Protein AF-A0A8B6GP50-F1 (afdb_monomer_lite)

Structure (mmCIF, N/CA/C/O backbone):
data_AF-A0A8B6GP50-F1
#
_entry.id   AF-A0A8B6GP50-F1
#
loop_
_atom_site.group_PDB
_atom_site.id
_atom_site.type_symbol
_atom_site.label_atom_id
_atom_site.label_alt_id
_atom_site.label_comp_id
_atom_site.label_asym_id
_atom_site.label_entity_id
_atom_site.label_seq_id
_atom_site.pdbx_PDB_ins_code
_atom_site.Cartn_x
_atom_site.Cartn_y
_atom_site.Cartn_z
_atom_site.occupancy
_atom_site.B_iso_or_equiv
_atom_site.auth_seq_id
_atom_site.auth_comp_id
_atom_site.auth_asym_id
_atom_site.auth_atom_id
_atom_site.pdbx_PDB_model_num
ATOM 1 N N . MET A 1 1 ? 25.041 53.878 -41.950 1.00 43.28 1 MET A N 1
ATOM 2 C CA . MET A 1 1 ? 25.209 52.848 -40.901 1.00 43.28 1 MET A CA 1
ATOM 3 C C . MET A 1 1 ? 24.085 51.841 -41.060 1.00 43.28 1 MET A C 1
ATOM 5 O O . MET A 1 1 ? 22.934 52.255 -41.023 1.00 43.28 1 MET A O 1
ATOM 9 N N . ALA A 1 2 ? 24.390 50.569 -41.324 1.00 47.84 2 ALA A N 1
ATOM 10 C CA . ALA A 1 2 ? 23.362 49.534 -41.406 1.00 47.84 2 ALA A CA 1
ATOM 11 C C . ALA A 1 2 ? 22.826 49.254 -39.995 1.00 47.84 2 ALA A C 1
ATOM 13 O O . ALA A 1 2 ? 23.597 48.920 -39.096 1.00 47.84 2 ALA A O 1
ATOM 14 N N . VAL A 1 3 ? 21.523 49.440 -39.790 1.00 46.56 3 VAL A N 1
ATOM 15 C CA . VAL A 1 3 ? 20.863 49.100 -38.528 1.00 46.56 3 VAL A CA 1
ATOM 16 C C . VAL A 1 3 ? 20.777 47.575 -38.450 1.00 46.56 3 VAL A C 1
ATOM 18 O O . VAL A 1 3 ? 20.095 46.942 -39.251 1.00 46.56 3 VAL A O 1
ATOM 21 N N . LEU A 1 4 ? 21.512 46.976 -37.512 1.00 49.16 4 LEU A N 1
ATOM 22 C CA . LEU A 1 4 ? 21.431 45.548 -37.209 1.00 49.16 4 LEU A CA 1
ATOM 23 C C . LEU A 1 4 ? 20.133 45.275 -36.444 1.00 49.16 4 LEU A C 1
ATOM 25 O O . LEU A 1 4 ? 19.989 45.657 -35.283 1.00 49.16 4 LEU A O 1
ATOM 29 N N . HIS A 1 5 ? 19.190 44.602 -37.098 1.00 61.53 5 HIS A N 1
ATOM 30 C CA . HIS A 1 5 ? 17.998 44.079 -36.443 1.00 61.53 5 HIS A CA 1
ATOM 31 C C . HIS A 1 5 ? 18.292 42.691 -35.873 1.00 61.53 5 HIS A C 1
ATOM 33 O O . HIS A 1 5 ? 18.587 41.752 -36.610 1.00 61.53 5 HIS A O 1
ATOM 39 N N . PHE A 1 6 ? 18.199 42.561 -34.551 1.00 70.06 6 PHE A N 1
ATOM 40 C CA . PHE A 1 6 ? 18.290 41.276 -33.868 1.00 70.06 6 PHE A CA 1
ATOM 41 C C . PHE A 1 6 ? 16.890 40.701 -33.669 1.00 70.06 6 PHE A C 1
ATOM 43 O O . PHE A 1 6 ? 16.022 41.344 -33.079 1.00 70.06 6 PHE A O 1
ATOM 50 N N . PHE A 1 7 ? 16.685 39.470 -34.130 1.00 76.44 7 PHE A N 1
ATOM 51 C CA . PHE A 1 7 ? 15.461 38.712 -33.894 1.00 76.44 7 PHE A CA 1
ATOM 52 C C . PHE A 1 7 ? 15.703 37.689 -32.783 1.00 76.44 7 PHE A C 1
ATOM 54 O O . PHE A 1 7 ? 16.742 37.030 -32.745 1.00 76.44 7 PHE A O 1
ATOM 61 N N . LYS A 1 8 ? 14.738 37.550 -31.872 1.00 78.25 8 LYS A N 1
ATOM 62 C CA . LYS A 1 8 ? 14.767 36.562 -30.789 1.00 78.25 8 LYS A CA 1
ATOM 63 C C . LYS A 1 8 ? 13.630 35.566 -30.986 1.00 78.25 8 LYS A C 1
ATOM 65 O O . LYS A 1 8 ? 12.490 35.966 -31.204 1.00 78.25 8 LYS A O 1
ATOM 70 N N . PHE A 1 9 ? 13.932 34.278 -30.858 1.00 79.81 9 PHE A N 1
ATOM 71 C CA . PHE A 1 9 ? 12.914 33.232 -30.869 1.00 79.81 9 PHE A CA 1
ATOM 72 C C . PHE A 1 9 ? 12.054 33.297 -29.599 1.00 79.81 9 PHE A C 1
ATOM 74 O O . PHE A 1 9 ? 12.576 33.373 -28.485 1.00 79.81 9 PHE A O 1
ATOM 81 N N . LEU A 1 10 ? 10.732 33.268 -29.778 1.00 78.69 10 LEU A N 1
ATOM 82 C CA . LEU A 1 10 ? 9.744 33.232 -28.688 1.00 78.69 10 LEU A CA 1
ATOM 83 C C . LEU A 1 10 ? 9.355 31.801 -28.283 1.00 78.69 10 LEU A C 1
ATOM 85 O O . LEU A 1 10 ? 8.712 31.599 -27.258 1.00 78.69 10 LEU A O 1
ATOM 89 N N . VAL A 1 11 ? 9.757 30.816 -29.085 1.00 81.25 11 VAL A N 1
ATOM 90 C CA . VAL A 1 11 ? 9.536 29.380 -28.877 1.00 81.25 11 VAL A CA 1
ATOM 91 C C . VAL A 1 11 ? 10.860 28.639 -29.035 1.00 81.25 11 VAL A C 1
ATOM 93 O O . VAL A 1 11 ? 11.833 29.210 -29.524 1.00 81.25 11 VAL A O 1
ATOM 96 N N . LEU A 1 12 ? 10.906 27.373 -28.624 1.00 78.75 12 LEU A N 1
ATOM 97 C CA . LEU A 1 12 ? 12.093 26.532 -28.762 1.00 78.75 12 LEU A CA 1
ATOM 98 C C . LEU A 1 12 ? 12.420 26.325 -30.259 1.00 78.75 12 LEU A C 1
ATOM 100 O O . LEU A 1 12 ? 11.610 25.717 -30.960 1.00 78.75 12 LEU A O 1
ATOM 104 N N . PRO A 1 13 ? 13.553 26.839 -30.776 1.00 79.38 13 PRO A N 1
ATOM 105 C CA . PRO A 1 13 ? 13.877 26.737 -32.195 1.00 79.38 13 PRO A CA 1
ATOM 106 C C . PRO A 1 13 ? 14.481 25.371 -32.540 1.00 79.38 13 PRO A C 1
ATOM 108 O O . PRO A 1 13 ? 15.145 24.736 -31.716 1.00 79.38 13 PRO A O 1
ATOM 111 N N . PHE A 1 14 ? 14.313 24.946 -33.793 1.00 73.25 14 PHE A N 1
ATOM 112 C CA . PHE A 1 14 ? 15.037 23.795 -34.335 1.00 73.25 14 PHE A CA 1
ATOM 113 C C . PHE A 1 14 ? 16.549 24.076 -34.402 1.00 73.25 14 PHE A C 1
ATOM 115 O O . PHE A 1 14 ? 16.968 25.211 -34.623 1.00 73.25 14 PHE A O 1
ATOM 122 N N . GLY A 1 15 ? 17.370 23.038 -34.212 1.00 70.19 15 GLY A N 1
ATOM 123 C CA . GLY A 1 15 ? 18.838 23.132 -34.246 1.00 70.19 15 GLY A CA 1
ATOM 124 C C . GLY A 1 15 ? 19.508 23.426 -32.896 1.00 70.19 15 GLY A C 1
ATOM 125 O O . GLY A 1 15 ? 20.734 23.433 -32.815 1.00 70.19 15 GLY A O 1
ATOM 126 N N . LEU A 1 16 ? 18.737 23.620 -31.819 1.00 73.62 16 LEU A N 1
ATOM 127 C CA . LEU A 1 16 ? 19.283 23.757 -30.469 1.00 73.62 16 LEU A CA 1
ATOM 128 C C . LEU A 1 16 ? 19.609 22.377 -29.872 1.00 73.62 16 LEU A C 1
ATOM 130 O O . LEU A 1 16 ? 18.717 21.554 -29.675 1.00 73.62 16 LEU A O 1
ATOM 134 N N . SER A 1 17 ? 20.873 22.139 -29.512 1.00 65.06 17 SER A N 1
ATOM 135 C CA . SER A 1 17 ? 21.346 20.842 -28.987 1.00 65.06 17 SER A CA 1
ATOM 136 C C . SER A 1 17 ? 20.652 20.389 -27.694 1.00 65.06 17 SER A C 1
ATOM 138 O O . SER A 1 17 ? 20.600 19.197 -27.400 1.00 65.06 17 SER A O 1
ATOM 140 N N . THR A 1 18 ? 20.080 21.319 -26.926 1.00 73.62 18 THR A N 1
ATOM 141 C CA . THR A 1 18 ? 19.346 21.035 -25.684 1.00 73.62 18 THR A CA 1
ATOM 142 C C . THR A 1 18 ? 17.842 20.842 -25.881 1.00 73.62 18 THR A C 1
ATOM 144 O O . THR A 1 18 ? 17.155 20.509 -24.914 1.00 73.62 18 THR A O 1
ATOM 147 N N . ALA A 1 19 ? 17.310 21.008 -27.099 1.00 70.56 19 ALA A N 1
ATOM 148 C CA . ALA A 1 19 ? 15.870 20.973 -27.354 1.00 70.56 19 ALA A CA 1
ATOM 149 C C . ALA A 1 19 ? 15.218 19.654 -26.897 1.00 70.56 19 ALA A C 1
ATOM 151 O O . ALA A 1 19 ? 14.253 19.677 -26.135 1.00 70.56 19 ALA A O 1
ATOM 152 N N . CYS A 1 20 ? 15.814 18.512 -27.250 1.00 63.34 20 CYS A N 1
ATOM 153 C CA . CYS A 1 20 ? 15.348 17.175 -26.862 1.00 63.34 20 CYS A CA 1
ATOM 154 C C . CYS A 1 20 ? 15.325 16.958 -25.339 1.00 63.34 20 CYS A C 1
ATOM 156 O O . CYS A 1 20 ? 14.402 16.354 -24.785 1.00 63.34 20 CYS A O 1
ATOM 158 N N . PHE A 1 21 ? 16.342 17.471 -24.638 1.00 69.62 21 PHE A N 1
ATOM 159 C CA . PHE A 1 21 ? 16.422 17.395 -23.180 1.00 69.62 21 PHE A CA 1
ATOM 160 C C . PHE A 1 21 ? 15.328 18.242 -22.518 1.00 69.62 21 PHE A C 1
ATOM 162 O O . PHE A 1 21 ? 14.661 17.774 -21.592 1.00 69.62 21 PHE A O 1
ATOM 169 N N . ILE A 1 22 ? 15.122 19.469 -23.011 1.00 76.00 22 ILE A N 1
ATOM 170 C CA . ILE A 1 22 ? 14.076 20.378 -22.528 1.00 76.00 22 ILE A CA 1
ATOM 171 C C . ILE A 1 22 ? 12.695 19.756 -22.760 1.00 76.00 22 ILE A C 1
ATOM 173 O O . ILE A 1 22 ? 11.897 19.707 -21.825 1.00 76.00 22 ILE A O 1
ATOM 177 N N . PHE A 1 23 ? 12.441 19.199 -23.948 1.00 75.06 23 PHE A N 1
ATOM 178 C CA . PHE A 1 23 ? 11.181 18.525 -24.267 1.00 75.06 23 PHE A CA 1
ATOM 179 C C . PHE A 1 23 ? 10.906 17.358 -23.309 1.00 75.06 23 PHE A C 1
ATOM 181 O O . PHE A 1 23 ? 9.870 17.326 -22.647 1.00 75.06 23 PHE A O 1
ATOM 188 N N . THR A 1 24 ? 11.886 16.469 -23.120 1.00 68.56 24 THR A N 1
ATOM 189 C CA . THR A 1 24 ? 11.787 15.331 -22.186 1.00 68.56 24 THR A CA 1
ATOM 190 C C . THR A 1 24 ? 11.529 15.790 -20.744 1.00 68.56 24 THR A C 1
ATOM 192 O O . THR A 1 24 ? 10.779 15.158 -19.998 1.00 68.56 24 THR A O 1
ATOM 195 N N . LYS A 1 25 ? 12.141 16.900 -20.308 1.00 76.81 25 LYS A N 1
ATOM 196 C CA . LYS A 1 25 ? 11.914 17.470 -18.971 1.00 76.81 25 LYS A CA 1
ATOM 197 C C . LYS A 1 25 ? 10.499 18.022 -18.803 1.00 76.81 25 LYS A C 1
ATOM 199 O O . LYS A 1 25 ? 9.934 17.845 -17.726 1.00 76.81 25 LYS A O 1
ATOM 204 N N . LEU A 1 26 ? 9.943 18.651 -19.838 1.00 81.81 26 LEU A N 1
ATOM 205 C CA . LEU A 1 26 ? 8.589 19.208 -19.829 1.00 81.81 26 LEU A CA 1
ATOM 206 C C . LEU A 1 26 ? 7.503 18.126 -19.899 1.00 81.81 26 LEU A C 1
ATOM 208 O O . LEU A 1 26 ? 6.464 18.279 -19.264 1.00 81.81 26 LEU A O 1
ATOM 212 N N . THR A 1 27 ? 7.739 17.019 -20.609 1.00 76.81 27 THR A N 1
ATOM 213 C CA . THR A 1 27 ? 6.768 15.915 -20.720 1.00 76.81 27 THR A CA 1
ATOM 214 C C . THR A 1 27 ? 6.819 14.936 -19.544 1.00 76.81 27 THR A C 1
ATOM 216 O O . THR A 1 27 ? 5.817 14.291 -19.231 1.00 76.81 27 THR A O 1
ATOM 219 N N . ARG A 1 28 ? 7.941 14.856 -18.812 1.00 75.94 28 ARG A N 1
ATOM 220 C CA . ARG A 1 28 ? 8.122 13.949 -17.660 1.00 75.94 28 ARG A CA 1
ATOM 221 C C . ARG A 1 28 ? 7.021 14.037 -16.582 1.00 75.94 28 ARG A C 1
ATOM 223 O O . ARG A 1 28 ? 6.610 12.976 -16.110 1.00 75.94 28 ARG A O 1
ATOM 230 N N . PRO A 1 29 ? 6.524 15.218 -16.159 1.00 83.12 29 PRO A N 1
ATOM 231 C CA . PRO A 1 29 ? 5.419 15.305 -15.201 1.00 83.12 29 PRO A CA 1
ATOM 232 C C . PRO A 1 29 ? 4.121 14.670 -15.714 1.00 83.12 29 PRO A C 1
ATOM 234 O O . PRO A 1 29 ? 3.426 14.013 -14.941 1.00 83.12 29 PRO A O 1
ATOM 237 N N . LEU A 1 30 ? 3.825 14.813 -17.010 1.00 79.62 30 LEU A N 1
ATOM 238 C CA . LEU A 1 30 ? 2.640 14.225 -17.640 1.00 79.62 30 LEU A CA 1
ATOM 239 C C . LEU A 1 30 ? 2.757 12.706 -17.727 1.00 79.62 30 LEU A C 1
ATOM 241 O O . LEU A 1 30 ? 1.856 11.999 -17.288 1.00 79.62 30 LEU A O 1
ATOM 245 N N . VAL A 1 31 ? 3.915 12.202 -18.161 1.00 72.06 31 VAL A N 1
ATOM 246 C CA . VAL A 1 31 ? 4.203 10.760 -18.169 1.00 72.06 31 VAL A CA 1
ATOM 247 C C . VAL A 1 31 ? 4.090 10.171 -16.763 1.00 72.06 31 VAL A C 1
ATOM 249 O O . VAL A 1 31 ? 3.496 9.110 -16.581 1.00 72.06 31 VAL A O 1
ATOM 252 N N . LYS A 1 32 ? 4.604 10.872 -15.743 1.00 65.94 32 LYS A N 1
ATOM 253 C CA . LYS A 1 32 ? 4.484 10.445 -14.343 1.00 65.94 32 LYS A CA 1
ATOM 254 C C . LYS A 1 32 ? 3.022 10.375 -13.893 1.00 65.94 32 LYS A C 1
ATOM 256 O O . LYS A 1 32 ? 2.654 9.399 -13.246 1.00 65.94 32 LYS A O 1
ATOM 261 N N . LYS A 1 33 ? 2.203 11.374 -14.241 1.00 82.12 33 LYS A N 1
ATOM 262 C CA . LYS A 1 33 ? 0.761 11.387 -13.955 1.00 82.12 33 LYS A CA 1
ATOM 263 C C . LYS A 1 33 ? 0.067 10.187 -14.606 1.00 82.12 33 LYS A C 1
ATOM 265 O O . LYS A 1 33 ? -0.540 9.393 -13.896 1.00 82.12 33 LYS A O 1
ATOM 270 N N . TRP A 1 34 ? 0.213 10.008 -15.918 1.00 74.06 34 TRP A N 1
ATOM 271 C CA . TRP A 1 34 ? -0.459 8.929 -16.650 1.00 74.06 34 TRP A CA 1
ATOM 272 C C . TRP A 1 34 ? -0.084 7.544 -16.121 1.00 74.06 34 TRP A C 1
ATOM 274 O O . TRP A 1 34 ? -0.961 6.713 -15.907 1.00 74.06 34 TRP A O 1
ATOM 284 N N . ARG A 1 35 ? 1.199 7.323 -15.810 1.00 65.56 35 ARG A N 1
ATOM 285 C CA . ARG A 1 35 ? 1.664 6.061 -15.217 1.00 65.56 35 ARG A CA 1
ATOM 286 C C . ARG A 1 35 ? 1.149 5.846 -13.795 1.00 65.56 35 ARG A C 1
ATOM 288 O O . ARG A 1 35 ? 0.828 4.718 -13.443 1.00 65.56 35 ARG A O 1
ATOM 295 N N . SER A 1 36 ? 1.032 6.902 -12.984 1.00 55.66 36 SER A N 1
ATOM 296 C CA . SER A 1 36 ? 0.423 6.792 -11.646 1.00 55.66 36 SER A CA 1
ATOM 297 C C . SER A 1 36 ? -1.070 6.452 -11.687 1.00 55.66 36 SER A C 1
ATOM 299 O O . SER A 1 36 ? -1.598 5.916 -10.721 1.00 55.66 36 SER A O 1
ATOM 301 N N . GLU A 1 37 ? -1.726 6.721 -12.816 1.00 69.25 37 GLU A N 1
ATOM 302 C CA . GLU A 1 37 ? -3.118 6.360 -13.098 1.00 69.25 37 GLU A CA 1
ATOM 303 C C . GLU A 1 37 ? -3.233 4.987 -13.795 1.00 69.25 37 GLU A C 1
ATOM 305 O O . GLU A 1 37 ? -4.320 4.609 -14.216 1.00 69.25 37 GLU A O 1
ATOM 310 N N . GLY A 1 38 ? -2.125 4.244 -13.935 1.00 54.69 38 GLY A N 1
ATOM 311 C CA . GLY A 1 38 ? -2.098 2.893 -14.508 1.00 54.69 38 GLY A CA 1
ATOM 312 C C . GLY A 1 38 ? -2.045 2.818 -16.037 1.00 54.69 38 GLY A C 1
ATOM 313 O O . GLY A 1 38 ? -2.055 1.718 -16.577 1.00 54.69 38 GLY A O 1
ATOM 314 N N . LYS A 1 39 ? -1.951 3.950 -16.745 1.00 69.38 39 LYS A N 1
ATOM 315 C CA . LYS A 1 39 ? -1.971 3.988 -18.218 1.00 69.38 39 LYS A CA 1
ATOM 316 C C . LYS A 1 39 ? -0.629 3.584 -18.807 1.00 69.38 39 LYS A C 1
ATOM 318 O O . LYS A 1 39 ? 0.412 4.132 -18.415 1.00 69.38 39 LYS A O 1
ATOM 323 N N . GLN A 1 40 ? -0.641 2.710 -19.810 1.00 60.25 40 GLN A N 1
ATOM 324 C CA . GLN A 1 40 ? 0.589 2.286 -20.482 1.00 60.25 40 GLN A CA 1
ATOM 325 C C . GLN A 1 40 ? 0.974 3.290 -21.572 1.00 60.25 40 GLN A C 1
ATOM 327 O O . GLN A 1 40 ? 0.713 3.093 -22.756 1.00 60.25 40 GLN A O 1
ATOM 332 N N . VAL A 1 41 ? 1.595 4.396 -21.155 1.00 61.59 41 VAL A N 1
ATOM 333 C CA . VAL A 1 41 ? 2.074 5.449 -22.060 1.00 61.59 41 VAL A CA 1
ATOM 334 C C . VAL A 1 41 ? 3.596 5.555 -21.997 1.00 61.59 41 VAL A C 1
ATOM 336 O O . VAL A 1 41 ? 4.210 5.710 -20.930 1.00 61.59 41 VAL A O 1
ATOM 339 N N . ILE A 1 42 ? 4.210 5.499 -23.173 1.00 57.75 42 ILE A N 1
ATOM 340 C CA . ILE A 1 42 ? 5.630 5.721 -23.411 1.00 57.75 42 ILE A CA 1
ATOM 341 C C . ILE A 1 42 ? 5.759 6.989 -24.252 1.00 57.75 42 ILE A C 1
ATOM 343 O O . ILE A 1 42 ? 5.055 7.167 -25.237 1.00 57.75 42 ILE A O 1
ATOM 347 N N . MET A 1 43 ? 6.656 7.883 -23.852 1.00 61.12 43 MET A N 1
ATOM 348 C CA . MET A 1 43 ? 7.023 9.071 -24.623 1.00 61.12 43 MET A CA 1
ATOM 349 C C . MET A 1 43 ? 8.524 9.007 -24.869 1.00 61.12 43 MET A C 1
ATOM 351 O O . MET A 1 43 ? 9.289 8.814 -23.920 1.00 61.12 43 MET A O 1
ATOM 355 N N . TYR A 1 44 ? 8.938 9.168 -26.119 1.00 53.53 44 TYR A N 1
ATOM 356 C CA . TYR A 1 44 ? 10.333 9.184 -26.521 1.00 53.53 44 TYR A CA 1
ATOM 357 C C . TYR A 1 44 ? 10.588 10.351 -27.471 1.00 53.53 44 TYR A C 1
ATOM 359 O O . TYR A 1 44 ? 10.069 10.376 -28.584 1.00 53.53 44 TYR A O 1
ATOM 367 N N . LEU A 1 45 ? 11.418 11.303 -27.029 1.00 64.69 45 LEU A N 1
ATOM 368 C CA . LEU A 1 45 ? 11.633 12.568 -27.736 1.00 64.69 45 LEU A CA 1
ATOM 369 C C . LEU A 1 45 ? 10.282 13.191 -28.110 1.00 64.69 45 LEU A C 1
ATOM 371 O O . LEU A 1 45 ? 9.464 13.375 -27.214 1.00 64.69 45 LEU A O 1
ATOM 375 N N . ASP A 1 46 ? 10.058 13.474 -29.391 1.00 64.75 46 ASP A N 1
ATOM 376 C CA . ASP A 1 46 ? 8.867 14.151 -29.900 1.00 64.75 46 ASP A CA 1
ATOM 377 C C . ASP A 1 46 ? 7.669 13.201 -30.117 1.00 64.75 46 ASP A C 1
ATOM 379 O O . ASP A 1 46 ? 6.549 13.677 -30.314 1.00 64.75 46 ASP A O 1
ATOM 383 N N . ASP A 1 47 ? 7.874 11.878 -30.036 1.00 63.75 47 ASP A N 1
ATOM 384 C CA . ASP A 1 47 ? 6.856 10.857 -30.306 1.00 63.75 47 ASP A CA 1
ATOM 385 C C . ASP A 1 47 ? 6.367 10.151 -29.030 1.00 63.75 47 ASP A C 1
ATOM 387 O O . ASP A 1 47 ? 7.074 10.021 -28.028 1.00 63.75 47 ASP A O 1
ATOM 391 N N . GLY A 1 48 ? 5.133 9.645 -29.070 1.00 65.75 48 GLY A N 1
ATOM 392 C CA . GLY A 1 48 ? 4.507 8.925 -27.961 1.00 65.75 48 GLY A CA 1
ATOM 393 C C . GLY A 1 48 ? 3.692 7.725 -28.423 1.00 65.75 48 GLY A C 1
ATOM 394 O O . GLY A 1 48 ? 3.135 7.731 -29.518 1.00 65.75 48 GLY A O 1
ATOM 395 N N . LEU A 1 49 ? 3.619 6.706 -27.571 1.00 73.44 49 LEU A N 1
ATOM 396 C CA . LEU A 1 49 ? 2.871 5.473 -27.773 1.00 73.44 49 LEU A CA 1
ATOM 397 C C . LEU A 1 49 ? 2.044 5.150 -26.528 1.00 73.44 49 LEU A C 1
ATOM 399 O O . LEU A 1 49 ? 2.572 5.132 -25.417 1.00 73.44 49 LEU A O 1
ATOM 403 N N . GLY A 1 50 ? 0.760 4.865 -26.725 1.00 67.50 50 GLY A N 1
ATOM 404 C CA . GLY A 1 50 ? -0.128 4.300 -25.712 1.00 67.50 50 GLY A CA 1
ATOM 405 C C . GLY A 1 50 ? -0.560 2.893 -26.112 1.00 67.50 50 GLY A C 1
ATOM 406 O O . GLY A 1 50 ? -0.842 2.660 -27.287 1.00 67.50 50 GLY A O 1
ATOM 407 N N . ILE A 1 51 ? -0.611 1.965 -25.159 1.00 65.12 51 ILE A N 1
ATOM 408 C CA . ILE A 1 51 ? -1.098 0.596 -25.374 1.00 65.12 51 ILE A CA 1
ATOM 409 C C . ILE A 1 51 ? -2.163 0.296 -24.323 1.00 65.12 51 ILE A C 1
ATOM 411 O O . ILE A 1 51 ? -2.003 0.646 -23.164 1.00 65.12 51 ILE A O 1
ATOM 415 N N . GLU A 1 52 ? -3.255 -0.341 -24.727 1.00 70.81 52 GLU A N 1
ATOM 416 C CA . GLU A 1 52 ? -4.262 -0.878 -23.809 1.00 70.81 52 GLU A CA 1
ATOM 417 C C . GLU A 1 52 ? -4.791 -2.206 -24.364 1.00 70.81 52 GLU A C 1
ATOM 419 O O . GLU A 1 52 ? -4.623 -2.497 -25.552 1.00 70.81 52 GLU A O 1
ATOM 424 N N . GLN A 1 53 ? -5.401 -3.023 -23.501 1.00 59.81 53 GLN A N 1
ATOM 425 C CA . GLN A 1 53 ? -5.888 -4.363 -23.864 1.00 59.81 53 GLN A CA 1
ATOM 426 C C . GLN A 1 53 ? -7.106 -4.312 -24.798 1.00 59.81 53 GLN A C 1
ATOM 428 O O . GLN A 1 53 ? -7.209 -5.110 -25.734 1.00 59.81 53 GLN A O 1
ATOM 433 N N . ASP A 1 54 ? -7.983 -3.328 -24.587 1.00 69.81 54 ASP A N 1
ATOM 434 C CA . ASP A 1 54 ? -9.280 -3.232 -25.253 1.00 69.81 54 ASP A CA 1
ATOM 435 C C . ASP A 1 54 ? -9.342 -1.982 -26.129 1.00 69.81 54 ASP A C 1
ATOM 437 O O . ASP A 1 54 ? -8.841 -0.916 -25.764 1.00 69.81 54 ASP A O 1
ATOM 441 N N . GLN A 1 55 ? -10.021 -2.075 -27.275 1.00 73.06 55 GLN A N 1
ATOM 442 C CA . GLN A 1 55 ? -10.179 -0.940 -28.189 1.00 73.06 55 GLN A CA 1
ATOM 443 C C . GLN A 1 55 ? -10.877 0.253 -27.514 1.00 73.06 55 GLN A C 1
ATOM 445 O O . GLN A 1 55 ? -10.487 1.399 -27.728 1.00 73.06 55 GLN A O 1
ATOM 450 N N . GLU A 1 56 ? -11.890 -0.011 -26.689 1.00 78.31 56 GLU A N 1
ATOM 451 C CA . GLU A 1 56 ? -12.657 1.022 -25.987 1.00 78.31 56 GLU A CA 1
ATOM 452 C C . GLU A 1 56 ? -11.810 1.733 -24.921 1.00 78.31 56 GLU A C 1
ATOM 454 O O . GLU A 1 56 ? -11.737 2.962 -24.909 1.00 78.31 56 GLU A O 1
ATOM 459 N N . MET A 1 57 ? -11.065 0.974 -24.112 1.00 71.81 57 MET A N 1
ATOM 460 C CA . MET A 1 57 ? -10.131 1.528 -23.126 1.00 71.81 57 MET A CA 1
ATOM 461 C C . MET A 1 57 ? -8.993 2.307 -23.786 1.00 71.81 57 MET A C 1
ATOM 463 O O . MET A 1 57 ? -8.672 3.415 -23.356 1.00 71.81 57 MET A O 1
ATOM 467 N N . CYS A 1 58 ? -8.438 1.787 -24.883 1.00 76.94 58 CYS A N 1
ATOM 468 C CA . CYS A 1 58 ? -7.415 2.479 -25.663 1.00 76.94 58 CYS A CA 1
ATOM 469 C C . CYS A 1 58 ? -7.923 3.834 -26.170 1.00 76.94 58 CYS A C 1
ATOM 471 O O . CYS A 1 58 ? -7.196 4.826 -26.117 1.00 76.94 58 CYS A O 1
ATOM 473 N N . LYS A 1 59 ? -9.191 3.906 -26.595 1.00 83.25 59 LYS A N 1
ATOM 474 C CA . LYS A 1 59 ? -9.813 5.156 -27.036 1.00 83.25 59 LYS A CA 1
ATOM 475 C C . LYS A 1 59 ? -9.962 6.155 -25.890 1.00 83.25 59 LYS A C 1
ATOM 477 O O . LYS A 1 59 ? -9.544 7.301 -26.036 1.00 83.25 59 LYS A O 1
ATOM 482 N N . ILE A 1 60 ? -10.478 5.715 -24.742 1.00 83.62 60 ILE A N 1
ATOM 483 C CA . ILE A 1 60 ? -10.642 6.557 -23.546 1.00 83.62 60 ILE A CA 1
ATOM 484 C C . ILE A 1 60 ? -9.289 7.124 -23.092 1.00 83.62 60 ILE A C 1
ATOM 486 O O . ILE A 1 60 ? -9.152 8.327 -22.857 1.00 83.62 60 ILE A O 1
ATOM 490 N N . VAL A 1 61 ? -8.267 6.269 -23.003 1.00 79.06 61 VAL A N 1
ATOM 491 C CA . VAL A 1 61 ? -6.913 6.669 -22.599 1.00 79.06 61 VAL A CA 1
ATOM 492 C C . VAL A 1 61 ? -6.299 7.623 -23.624 1.00 79.06 61 VAL A C 1
ATOM 494 O O . VAL A 1 61 ? -5.749 8.655 -23.237 1.00 79.06 61 VAL A O 1
ATOM 497 N N . SER A 1 62 ? -6.440 7.330 -24.919 1.00 85.31 62 SER A N 1
ATOM 498 C CA . SER A 1 62 ? -5.968 8.177 -26.020 1.00 85.31 62 SER A CA 1
ATOM 499 C C . SER A 1 62 ? -6.575 9.585 -25.967 1.00 85.31 62 SER A C 1
ATOM 501 O O . SER A 1 62 ? -5.848 10.584 -26.001 1.00 85.31 62 SER A O 1
ATOM 503 N N . GLU A 1 63 ? -7.895 9.691 -25.784 1.00 88.62 63 GLU A N 1
ATOM 504 C CA . GLU A 1 63 ? -8.596 10.971 -25.639 1.00 88.62 63 GLU A CA 1
ATOM 505 C C . GLU A 1 63 ? -8.131 11.739 -24.397 1.00 88.62 63 GLU A C 1
ATOM 507 O O . GLU A 1 63 ? -7.894 12.949 -24.459 1.00 88.62 63 GLU A O 1
ATOM 512 N N . GLN A 1 64 ? -7.930 11.047 -23.275 1.00 89.19 64 GLN A N 1
ATOM 513 C CA . GLN A 1 64 ? -7.476 11.673 -22.039 1.00 89.19 64 GLN A CA 1
ATOM 514 C C . GLN A 1 64 ? -6.034 12.195 -22.135 1.00 89.19 64 GLN A C 1
ATOM 516 O O . GLN A 1 64 ? -5.760 13.310 -21.687 1.00 89.19 64 GLN A O 1
ATOM 521 N N . VAL A 1 65 ? -5.120 11.435 -22.746 1.00 86.69 65 VAL A N 1
ATOM 522 C CA . VAL A 1 65 ? -3.729 11.862 -22.992 1.00 86.69 65 VAL A CA 1
ATOM 523 C C . VAL A 1 65 ? -3.708 13.064 -23.934 1.00 86.69 65 VAL A C 1
ATOM 525 O O . VAL A 1 65 ? -3.035 14.058 -23.650 1.00 86.69 65 VAL A O 1
ATOM 528 N N . LYS A 1 66 ? -4.501 13.032 -25.012 1.00 89.88 66 LYS A N 1
ATOM 529 C CA . LYS A 1 66 ? -4.649 14.160 -25.940 1.00 89.88 66 LYS A CA 1
ATOM 530 C C . LYS A 1 66 ? -5.136 15.424 -25.227 1.00 89.88 66 LYS A C 1
ATOM 532 O O . LYS A 1 66 ? -4.569 16.499 -25.425 1.00 89.88 66 LYS A O 1
ATOM 537 N N . LEU A 1 67 ? -6.154 15.304 -24.373 1.00 91.19 67 LEU A N 1
ATOM 538 C CA . LEU A 1 67 ? -6.682 16.420 -23.582 1.00 91.19 67 LEU A CA 1
ATOM 539 C C . LEU A 1 67 ? -5.653 16.965 -22.588 1.00 91.19 67 LEU A C 1
ATOM 541 O O . LEU A 1 67 ? -5.522 18.181 -22.449 1.00 91.19 67 LEU A O 1
ATOM 545 N N . ASP A 1 68 ? -4.913 16.091 -21.909 1.00 91.75 68 ASP A N 1
ATOM 546 C CA . ASP A 1 68 ? -3.876 16.490 -20.957 1.00 91.75 68 ASP A CA 1
ATOM 547 C C . ASP A 1 68 ? -2.712 17.223 -21.641 1.00 91.75 68 ASP A C 1
ATOM 549 O O . ASP A 1 68 ? -2.217 18.218 -21.103 1.00 91.75 68 ASP A O 1
ATOM 553 N N . LEU A 1 69 ? -2.310 16.790 -22.842 1.00 88.31 69 LEU A N 1
ATOM 554 C CA . LEU A 1 69 ? -1.306 17.478 -23.661 1.00 88.31 69 LEU A CA 1
ATOM 555 C C . LEU A 1 69 ? -1.765 18.897 -24.022 1.00 88.31 69 LEU A C 1
ATOM 557 O O . LEU A 1 69 ? -1.035 19.857 -23.771 1.00 88.31 69 LEU A O 1
ATOM 561 N N . VAL A 1 70 ? -2.996 19.042 -24.522 1.00 91.44 70 VAL A N 1
ATOM 562 C CA . VAL A 1 70 ? -3.574 20.347 -24.888 1.00 91.44 70 VAL A CA 1
ATOM 563 C C . VAL A 1 70 ? -3.700 21.270 -23.674 1.00 91.44 70 VAL A C 1
ATOM 565 O O . VAL A 1 70 ? -3.29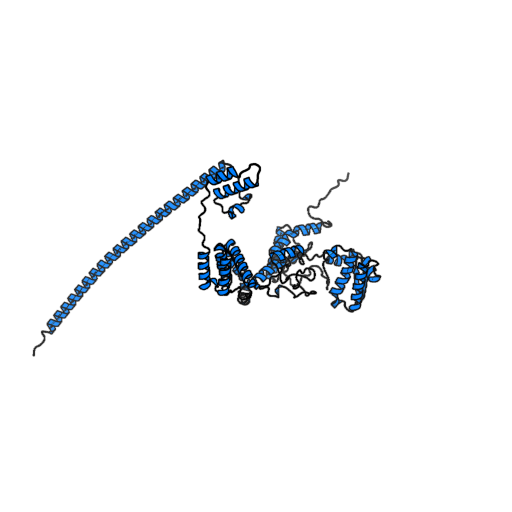5 22.430 -23.732 1.00 91.44 70 VAL A O 1
ATOM 568 N N . ARG A 1 71 ? -4.193 20.759 -22.539 1.00 91.06 71 ARG A N 1
ATOM 569 C CA . ARG A 1 71 ? -4.294 21.523 -21.279 1.00 91.06 71 ARG A CA 1
ATOM 570 C C . ARG A 1 71 ? -2.941 21.988 -20.749 1.00 91.06 71 ARG A C 1
ATOM 572 O O . ARG A 1 71 ? -2.880 22.990 -20.045 1.00 91.06 71 ARG A O 1
ATOM 579 N N . SER A 1 72 ? -1.876 21.273 -21.091 1.00 89.00 72 SER A N 1
ATOM 580 C CA . SER A 1 72 ? -0.507 21.602 -20.692 1.00 89.00 72 SER A CA 1
ATOM 581 C C . SER A 1 72 ? 0.196 22.546 -21.671 1.00 89.00 72 SER A C 1
ATOM 583 O O . SER A 1 72 ? 1.376 22.835 -21.494 1.00 89.00 72 SER A O 1
ATOM 585 N N . GLY A 1 73 ? -0.516 23.033 -22.693 1.00 87.06 73 GLY A N 1
ATOM 586 C CA . GLY A 1 73 ? 0.002 23.975 -23.683 1.00 87.06 73 GLY A CA 1
ATOM 587 C C . GLY A 1 73 ? 0.714 23.327 -24.874 1.00 87.06 73 GLY A C 1
ATOM 588 O O . GLY A 1 73 ? 1.274 24.050 -25.695 1.00 87.06 73 GLY A O 1
ATOM 589 N N . PHE A 1 74 ? 0.695 21.994 -25.001 1.00 87.62 74 PHE A N 1
ATOM 590 C CA . PHE A 1 74 ? 1.192 21.311 -26.198 1.00 87.62 74 PHE A CA 1
ATOM 591 C C . PHE A 1 74 ? 0.145 21.330 -27.312 1.00 87.62 74 PHE A C 1
ATOM 593 O O . PHE A 1 74 ? -1.058 21.270 -27.063 1.00 87.62 74 PHE A O 1
ATOM 600 N N . VAL A 1 75 ? 0.613 21.349 -28.560 1.00 87.31 75 VAL A N 1
ATOM 601 C CA . VAL A 1 75 ? -0.240 21.272 -29.751 1.00 87.31 75 VAL A CA 1
ATOM 602 C C . VAL A 1 75 ? 0.117 19.998 -30.515 1.00 87.31 75 VAL A C 1
ATOM 604 O O . VAL A 1 75 ? 1.098 19.995 -31.263 1.00 87.31 75 VAL A O 1
ATOM 607 N N . PRO A 1 76 ? -0.629 18.894 -30.328 1.00 83.81 76 PRO A N 1
ATOM 608 C CA . PRO A 1 76 ? -0.358 17.667 -31.059 1.00 83.81 76 PRO A CA 1
ATOM 609 C C . PRO A 1 76 ? -0.663 17.851 -32.546 1.00 83.81 76 PRO A C 1
ATOM 611 O O . PRO A 1 76 ? -1.745 18.313 -32.917 1.00 83.81 76 PRO A O 1
ATOM 614 N N . LYS A 1 77 ? 0.282 17.486 -33.415 1.00 81.75 77 LYS A N 1
ATOM 615 C CA . LYS A 1 77 ? 0.119 17.646 -34.861 1.00 81.75 77 LYS A CA 1
ATOM 616 C C . LYS A 1 77 ? -0.815 16.562 -35.404 1.00 81.75 77 LYS A C 1
ATOM 618 O O . LYS A 1 77 ? -0.381 15.441 -35.636 1.00 81.75 77 LYS A O 1
ATOM 623 N N . ALA A 1 78 ? -2.081 16.913 -35.639 1.00 79.06 78 ALA A N 1
ATOM 624 C CA . ALA A 1 78 ? -3.134 15.978 -36.054 1.00 79.06 78 ALA A CA 1
ATOM 625 C C . ALA A 1 78 ? -2.751 15.102 -37.262 1.00 79.06 78 ALA A C 1
ATOM 627 O O . ALA A 1 78 ? -3.041 13.916 -37.265 1.00 79.06 78 ALA A O 1
ATOM 628 N N . GLU A 1 79 ? -2.035 15.665 -38.238 1.00 76.75 79 GLU A N 1
ATOM 629 C CA . GLU A 1 79 ? -1.571 14.961 -39.445 1.00 76.75 79 GLU A CA 1
ATOM 630 C C . GLU A 1 79 ? -0.531 13.864 -39.171 1.00 76.75 79 GLU A C 1
ATOM 632 O O . GLU A 1 79 ? -0.347 12.973 -39.993 1.00 76.75 79 GLU A O 1
ATOM 637 N N . LYS A 1 80 ? 0.187 13.946 -38.044 1.00 75.31 80 LYS A N 1
ATOM 638 C CA . LYS A 1 80 ? 1.236 12.992 -37.653 1.00 75.31 80 LYS A CA 1
ATOM 639 C C . LYS A 1 80 ? 0.816 12.076 -36.505 1.00 75.31 80 LYS A C 1
ATOM 641 O O . LYS A 1 80 ? 1.534 11.136 -36.188 1.00 75.31 80 LYS A O 1
ATOM 646 N N . SER A 1 81 ? -0.307 12.364 -35.855 1.00 80.81 81 SER A N 1
ATOM 647 C CA . SER A 1 81 ? -0.752 11.646 -34.666 1.00 80.81 81 SER A CA 1
ATOM 648 C C . SER A 1 81 ? -1.916 10.717 -34.988 1.00 80.81 81 SER A C 1
ATOM 650 O O . SER A 1 81 ? -2.944 11.148 -35.505 1.00 80.81 81 SER A O 1
ATOM 652 N N . LEU A 1 82 ? -1.785 9.453 -34.596 1.00 81.25 82 LEU A N 1
ATOM 653 C CA . LEU A 1 82 ? -2.853 8.461 -34.667 1.00 81.25 82 LEU A CA 1
ATOM 654 C C . LEU A 1 82 ? -3.504 8.333 -33.287 1.00 81.25 82 LEU A C 1
ATOM 656 O O . LEU A 1 82 ? -2.944 7.717 -32.388 1.00 81.25 82 LEU A O 1
ATOM 660 N N . TRP A 1 83 ? -4.672 8.959 -33.119 1.00 84.50 83 TRP A N 1
ATOM 661 C CA . TRP A 1 83 ? -5.427 8.940 -31.856 1.00 84.50 83 TRP A CA 1
ATOM 662 C C . TRP A 1 83 ? -6.506 7.854 -31.812 1.00 84.50 83 TRP A C 1
ATOM 664 O O . TRP A 1 83 ? -6.966 7.496 -30.730 1.00 84.50 83 TRP A O 1
ATOM 674 N N . GLU A 1 84 ? -6.911 7.326 -32.966 1.00 82.81 84 GLU A N 1
ATOM 675 C CA . GLU A 1 84 ? -7.835 6.195 -33.018 1.00 82.81 84 GLU A CA 1
ATOM 676 C C . GLU A 1 84 ? -7.062 4.881 -32.795 1.00 82.81 84 GLU A C 1
ATOM 678 O O . GLU A 1 84 ? -6.038 4.653 -33.455 1.00 82.81 84 GLU A O 1
ATOM 683 N N . PRO A 1 85 ? -7.529 4.004 -31.887 1.00 84.56 85 PRO A N 1
ATOM 684 C CA . PRO A 1 85 ? -6.861 2.742 -31.589 1.00 84.56 85 PRO A CA 1
ATOM 685 C C . PRO A 1 85 ? -6.649 1.884 -32.835 1.00 84.56 85 PRO A C 1
ATOM 687 O O . PRO A 1 85 ? -7.564 1.680 -33.634 1.00 84.56 85 PRO A O 1
ATOM 690 N N . THR A 1 86 ? -5.448 1.331 -32.985 1.00 75.25 86 THR A N 1
ATOM 691 C CA . THR A 1 86 ? -5.073 0.519 -34.148 1.00 75.25 86 THR A CA 1
ATOM 692 C C . THR A 1 86 ? -4.332 -0.742 -33.705 1.00 75.25 86 THR A C 1
ATOM 694 O O . THR A 1 86 ? -3.480 -0.696 -32.827 1.00 75.25 86 THR A O 1
ATOM 697 N N . LYS A 1 87 ? -4.630 -1.884 -34.345 1.00 69.06 87 LYS A N 1
ATOM 698 C CA . LYS A 1 87 ? -4.041 -3.198 -34.006 1.00 69.06 87 LYS A CA 1
ATOM 699 C C . LYS A 1 87 ? -2.565 -3.348 -34.392 1.00 69.06 87 LYS A C 1
ATOM 701 O O . LYS A 1 87 ? -1.878 -4.216 -33.867 1.00 69.06 87 LYS A O 1
ATOM 706 N N . ARG A 1 88 ? -2.096 -2.567 -35.367 1.00 64.19 88 ARG A N 1
ATOM 707 C CA . ARG A 1 88 ? -0.713 -2.568 -35.855 1.00 64.19 88 ARG A CA 1
ATOM 708 C C . ARG A 1 88 ? -0.245 -1.139 -36.058 1.00 64.19 88 ARG A C 1
ATOM 710 O O . ARG A 1 88 ? -0.760 -0.444 -36.928 1.00 64.19 88 ARG A O 1
ATOM 717 N N . LEU A 1 89 ? 0.743 -0.739 -35.275 1.00 58.78 89 LEU A N 1
ATOM 718 C CA . LEU A 1 89 ? 1.360 0.573 -35.348 1.00 58.78 89 LEU A CA 1
ATOM 719 C C . LEU A 1 89 ? 2.866 0.378 -35.505 1.00 58.78 89 LEU A C 1
ATOM 721 O O . LEU A 1 89 ? 3.471 -0.391 -34.760 1.00 58.78 89 LEU A O 1
ATOM 725 N N . VAL A 1 90 ? 3.466 1.060 -36.475 1.00 57.06 90 VAL A N 1
ATOM 726 C CA . VAL A 1 90 ? 4.924 1.128 -36.596 1.00 57.06 90 VAL A CA 1
ATOM 727 C C . VAL A 1 90 ? 5.371 2.338 -35.785 1.00 57.06 90 VAL A C 1
ATOM 729 O O . VAL A 1 90 ? 5.179 3.474 -36.210 1.00 57.06 90 VAL A O 1
ATOM 732 N N . TRP A 1 91 ? 5.901 2.094 -34.588 1.00 48.81 91 TRP A N 1
ATOM 733 C CA . TRP A 1 91 ? 6.434 3.125 -33.701 1.00 48.81 91 TRP A CA 1
ATOM 734 C C . TRP A 1 91 ? 7.932 2.895 -33.541 1.00 48.81 91 TRP A C 1
ATOM 736 O O . TRP A 1 91 ? 8.328 1.928 -32.895 1.00 48.81 91 TRP A O 1
ATOM 746 N N . LEU A 1 92 ? 8.725 3.772 -34.173 1.00 49.56 92 LEU A N 1
ATOM 747 C CA . LEU A 1 92 ? 10.157 3.604 -34.450 1.00 49.56 92 LEU A CA 1
ATOM 748 C C . LEU A 1 92 ? 10.403 2.371 -35.349 1.00 49.56 92 LEU A C 1
ATOM 750 O O . LEU A 1 92 ? 9.989 1.259 -35.039 1.00 49.56 92 LEU A O 1
ATOM 754 N N . GLU A 1 93 ? 11.039 2.545 -36.509 1.00 39.00 93 GLU A N 1
ATOM 755 C CA . GLU A 1 93 ? 11.344 1.439 -37.433 1.00 39.00 93 GLU A CA 1
ATOM 756 C C . GLU A 1 93 ? 12.309 0.430 -36.778 1.00 39.00 93 GLU A C 1
ATOM 758 O O . GLU A 1 93 ? 13.530 0.549 -36.887 1.00 39.00 93 GLU A O 1
ATOM 763 N N . ALA A 1 94 ? 11.777 -0.560 -36.059 1.00 38.94 94 ALA A N 1
ATOM 764 C CA . ALA A 1 94 ? 12.581 -1.594 -35.426 1.00 38.94 94 ALA A CA 1
ATOM 765 C C . ALA A 1 94 ? 13.086 -2.589 -36.490 1.00 38.94 94 ALA A C 1
ATOM 767 O O . ALA A 1 94 ? 12.268 -3.220 -37.168 1.00 38.94 94 ALA A O 1
ATOM 768 N N . PRO A 1 95 ? 14.410 -2.771 -36.664 1.00 45.62 95 PRO A N 1
ATOM 769 C CA . PRO A 1 95 ? 14.928 -3.863 -37.480 1.00 45.62 95 PRO A CA 1
ATOM 770 C C . PRO A 1 95 ? 14.518 -5.222 -36.890 1.00 45.62 95 PRO A C 1
ATOM 772 O O . PRO A 1 95 ? 14.438 -5.392 -35.674 1.00 45.62 95 PRO A O 1
ATOM 775 N N . GLN A 1 96 ? 14.266 -6.207 -37.756 1.00 43.78 96 GLN A N 1
ATOM 776 C CA . GLN A 1 96 ? 13.991 -7.578 -37.326 1.00 43.78 96 GLN A CA 1
ATOM 777 C C . GLN A 1 96 ? 15.236 -8.152 -36.622 1.00 43.78 96 GLN A C 1
ATOM 779 O O . GLN A 1 96 ? 16.295 -8.259 -37.238 1.00 43.78 96 GLN A O 1
ATOM 784 N N . ASN A 1 97 ? 15.072 -8.546 -35.352 1.00 49.47 97 ASN A N 1
ATOM 785 C CA . ASN A 1 97 ? 16.073 -9.115 -34.430 1.00 49.47 97 ASN A CA 1
ATOM 786 C C . ASN A 1 97 ? 17.065 -8.095 -33.827 1.00 49.47 97 ASN A C 1
ATOM 788 O O . ASN A 1 97 ? 18.140 -7.847 -34.367 1.00 49.47 97 ASN A O 1
ATOM 792 N N . ILE A 1 98 ? 16.713 -7.545 -32.657 1.00 57.84 98 ILE A N 1
ATOM 793 C CA . ILE A 1 98 ? 17.546 -6.631 -31.857 1.00 57.84 98 ILE A CA 1
ATOM 794 C C . ILE A 1 98 ? 18.087 -7.372 -30.628 1.00 57.84 98 ILE A C 1
ATOM 796 O O . ILE A 1 98 ? 17.321 -8.002 -29.904 1.00 57.84 98 ILE A O 1
ATOM 800 N N . ALA A 1 99 ? 19.389 -7.245 -30.364 1.00 53.06 99 ALA A N 1
ATOM 801 C CA . ALA A 1 99 ? 20.017 -7.654 -29.109 1.00 53.06 99 ALA A CA 1
ATOM 802 C C . ALA A 1 99 ? 20.432 -6.405 -28.314 1.00 53.06 99 ALA A C 1
ATOM 804 O O . ALA A 1 99 ? 21.148 -5.549 -28.831 1.00 53.06 99 ALA A O 1
ATOM 805 N N . HIS A 1 100 ? 19.976 -6.301 -27.066 1.00 60.78 100 HIS A N 1
ATOM 806 C CA . HIS A 1 100 ? 20.245 -5.186 -26.156 1.00 60.78 100 HIS A CA 1
ATOM 807 C C . HIS A 1 100 ? 20.533 -5.725 -24.745 1.00 60.78 100 HIS A C 1
ATOM 809 O O . HIS A 1 100 ? 20.010 -6.774 -24.372 1.00 60.78 100 HIS A O 1
ATOM 815 N N . GLY A 1 101 ? 21.361 -5.024 -23.966 1.00 58.47 101 GLY A N 1
ATOM 816 C CA . GLY A 1 101 ? 21.671 -5.378 -22.581 1.00 58.47 101 GLY A CA 1
ATOM 817 C C . GLY A 1 101 ? 22.393 -4.253 -21.836 1.00 58.47 101 GLY A C 1
ATOM 818 O O . GLY A 1 101 ? 23.040 -3.404 -22.449 1.00 58.47 101 GLY A O 1
ATOM 819 N N . MET A 1 102 ? 22.285 -4.260 -20.506 1.00 65.50 102 MET A N 1
ATOM 820 C CA . MET A 1 102 ? 22.823 -3.225 -19.618 1.00 65.50 102 MET A CA 1
ATOM 821 C C . MET A 1 102 ? 24.145 -3.658 -18.965 1.00 65.50 102 MET A C 1
ATOM 823 O O . MET A 1 102 ? 24.321 -4.819 -18.602 1.00 65.50 102 MET A O 1
ATOM 827 N N . TRP A 1 103 ? 25.071 -2.711 -18.779 1.00 68.75 103 TRP A N 1
ATOM 828 C CA . TRP A 1 103 ? 26.312 -2.937 -18.023 1.00 68.75 103 TRP A CA 1
ATOM 829 C C . TRP A 1 103 ? 26.062 -2.841 -16.516 1.00 68.75 103 TRP A C 1
ATOM 831 O O . TRP A 1 103 ? 25.549 -1.811 -16.055 1.00 68.75 103 TRP A O 1
ATOM 841 N N . VAL A 1 104 ? 26.502 -3.844 -15.748 1.00 64.38 104 VAL A N 1
ATOM 842 C CA . VAL A 1 104 ? 26.516 -3.767 -14.273 1.00 64.38 104 VAL A CA 1
ATOM 843 C C . VAL A 1 104 ? 27.612 -2.816 -13.767 1.00 64.38 104 VAL A C 1
ATOM 845 O O . VAL A 1 104 ? 28.534 -2.462 -14.500 1.00 64.38 104 VAL A O 1
ATOM 848 N N . GLU A 1 105 ? 27.529 -2.369 -12.511 1.00 61.41 105 GLU A N 1
ATOM 849 C CA . GLU A 1 105 ? 28.393 -1.307 -11.955 1.00 61.41 105 GLU A CA 1
ATOM 850 C C . GLU A 1 105 ? 29.901 -1.625 -12.053 1.00 61.41 105 GLU A C 1
ATOM 852 O O . GLU A 1 105 ? 30.714 -0.766 -12.407 1.00 61.41 105 GLU A O 1
ATOM 857 N N . SER A 1 106 ? 30.275 -2.889 -11.828 1.00 68.44 106 SER A N 1
ATOM 858 C CA . SER A 1 106 ? 31.648 -3.379 -12.009 1.00 68.44 106 SER A CA 1
ATOM 859 C C . SER A 1 106 ? 32.099 -3.327 -13.474 1.00 68.44 106 SER A C 1
ATOM 861 O O . SER A 1 106 ? 33.250 -2.998 -13.758 1.00 68.44 106 SER A O 1
ATOM 863 N N . GLU A 1 107 ? 31.192 -3.586 -14.418 1.00 72.19 107 GLU A N 1
ATOM 864 C CA . GLU A 1 107 ? 31.455 -3.559 -15.859 1.00 72.19 107 GLU A CA 1
ATOM 865 C C . GLU A 1 107 ? 31.502 -2.133 -16.426 1.00 72.19 107 GLU A C 1
ATOM 867 O O . GLU A 1 107 ? 32.276 -1.853 -17.344 1.00 72.19 107 GLU A O 1
ATOM 872 N N . ARG A 1 108 ? 30.724 -1.198 -15.862 1.00 70.62 108 ARG A N 1
ATOM 873 C CA . ARG A 1 108 ? 30.700 0.216 -16.281 1.00 70.62 108 ARG A CA 1
ATOM 874 C C . ARG A 1 108 ? 32.055 0.894 -16.142 1.00 70.62 108 ARG A C 1
ATOM 876 O O . ARG A 1 108 ? 32.403 1.718 -16.996 1.00 70.62 108 ARG A O 1
ATOM 883 N N . SER A 1 109 ? 32.799 0.510 -15.108 1.00 75.19 109 SER A N 1
ATOM 884 C CA . SER A 1 109 ? 34.125 1.035 -14.770 1.00 75.19 109 SER A CA 1
ATOM 885 C C . SER A 1 109 ? 35.223 0.579 -15.740 1.00 75.19 109 SER A C 1
ATOM 887 O O . SER A 1 109 ? 36.314 1.146 -15.748 1.00 75.19 109 SER A O 1
ATOM 889 N N . ASN A 1 110 ? 34.947 -0.415 -16.594 1.00 80.56 110 ASN A N 1
ATOM 890 C CA . ASN A 1 110 ? 35.900 -0.875 -17.598 1.00 80.56 110 ASN A CA 1
ATOM 891 C C . ASN A 1 110 ? 36.058 0.116 -18.763 1.00 80.56 110 ASN A C 1
ATOM 893 O O . ASN A 1 110 ? 35.226 0.992 -19.017 1.00 80.56 110 ASN A O 1
ATOM 897 N N . SER A 1 111 ? 37.150 -0.055 -19.516 1.00 82.81 111 SER A N 1
ATOM 898 C CA . SER A 1 111 ? 37.450 0.769 -20.695 1.00 82.81 111 SER A CA 1
ATOM 899 C C . SER A 1 111 ? 36.363 0.676 -21.777 1.00 82.81 111 SER A C 1
ATOM 901 O O . SER A 1 111 ? 35.660 -0.329 -21.886 1.00 82.81 111 SER A O 1
ATOM 903 N N . SER A 1 112 ? 36.247 1.707 -22.620 1.00 79.19 112 SER A N 1
ATOM 904 C CA . SER A 1 112 ? 35.335 1.699 -23.775 1.00 79.19 112 SER A CA 1
ATOM 905 C C . SER A 1 112 ? 35.600 0.511 -24.703 1.00 79.19 112 SER A C 1
ATOM 907 O O . SER A 1 112 ? 34.668 -0.193 -25.066 1.00 79.19 112 SER A O 1
ATOM 909 N N . THR A 1 113 ? 36.867 0.214 -25.003 1.00 81.38 113 THR A N 1
ATOM 910 C CA . THR A 1 113 ? 37.258 -0.950 -25.815 1.00 81.38 113 THR A CA 1
ATOM 911 C C . THR A 1 113 ? 36.820 -2.274 -25.191 1.00 81.38 113 THR A C 1
ATOM 913 O O . THR A 1 113 ? 36.382 -3.161 -25.912 1.00 81.38 113 THR A O 1
ATOM 916 N N . TRP A 1 114 ? 36.898 -2.408 -23.863 1.00 87.56 114 TRP A N 1
ATOM 917 C CA . TRP A 1 114 ? 36.400 -3.599 -23.166 1.00 87.56 114 TRP A CA 1
ATOM 918 C C . TRP A 1 114 ? 34.887 -3.742 -23.326 1.00 87.56 114 TRP A C 1
ATOM 920 O O . TRP A 1 114 ? 34.415 -4.819 -23.666 1.00 87.56 114 TRP A O 1
ATOM 930 N N . LYS A 1 115 ? 34.135 -2.650 -23.132 1.00 80.56 115 LYS A N 1
ATOM 931 C CA . LYS A 1 115 ? 32.670 -2.644 -23.267 1.00 80.56 115 LYS A CA 1
ATOM 932 C C . LYS A 1 115 ? 32.238 -3.022 -24.681 1.00 80.56 115 LYS A C 1
ATOM 934 O O . LYS A 1 115 ? 31.406 -3.904 -24.847 1.00 80.56 115 LYS A O 1
ATOM 939 N N . GLU A 1 116 ? 32.859 -2.430 -25.695 1.00 82.00 116 GLU A N 1
ATOM 940 C CA . GLU A 1 116 ? 32.557 -2.756 -27.091 1.00 82.00 116 GLU A CA 1
ATOM 941 C C . GLU A 1 116 ? 32.888 -4.222 -27.427 1.00 82.00 116 GLU A C 1
ATOM 943 O O . GLU A 1 116 ? 32.080 -4.913 -28.039 1.00 82.00 116 GLU A O 1
ATOM 948 N N . LEU A 1 117 ? 34.027 -4.749 -26.963 1.00 79.44 117 LEU A N 1
ATOM 949 C CA . LEU A 1 117 ? 34.412 -6.149 -27.188 1.00 79.44 117 LEU A CA 1
ATOM 950 C C . LEU A 1 117 ? 33.474 -7.131 -26.455 1.00 79.44 117 LEU A C 1
ATOM 952 O O . LEU A 1 117 ? 33.043 -8.134 -27.021 1.00 79.44 117 LEU A O 1
ATOM 956 N N . SER A 1 118 ? 33.091 -6.820 -25.214 1.00 82.44 118 SER A N 1
ATOM 957 C CA . SER A 1 118 ? 32.099 -7.584 -24.450 1.00 82.44 118 SER A CA 1
ATOM 958 C C . SER A 1 118 ? 30.712 -7.555 -25.102 1.00 82.44 118 SER A C 1
ATOM 960 O O . SER A 1 118 ? 29.989 -8.550 -25.034 1.00 82.44 118 SER A O 1
ATOM 962 N N . ALA A 1 119 ? 30.340 -6.453 -25.763 1.00 78.75 119 ALA A N 1
ATOM 963 C CA . ALA A 1 119 ? 29.085 -6.355 -26.505 1.00 78.75 119 ALA A CA 1
ATOM 964 C C . ALA A 1 119 ? 29.071 -7.323 -27.697 1.00 78.75 119 ALA A C 1
ATOM 966 O O . ALA A 1 119 ? 28.084 -8.034 -27.875 1.00 78.75 119 ALA A O 1
ATOM 967 N N . VAL A 1 120 ? 30.186 -7.441 -28.436 1.00 79.62 120 VAL A N 1
ATOM 968 C CA . VAL A 1 120 ? 30.338 -8.451 -29.503 1.00 79.62 120 VAL A CA 1
ATOM 969 C C . VAL A 1 120 ? 30.062 -9.855 -28.963 1.00 79.62 120 VAL A C 1
ATOM 971 O O . VAL A 1 120 ? 29.236 -10.578 -29.517 1.00 79.62 120 VAL A O 1
ATOM 974 N N . LYS A 1 121 ? 30.696 -10.225 -27.841 1.00 81.88 121 LYS A N 1
ATOM 975 C CA . LYS A 1 121 ? 30.501 -11.535 -27.199 1.00 81.88 121 LYS A CA 1
ATOM 976 C C . LYS A 1 121 ? 29.034 -11.778 -26.825 1.00 81.88 121 LYS A C 1
ATOM 978 O O . LYS A 1 121 ? 28.482 -12.821 -27.167 1.00 81.88 121 LYS A O 1
ATOM 983 N N . LYS A 1 122 ? 28.402 -10.832 -26.123 1.00 75.50 122 LYS A N 1
ATOM 984 C CA . LYS A 1 122 ? 27.022 -10.982 -25.628 1.00 75.50 122 LYS A CA 1
ATOM 985 C C . LYS A 1 122 ? 26.007 -11.093 -26.771 1.00 75.50 122 LYS A C 1
ATOM 987 O O . LYS A 1 122 ? 25.149 -11.967 -26.724 1.00 75.50 122 LYS A O 1
ATOM 992 N N . VAL A 1 123 ? 26.131 -10.266 -27.811 1.00 74.69 123 VAL A N 1
ATOM 993 C CA . VAL A 1 123 ? 25.238 -10.305 -28.985 1.00 74.69 123 VAL A CA 1
ATOM 994 C C . VAL A 1 123 ? 25.423 -11.588 -29.794 1.00 74.69 123 VAL A C 1
ATOM 996 O O . VAL A 1 123 ? 24.451 -12.162 -30.280 1.00 74.69 123 VAL A O 1
ATOM 999 N N . LEU A 1 124 ? 26.661 -12.066 -29.933 1.00 73.00 124 LEU A N 1
ATOM 1000 C CA . LEU A 1 124 ? 26.922 -13.323 -30.625 1.00 73.00 124 LEU A CA 1
ATOM 1001 C C . LEU A 1 124 ? 26.238 -14.501 -29.927 1.00 73.00 124 LEU A C 1
ATOM 1003 O O . LEU A 1 124 ? 25.602 -15.323 -30.582 1.00 73.00 124 LEU A O 1
ATOM 1007 N N . LEU A 1 125 ? 26.344 -14.565 -28.599 1.00 76.31 125 LEU A N 1
ATOM 1008 C CA . LEU A 1 125 ? 25.716 -15.621 -27.809 1.00 76.31 125 LEU A CA 1
ATOM 1009 C C . LEU A 1 125 ? 24.186 -15.507 -27.801 1.00 76.31 125 LEU A C 1
ATOM 1011 O O . LEU A 1 125 ? 23.510 -16.529 -27.883 1.00 76.31 125 LEU A O 1
ATOM 1015 N N . SER A 1 126 ? 23.629 -14.293 -27.760 1.00 69.81 126 SER A N 1
ATOM 1016 C CA . SER A 1 126 ? 22.173 -14.102 -27.737 1.00 69.81 126 SER A CA 1
ATOM 1017 C C . SER A 1 126 ? 21.497 -14.432 -29.070 1.00 69.81 126 SER A C 1
ATOM 1019 O O . SER A 1 126 ? 20.355 -14.886 -29.086 1.00 69.81 126 SER A O 1
ATOM 1021 N N . LEU A 1 127 ? 22.198 -14.255 -30.192 1.00 70.12 127 LEU A N 1
ATOM 1022 C CA . LEU A 1 127 ? 21.670 -14.529 -31.532 1.00 70.12 127 LEU A CA 1
ATOM 1023 C C . LEU A 1 127 ? 22.109 -15.887 -32.090 1.00 70.12 127 LEU A C 1
ATOM 1025 O O . LEU A 1 127 ? 21.915 -16.146 -33.280 1.00 70.12 127 LEU A O 1
ATOM 1029 N N . ILE A 1 128 ? 22.668 -16.771 -31.258 1.00 74.31 128 ILE A N 1
ATOM 1030 C CA . ILE A 1 128 ? 23.325 -17.996 -31.725 1.00 74.31 128 ILE A CA 1
ATOM 1031 C C . ILE A 1 128 ? 22.405 -18.910 -32.538 1.00 74.31 128 ILE A C 1
ATOM 1033 O O . ILE A 1 128 ? 22.807 -19.428 -33.577 1.00 74.31 128 ILE A O 1
ATOM 1037 N N . ASN A 1 129 ? 21.133 -19.004 -32.142 1.00 70.88 129 ASN A N 1
ATOM 1038 C CA . ASN A 1 129 ? 20.111 -19.789 -32.839 1.00 70.88 129 ASN A CA 1
ATOM 1039 C C . ASN A 1 129 ? 19.827 -19.275 -34.263 1.00 70.88 129 ASN A C 1
ATOM 1041 O O . ASN A 1 129 ? 19.318 -20.014 -35.100 1.00 70.88 129 ASN A O 1
ATOM 1045 N N . ILE A 1 130 ? 20.156 -18.012 -34.546 1.00 70.44 130 ILE A N 1
ATOM 1046 C CA . ILE A 1 130 ? 19.938 -17.364 -35.843 1.00 70.44 130 ILE A CA 1
ATOM 1047 C C . ILE A 1 130 ? 21.205 -17.413 -36.700 1.00 70.44 130 ILE A C 1
ATOM 1049 O O . ILE A 1 130 ? 21.102 -17.556 -37.922 1.00 70.44 130 ILE A O 1
ATOM 1053 N N . ILE A 1 131 ? 22.383 -17.258 -36.089 1.00 71.25 131 ILE A N 1
ATOM 1054 C CA . ILE A 1 131 ? 23.657 -17.066 -36.801 1.00 71.25 131 ILE A CA 1
ATOM 1055 C C . ILE A 1 131 ? 24.542 -18.316 -36.874 1.00 71.25 131 ILE A C 1
ATOM 1057 O O . ILE A 1 131 ? 25.522 -18.296 -37.615 1.00 71.25 131 ILE A O 1
ATOM 1061 N N . SER A 1 132 ? 24.209 -19.388 -36.149 1.00 77.75 132 SER A N 1
ATOM 1062 C CA . SER A 1 132 ? 24.936 -20.664 -36.205 1.00 77.75 132 SER A CA 1
ATOM 1063 C C . SER A 1 132 ? 25.074 -21.165 -37.648 1.00 77.75 132 SER A C 1
ATOM 1065 O O . SER A 1 132 ? 24.109 -21.153 -38.418 1.00 77.75 132 SER A O 1
ATOM 1067 N N . GLY A 1 133 ? 26.291 -21.555 -38.038 1.00 78.00 133 GLY A N 1
ATOM 1068 C CA . GLY A 1 133 ? 26.612 -21.990 -39.403 1.00 78.00 133 GLY A CA 1
ATOM 1069 C C . GLY A 1 133 ? 26.660 -20.878 -40.461 1.00 78.00 133 GLY A C 1
ATOM 1070 O O . GLY A 1 133 ? 26.795 -21.184 -41.646 1.00 78.00 133 GLY A O 1
ATOM 1071 N N . LYS A 1 134 ? 26.524 -19.596 -40.085 1.00 76.81 134 LYS A N 1
ATOM 1072 C CA . LYS A 1 134 ? 26.490 -18.465 -41.030 1.00 76.81 134 LYS A CA 1
ATOM 1073 C C . LYS A 1 134 ? 27.766 -17.628 -40.995 1.00 76.81 134 LYS A C 1
ATOM 1075 O O . LYS A 1 134 ? 28.485 -17.555 -39.997 1.00 76.81 134 LYS A O 1
ATOM 1080 N N . LYS A 1 135 ? 28.002 -16.919 -42.102 1.00 76.44 135 LYS A N 1
ATOM 1081 C CA . LYS A 1 135 ? 28.970 -15.822 -42.171 1.00 76.44 135 LYS A CA 1
ATOM 1082 C C . LYS A 1 135 ? 28.275 -14.515 -41.791 1.00 76.44 135 LYS A C 1
ATOM 1084 O O . LYS A 1 135 ? 27.310 -14.118 -42.441 1.00 76.44 135 LYS A O 1
ATOM 1089 N N . VAL A 1 136 ? 28.752 -13.862 -40.740 1.00 75.50 136 VAL A N 1
ATOM 1090 C CA . VAL A 1 136 ? 28.156 -12.659 -40.153 1.00 75.50 136 VAL A CA 1
ATOM 1091 C C . VAL A 1 136 ? 29.081 -11.481 -40.396 1.00 75.50 136 VAL A C 1
ATOM 1093 O O . VAL A 1 136 ? 30.235 -11.508 -39.985 1.00 75.50 136 VAL A O 1
ATOM 1096 N N . LYS A 1 137 ? 28.572 -10.427 -41.033 1.00 77.94 137 LYS A N 1
ATOM 1097 C CA . LYS A 1 137 ? 29.307 -9.168 -41.163 1.00 77.94 137 LYS A CA 1
ATOM 1098 C C . LYS A 1 137 ? 28.975 -8.263 -39.981 1.00 77.94 137 LYS A C 1
ATOM 1100 O O . LYS A 1 137 ? 27.808 -7.945 -39.766 1.00 77.94 137 LYS A O 1
ATOM 1105 N N . TRP A 1 138 ? 29.986 -7.880 -39.212 1.00 75.25 138 TRP A N 1
ATOM 1106 C CA . TRP A 1 138 ? 29.845 -7.087 -37.998 1.00 75.25 138 TRP A CA 1
ATOM 1107 C C . TRP A 1 138 ? 30.349 -5.667 -38.231 1.00 75.25 138 TRP A C 1
ATOM 1109 O O . TRP A 1 138 ? 31.504 -5.479 -38.596 1.00 75.25 138 TRP A O 1
ATOM 1119 N N . PHE A 1 139 ? 29.519 -4.660 -37.973 1.00 76.81 139 PHE A N 1
ATOM 1120 C CA . PHE A 1 139 ? 29.904 -3.255 -38.112 1.00 76.81 139 PHE A CA 1
ATOM 1121 C C . PHE A 1 139 ? 30.116 -2.606 -36.738 1.00 76.81 139 PHE A C 1
ATOM 1123 O O . PHE A 1 139 ? 29.313 -2.800 -35.830 1.00 76.81 139 PHE A O 1
ATOM 1130 N N . THR A 1 140 ? 31.203 -1.848 -36.567 1.00 77.25 140 THR A N 1
ATOM 1131 C CA . THR A 1 140 ? 31.515 -1.120 -35.320 1.00 77.25 140 THR A CA 1
ATOM 1132 C C . THR A 1 140 ? 32.184 0.223 -35.614 1.00 77.25 140 THR A C 1
ATOM 1134 O O . THR A 1 140 ? 32.938 0.339 -36.578 1.00 77.25 140 THR A O 1
ATOM 1137 N N . ASP A 1 141 ? 31.954 1.237 -34.776 1.00 79.62 141 ASP A N 1
ATOM 1138 C CA . ASP A 1 141 ? 32.671 2.518 -34.832 1.00 79.62 141 ASP A CA 1
ATOM 1139 C C . ASP A 1 141 ? 33.996 2.503 -34.044 1.00 79.62 141 ASP A C 1
ATOM 1141 O O . ASP A 1 141 ? 34.744 3.484 -34.074 1.00 79.62 141 ASP A O 1
ATOM 1145 N N . ASN A 1 142 ? 34.354 1.382 -33.402 1.00 80.44 142 ASN A N 1
ATOM 1146 C CA . ASN A 1 142 ? 35.586 1.242 -32.627 1.00 80.44 142 ASN A CA 1
ATOM 1147 C C . ASN A 1 142 ? 36.680 0.465 -33.386 1.00 80.44 142 ASN A C 1
ATOM 1149 O O . ASN A 1 142 ? 36.666 -0.765 -33.466 1.00 80.44 142 ASN A O 1
ATOM 1153 N N . GLN A 1 143 ? 37.698 1.181 -33.877 1.00 81.12 143 GLN A N 1
ATOM 1154 C CA . GLN A 1 143 ? 38.836 0.588 -34.599 1.00 81.12 143 GLN A CA 1
ATOM 1155 C C . GLN A 1 143 ? 39.640 -0.418 -33.758 1.00 81.12 143 GLN A C 1
ATOM 1157 O O . GLN A 1 143 ? 40.187 -1.379 -34.303 1.00 81.12 143 GLN A O 1
ATOM 1162 N N . ASN A 1 144 ? 39.688 -0.245 -32.431 1.00 79.69 144 ASN A N 1
ATOM 1163 C CA . ASN A 1 144 ? 40.402 -1.177 -31.561 1.00 79.69 144 ASN A CA 1
ATOM 1164 C C . ASN A 1 144 ? 39.732 -2.550 -31.549 1.00 79.69 144 ASN A C 1
ATOM 1166 O O . ASN A 1 144 ? 40.428 -3.556 -31.531 1.00 79.69 144 ASN A O 1
ATOM 1170 N N . VAL A 1 145 ? 38.400 -2.609 -31.594 1.00 81.25 145 VAL A N 1
ATOM 1171 C CA . VAL A 1 145 ? 37.656 -3.878 -31.605 1.00 81.25 145 VAL A CA 1
ATOM 1172 C C . VAL A 1 145 ? 37.946 -4.657 -32.882 1.00 81.25 145 VAL A C 1
ATOM 1174 O O . VAL A 1 145 ? 38.240 -5.846 -32.810 1.00 81.25 145 VAL A O 1
ATOM 1177 N N . VAL A 1 146 ? 37.959 -3.977 -34.033 1.00 76.69 146 VAL A N 1
ATOM 1178 C CA . VAL A 1 146 ? 38.331 -4.576 -35.326 1.00 76.69 146 VAL A CA 1
ATOM 1179 C C . VAL A 1 146 ? 39.728 -5.188 -35.261 1.00 76.69 146 VAL A C 1
ATOM 1181 O O . VAL A 1 146 ? 39.922 -6.344 -35.639 1.00 76.69 146 VAL A O 1
ATOM 1184 N N . SER A 1 147 ? 40.696 -4.432 -34.736 1.00 76.25 147 SER A N 1
ATOM 1185 C CA . SER A 1 147 ? 42.072 -4.906 -34.569 1.00 76.25 147 SER A CA 1
ATOM 1186 C C . SER A 1 147 ? 42.158 -6.106 -33.618 1.00 76.25 147 SER A C 1
ATOM 1188 O O . SER A 1 147 ? 42.779 -7.107 -33.959 1.00 76.25 147 SER A O 1
ATOM 1190 N N . ILE A 1 148 ? 41.493 -6.045 -32.459 1.00 77.75 148 ILE A N 1
ATOM 1191 C CA . ILE A 1 148 ? 41.582 -7.070 -31.410 1.00 77.75 148 ILE A CA 1
ATOM 1192 C C . ILE A 1 148 ? 40.906 -8.377 -31.827 1.00 77.75 148 ILE A C 1
ATOM 1194 O O . ILE A 1 148 ? 41.477 -9.440 -31.614 1.00 77.75 148 ILE A O 1
ATOM 1198 N N . VAL A 1 149 ? 39.725 -8.322 -32.446 1.00 74.88 149 VAL A N 1
ATOM 1199 C CA . VAL A 1 149 ? 39.033 -9.530 -32.930 1.00 74.88 149 VAL A CA 1
ATOM 1200 C C . VAL A 1 149 ? 39.823 -10.197 -34.062 1.00 74.88 149 VAL A C 1
ATOM 1202 O O . VAL A 1 149 ? 39.827 -11.419 -34.162 1.00 74.88 149 VAL A O 1
ATOM 1205 N N . SER A 1 150 ? 40.533 -9.411 -34.879 1.00 73.62 150 SER A N 1
ATOM 1206 C CA . SER A 1 150 ? 41.292 -9.932 -36.024 1.00 73.62 150 SER A CA 1
ATOM 1207 C C . SER A 1 150 ? 42.703 -10.416 -35.667 1.00 73.62 150 SER A C 1
ATOM 1209 O O . SER A 1 150 ? 43.197 -11.363 -36.270 1.00 73.62 150 SER A O 1
ATOM 1211 N N . LYS A 1 151 ? 43.393 -9.731 -34.744 1.00 76.44 151 LYS A N 1
ATOM 1212 C CA . LYS A 1 151 ? 44.836 -9.907 -34.476 1.00 76.44 151 LYS A CA 1
ATOM 1213 C C . LYS A 1 151 ? 45.170 -10.200 -33.010 1.00 76.44 151 LYS A C 1
ATOM 1215 O O . LYS A 1 151 ? 46.314 -10.530 -32.713 1.00 76.44 151 LYS A O 1
ATOM 1220 N N . GLY A 1 152 ? 44.209 -10.072 -32.099 1.00 72.81 152 GLY A N 1
ATOM 1221 C CA . GLY A 1 152 ? 44.430 -10.161 -30.656 1.00 72.81 152 GLY A CA 1
ATOM 1222 C C . GLY A 1 152 ? 44.888 -8.847 -30.009 1.00 72.81 152 GLY A C 1
ATOM 1223 O O . GLY A 1 152 ? 45.024 -7.803 -30.648 1.00 72.81 152 GLY A O 1
ATOM 1224 N N . SER A 1 153 ? 45.096 -8.895 -28.696 1.00 83.00 153 SER A N 1
ATOM 1225 C CA . SER A 1 153 ? 45.463 -7.779 -27.825 1.00 83.00 153 SER A CA 1
ATOM 1226 C C . SER A 1 153 ? 46.663 -8.143 -26.952 1.00 83.00 153 SER A C 1
ATOM 1228 O O . SER A 1 153 ? 46.754 -9.247 -26.426 1.00 83.00 153 SER A O 1
ATOM 1230 N N . THR A 1 154 ? 47.543 -7.176 -26.690 1.00 80.00 154 THR A N 1
ATOM 1231 C CA . THR A 1 154 ? 48.638 -7.321 -25.713 1.00 80.00 154 THR A CA 1
ATOM 1232 C C . THR A 1 154 ? 48.170 -7.199 -24.259 1.00 80.00 154 THR A C 1
ATOM 1234 O O . THR A 1 154 ? 48.884 -7.584 -23.338 1.00 80.00 154 THR A O 1
ATOM 1237 N N . LYS A 1 155 ? 46.959 -6.675 -24.023 1.00 81.56 155 LYS A N 1
ATOM 1238 C CA . LYS A 1 155 ? 46.336 -6.614 -22.692 1.00 81.56 155 LYS A CA 1
ATOM 1239 C C . LYS A 1 155 ? 45.592 -7.911 -22.394 1.00 81.56 155 LYS A C 1
ATOM 1241 O O . LYS A 1 155 ? 44.612 -8.201 -23.080 1.00 81.56 155 LYS A O 1
ATOM 1246 N N . THR A 1 156 ? 45.974 -8.604 -21.320 1.00 88.19 156 THR A N 1
ATOM 1247 C CA . THR A 1 156 ? 45.437 -9.918 -20.917 1.00 88.19 156 THR A CA 1
ATOM 1248 C C . THR A 1 156 ? 43.910 -9.951 -20.826 1.00 88.19 156 THR A C 1
ATOM 1250 O O . THR A 1 156 ? 43.284 -10.856 -21.360 1.00 88.19 156 THR A O 1
ATOM 1253 N N . ILE A 1 157 ? 43.283 -8.929 -20.229 1.00 86.44 157 ILE A N 1
ATOM 1254 C CA . ILE A 1 157 ? 41.816 -8.873 -20.071 1.00 86.44 157 ILE A CA 1
ATOM 1255 C C . ILE A 1 157 ? 41.101 -8.819 -21.433 1.00 86.44 157 ILE A C 1
ATOM 1257 O O . ILE A 1 157 ? 40.101 -9.501 -21.639 1.00 86.44 157 ILE A O 1
ATOM 1261 N N . LEU A 1 158 ? 41.613 -8.021 -22.376 1.00 84.44 158 LEU A N 1
ATOM 1262 C CA . LEU A 1 158 ? 41.037 -7.912 -23.722 1.00 84.44 158 LEU A CA 1
ATOM 1263 C C . LEU A 1 158 ? 41.372 -9.140 -24.578 1.00 84.44 158 LEU A C 1
ATOM 1265 O O . LEU A 1 158 ? 40.562 -9.541 -25.405 1.00 84.44 158 LEU A O 1
ATOM 1269 N N . GLN A 1 159 ? 42.541 -9.747 -24.356 1.00 84.75 159 GLN A N 1
ATOM 1270 C CA . GLN A 1 159 ? 42.942 -10.979 -25.028 1.00 84.75 159 GLN A CA 1
ATOM 1271 C C . GLN A 1 159 ? 42.043 -12.150 -24.627 1.00 84.75 159 GLN A C 1
ATOM 1273 O O . GLN A 1 159 ? 41.593 -12.887 -25.497 1.00 84.75 159 GLN A O 1
ATOM 1278 N N . ASN A 1 160 ? 41.713 -12.282 -23.340 1.00 87.44 160 ASN A N 1
ATOM 1279 C CA . ASN A 1 160 ? 40.788 -13.310 -22.863 1.00 87.44 160 ASN A CA 1
ATOM 1280 C C . ASN A 1 160 ? 39.398 -13.152 -23.498 1.00 87.44 160 ASN A C 1
ATOM 1282 O O . ASN A 1 160 ? 38.826 -14.127 -23.970 1.00 87.44 160 ASN A O 1
ATOM 1286 N N . LEU A 1 161 ? 38.886 -11.921 -23.604 1.00 83.56 161 LEU A N 1
ATOM 1287 C CA . LEU A 1 161 ? 37.622 -11.658 -24.302 1.00 83.56 161 LEU A CA 1
ATOM 1288 C C . LEU A 1 161 ? 37.683 -11.994 -25.799 1.00 83.56 161 LEU A C 1
ATOM 1290 O O . LEU A 1 161 ? 36.725 -12.541 -26.339 1.00 83.56 161 LEU A O 1
ATOM 1294 N N . ALA A 1 162 ? 38.794 -11.685 -26.471 1.00 77.00 162 ALA A N 1
ATOM 1295 C CA . ALA A 1 162 ? 38.985 -12.052 -27.872 1.00 77.00 162 ALA A CA 1
ATOM 1296 C C . ALA A 1 162 ? 38.996 -13.580 -28.057 1.00 77.00 162 ALA A C 1
ATOM 1298 O O . ALA A 1 162 ? 38.353 -14.092 -28.973 1.00 77.00 162 ALA A O 1
ATOM 1299 N N . LEU A 1 163 ? 39.659 -14.310 -27.152 1.00 82.25 163 LEU A N 1
ATOM 1300 C CA . LEU A 1 163 ? 39.674 -15.775 -27.133 1.00 82.25 163 LEU A CA 1
ATOM 1301 C C . LEU A 1 163 ? 38.289 -16.367 -26.861 1.00 82.25 163 LEU A C 1
ATOM 1303 O O . LEU A 1 163 ? 37.924 -17.352 -27.499 1.00 82.25 163 LEU A O 1
ATOM 1307 N N . ASP A 1 164 ? 37.498 -15.763 -25.974 1.00 85.69 164 ASP A N 1
ATOM 1308 C CA . ASP A 1 164 ? 36.120 -16.186 -25.717 1.00 85.69 164 ASP A CA 1
ATOM 1309 C C . ASP A 1 164 ? 35.239 -16.034 -26.962 1.00 85.69 164 ASP A C 1
ATOM 1311 O O . ASP A 1 164 ? 34.481 -16.943 -27.301 1.00 85.69 164 ASP A O 1
ATOM 1315 N N . ILE A 1 165 ? 35.346 -14.896 -27.661 1.00 79.44 165 ILE A N 1
ATOM 1316 C CA . ILE A 1 165 ? 34.622 -14.651 -28.918 1.00 79.44 165 ILE A CA 1
ATOM 1317 C C . ILE A 1 165 ? 35.045 -15.682 -29.964 1.00 79.44 165 ILE A C 1
ATOM 1319 O O . ILE A 1 165 ? 34.192 -16.322 -30.573 1.00 79.44 165 ILE A O 1
ATOM 1323 N N . PHE A 1 166 ? 36.351 -15.888 -30.135 1.00 80.75 166 PHE A N 1
ATOM 1324 C CA . PHE A 1 166 ? 36.889 -16.862 -31.081 1.00 80.75 166 PHE A CA 1
ATOM 1325 C C . PHE A 1 166 ? 36.424 -18.292 -30.768 1.00 80.75 166 PHE A C 1
ATOM 1327 O O . PHE A 1 166 ? 35.973 -19.012 -31.657 1.00 80.75 166 PHE A O 1
ATOM 1334 N N . SER A 1 167 ? 36.451 -18.684 -29.493 1.00 81.25 167 SER A N 1
ATOM 1335 C CA . SER A 1 167 ? 35.988 -19.997 -29.035 1.00 81.25 167 SER A CA 1
ATOM 1336 C C . SER A 1 167 ? 34.490 -20.184 -29.278 1.00 81.25 167 SER A C 1
ATOM 1338 O O . SER A 1 167 ? 34.067 -21.259 -29.701 1.00 81.25 167 SER A O 1
ATOM 1340 N N . ALA A 1 168 ? 33.681 -19.140 -29.069 1.00 74.06 168 ALA A N 1
ATOM 1341 C CA . ALA A 1 168 ? 32.256 -19.170 -29.383 1.00 74.06 168 ALA A CA 1
ATOM 1342 C C . ALA A 1 168 ? 32.011 -19.313 -30.897 1.00 74.06 168 ALA A C 1
ATOM 1344 O O . ALA A 1 168 ? 31.207 -20.150 -31.305 1.00 74.06 168 ALA A O 1
ATOM 1345 N N . CYS A 1 169 ? 32.744 -18.571 -31.733 1.00 77.12 169 CYS A N 1
ATOM 1346 C CA . CYS A 1 169 ? 32.682 -18.701 -33.191 1.00 77.12 169 CYS A CA 1
ATOM 1347 C C . CYS A 1 169 ? 32.993 -20.125 -33.659 1.00 77.12 169 CYS A C 1
ATOM 1349 O O . CYS A 1 169 ? 32.243 -20.681 -34.459 1.00 77.12 169 CYS A O 1
ATOM 1351 N N . LEU A 1 170 ? 34.056 -20.735 -33.125 1.00 79.38 170 LEU A N 1
ATOM 1352 C CA . LEU A 1 170 ? 34.425 -22.116 -33.439 1.00 79.38 170 LEU A CA 1
ATOM 1353 C C . LEU A 1 170 ? 33.352 -23.111 -32.993 1.00 79.38 170 LEU A C 1
ATOM 1355 O O . LEU A 1 170 ? 32.929 -23.953 -33.782 1.00 79.38 170 LEU A O 1
ATOM 1359 N N . LYS A 1 171 ? 32.883 -22.995 -31.745 1.00 84.44 171 LYS A N 1
ATOM 1360 C CA . LYS A 1 171 ? 31.897 -23.914 -31.161 1.00 84.44 171 LYS A CA 1
ATOM 1361 C C . LYS A 1 171 ? 30.590 -23.951 -31.954 1.00 84.44 171 LYS A C 1
ATOM 1363 O O . LYS A 1 171 ? 29.991 -25.013 -32.089 1.00 84.44 171 LYS A O 1
ATOM 1368 N N . TYR A 1 172 ? 30.146 -22.803 -32.458 1.00 79.50 172 TYR A N 1
ATOM 1369 C CA . TYR A 1 172 ? 28.860 -22.661 -33.144 1.00 79.50 172 TYR A CA 1
ATOM 1370 C C . TYR A 1 172 ? 28.994 -22.472 -34.664 1.00 79.50 172 TYR A C 1
ATOM 1372 O O . TYR A 1 172 ? 28.030 -22.100 -35.331 1.00 79.50 172 TYR A O 1
ATOM 1380 N N . ASN A 1 173 ? 30.184 -22.726 -35.218 1.00 83.31 173 ASN A N 1
ATOM 1381 C CA . ASN A 1 173 ? 30.485 -22.605 -36.645 1.00 83.31 173 ASN A CA 1
ATOM 1382 C C . ASN A 1 173 ? 30.052 -21.251 -37.255 1.00 83.31 173 ASN A C 1
ATOM 1384 O O . ASN A 1 173 ? 29.423 -21.194 -38.311 1.00 83.31 173 ASN A O 1
ATOM 1388 N N . VAL A 1 174 ? 30.347 -20.149 -36.561 1.00 81.31 174 VAL A N 1
ATOM 1389 C CA . VAL A 1 174 ? 30.045 -18.779 -37.004 1.00 81.31 174 VAL A CA 1
ATOM 1390 C C . VAL A 1 174 ? 31.320 -18.138 -37.534 1.00 81.31 174 VAL A C 1
ATOM 1392 O O . VAL A 1 174 ? 32.340 -18.122 -36.850 1.00 81.31 174 VAL A O 1
ATOM 1395 N N . ASN A 1 175 ? 31.264 -17.555 -38.730 1.00 77.31 175 ASN A N 1
ATOM 1396 C CA . ASN A 1 175 ? 32.389 -16.807 -39.291 1.00 77.31 175 ASN A CA 1
ATOM 1397 C C . ASN A 1 175 ? 32.097 -15.302 -39.245 1.00 77.31 175 ASN A C 1
ATOM 1399 O O . ASN A 1 175 ? 31.260 -14.824 -40.011 1.00 77.31 175 ASN A O 1
ATOM 1403 N N . ILE A 1 176 ? 32.758 -14.563 -38.351 1.00 77.44 176 ILE A N 1
ATOM 1404 C CA . ILE A 1 176 ? 32.582 -13.109 -38.233 1.00 77.44 176 ILE A CA 1
ATOM 1405 C C . ILE A 1 176 ? 33.572 -12.373 -39.139 1.00 77.44 176 ILE A C 1
ATOM 1407 O O . ILE A 1 176 ? 34.781 -12.527 -39.001 1.00 77.44 176 ILE A O 1
ATOM 1411 N N . ASP A 1 177 ? 33.050 -11.498 -39.994 1.00 77.75 177 ASP A N 1
ATOM 1412 C CA . ASP A 1 177 ? 33.804 -10.489 -40.739 1.00 77.75 177 ASP A CA 1
ATOM 1413 C C . ASP A 1 177 ? 33.555 -9.109 -40.115 1.00 77.75 177 ASP A C 1
ATOM 1415 O O . ASP A 1 177 ? 32.478 -8.533 -40.286 1.00 77.75 177 ASP A O 1
ATOM 1419 N N . ILE A 1 178 ? 34.513 -8.602 -39.336 1.00 78.50 178 ILE A N 1
ATOM 1420 C CA . ILE A 1 178 ? 34.356 -7.356 -38.579 1.00 78.50 178 ILE A CA 1
ATOM 1421 C C . ILE A 1 178 ? 34.915 -6.149 -39.343 1.00 78.50 178 ILE A C 1
ATOM 1423 O O . ILE A 1 178 ? 36.073 -6.124 -39.750 1.00 78.50 178 ILE A O 1
ATOM 1427 N N . VAL A 1 179 ? 34.090 -5.117 -39.519 1.00 77.06 179 VAL A N 1
ATOM 1428 C CA . VAL A 1 179 ? 34.374 -3.944 -40.351 1.00 77.06 179 VAL A CA 1
ATOM 1429 C C . VAL A 1 179 ? 34.147 -2.659 -39.565 1.00 77.06 179 VAL A C 1
ATOM 1431 O O . VAL A 1 179 ? 33.112 -2.471 -38.921 1.00 77.06 179 VAL A O 1
ATOM 1434 N N . TRP A 1 180 ? 35.116 -1.745 -39.648 1.00 86.38 180 TRP A N 1
ATOM 1435 C CA . TRP A 1 180 ? 34.970 -0.409 -39.081 1.00 86.38 180 TRP A CA 1
ATOM 1436 C C . TRP A 1 180 ? 34.073 0.467 -39.962 1.00 86.38 180 TRP A C 1
ATOM 1438 O O . TRP A 1 180 ? 34.267 0.519 -41.178 1.00 86.38 180 TRP A O 1
ATOM 1448 N N . ILE A 1 181 ? 33.141 1.194 -39.346 1.00 73.00 181 ILE A N 1
ATOM 1449 C CA . ILE A 1 181 ? 32.325 2.216 -40.008 1.00 73.00 181 ILE A CA 1
ATOM 1450 C C . ILE A 1 181 ? 32.405 3.557 -39.260 1.00 73.00 181 ILE A C 1
ATOM 1452 O O . ILE A 1 181 ? 32.530 3.571 -38.035 1.00 73.00 181 ILE A O 1
ATOM 1456 N N . PRO A 1 182 ? 32.309 4.702 -39.962 1.00 72.19 182 PRO A N 1
ATOM 1457 C CA . PRO A 1 182 ? 32.160 6.008 -39.329 1.00 72.19 182 PRO A CA 1
ATOM 1458 C C . PRO A 1 182 ? 30.987 6.034 -38.346 1.00 72.19 182 PRO A C 1
ATOM 1460 O O . PRO A 1 182 ? 29.931 5.460 -38.613 1.00 72.19 182 PRO A O 1
ATOM 1463 N N . ARG A 1 183 ? 31.137 6.768 -37.238 1.00 72.38 183 ARG A N 1
ATOM 1464 C CA . ARG A 1 183 ? 30.112 6.862 -36.185 1.00 72.38 183 ARG A CA 1
ATOM 1465 C C . ARG A 1 183 ? 28.749 7.349 -36.695 1.00 72.38 183 ARG A C 1
ATOM 1467 O O . ARG A 1 183 ? 27.727 6.881 -36.210 1.00 72.38 183 ARG A O 1
ATOM 1474 N N . THR A 1 184 ? 28.738 8.214 -37.710 1.00 69.25 184 THR A N 1
ATOM 1475 C CA . THR A 1 184 ? 27.524 8.694 -38.399 1.00 69.25 184 THR A CA 1
ATOM 1476 C C . THR A 1 184 ? 26.740 7.580 -39.096 1.00 69.25 184 THR A C 1
ATOM 1478 O O . THR A 1 184 ? 25.541 7.698 -39.301 1.00 69.25 184 THR A O 1
ATOM 1481 N N . LEU A 1 185 ? 27.392 6.470 -39.449 1.00 67.81 185 LEU A N 1
ATOM 1482 C CA . LEU A 1 185 ? 26.741 5.291 -40.023 1.00 67.81 185 LEU A CA 1
ATOM 1483 C C . LEU A 1 185 ? 26.370 4.248 -38.955 1.00 67.81 185 LEU A C 1
ATOM 1485 O O . LEU A 1 185 ? 25.641 3.306 -39.258 1.00 67.81 185 LEU A O 1
ATOM 1489 N N . ASN A 1 186 ? 26.832 4.423 -37.709 1.00 71.19 186 ASN A N 1
ATOM 1490 C CA . ASN A 1 186 ? 26.537 3.544 -36.571 1.00 71.19 186 ASN A CA 1
ATOM 1491 C C . ASN A 1 186 ? 25.430 4.097 -35.647 1.00 71.19 186 ASN A C 1
ATOM 1493 O O . ASN A 1 186 ? 25.235 3.611 -34.532 1.00 71.19 186 ASN A O 1
ATOM 1497 N N . GLU A 1 187 ? 24.684 5.111 -36.101 1.00 60.34 187 GLU A N 1
ATOM 1498 C CA . GLU A 1 187 ? 23.673 5.816 -35.299 1.00 60.34 187 GLU A CA 1
ATOM 1499 C C . GLU A 1 187 ? 22.577 4.889 -34.762 1.00 60.34 187 GLU A C 1
ATOM 1501 O O . GLU A 1 187 ? 22.115 5.080 -33.642 1.00 60.34 187 GLU A O 1
ATOM 1506 N N . LYS A 1 188 ? 22.200 3.840 -35.506 1.00 59.50 188 LYS A N 1
ATOM 1507 C CA . LYS A 1 188 ? 21.195 2.860 -35.061 1.00 59.50 188 LYS A CA 1
ATOM 1508 C C . LYS A 1 188 ? 21.670 2.028 -33.864 1.00 59.50 188 LYS A C 1
ATOM 1510 O O . LYS A 1 188 ? 20.893 1.796 -32.943 1.00 59.50 188 LYS A O 1
ATOM 1515 N N . ALA A 1 189 ? 22.931 1.595 -33.847 1.00 58.50 189 ALA A N 1
ATOM 1516 C CA . ALA A 1 189 ? 23.484 0.841 -32.721 1.00 58.50 189 ALA A CA 1
ATOM 1517 C C . ALA A 1 189 ? 23.765 1.752 -31.516 1.00 58.50 189 ALA A C 1
ATOM 1519 O O . ALA A 1 189 ? 23.501 1.356 -30.384 1.00 58.50 189 ALA A O 1
ATOM 1520 N N . ASP A 1 190 ? 24.229 2.988 -31.751 1.00 62.03 190 ASP A N 1
ATOM 1521 C CA . ASP A 1 190 ? 24.415 3.999 -30.696 1.00 62.03 190 ASP A CA 1
ATOM 1522 C C . ASP A 1 190 ? 23.063 4.439 -30.096 1.00 62.03 190 ASP A C 1
ATOM 1524 O O . ASP A 1 190 ? 22.955 4.683 -28.900 1.00 62.03 190 ASP A O 1
ATOM 1528 N N . PHE A 1 191 ? 21.997 4.481 -30.901 1.00 57.69 191 PHE A N 1
ATOM 1529 C CA . PHE A 1 191 ? 20.626 4.668 -30.426 1.00 57.69 191 PHE A CA 1
ATOM 1530 C C . PHE A 1 191 ? 20.196 3.518 -29.507 1.00 57.69 191 PHE A C 1
ATOM 1532 O O . PHE A 1 191 ? 19.811 3.767 -28.366 1.00 57.69 191 PHE A O 1
ATOM 1539 N N . LEU A 1 192 ? 20.318 2.267 -29.967 1.00 55.47 192 LEU A N 1
ATOM 1540 C CA . LEU A 1 192 ? 19.906 1.079 -29.210 1.00 55.47 192 LEU A CA 1
ATOM 1541 C C . LEU A 1 192 ? 20.736 0.852 -27.935 1.00 55.47 192 LEU A C 1
ATOM 1543 O O . LEU A 1 192 ? 20.198 0.350 -26.953 1.00 55.47 192 LEU A O 1
ATOM 1547 N N . SER A 1 193 ? 22.018 1.226 -27.906 1.00 58.59 193 SER A N 1
ATOM 1548 C CA . SER A 1 193 ? 22.874 1.100 -26.713 1.00 58.59 193 SER A CA 1
ATOM 1549 C C . SER A 1 193 ? 22.570 2.146 -25.634 1.00 58.59 193 SER A C 1
ATOM 1551 O O . SER A 1 193 ? 22.898 1.947 -24.464 1.00 58.59 193 SER A O 1
ATOM 1553 N N . ARG A 1 194 ? 21.928 3.258 -26.015 1.00 53.28 194 ARG A N 1
ATOM 1554 C CA . ARG A 1 194 ? 21.513 4.347 -25.116 1.00 53.28 194 ARG A CA 1
ATOM 1555 C C . ARG A 1 194 ? 20.089 4.198 -24.593 1.00 53.28 194 ARG A C 1
ATOM 1557 O O . ARG A 1 194 ? 19.690 4.985 -23.732 1.00 53.28 194 ARG A O 1
ATOM 1564 N N . ILE A 1 195 ? 19.325 3.229 -25.098 1.00 46.81 195 ILE A N 1
ATOM 1565 C CA . ILE A 1 195 ? 18.034 2.864 -24.515 1.00 46.81 195 ILE A CA 1
ATOM 1566 C C . ILE A 1 195 ? 18.328 2.264 -23.144 1.00 46.81 195 ILE A C 1
ATOM 1568 O O . ILE A 1 195 ? 18.839 1.162 -23.035 1.00 46.81 195 ILE A O 1
ATOM 1572 N N . VAL A 1 196 ? 18.058 3.023 -22.089 1.00 46.12 196 VAL A N 1
ATOM 1573 C CA . VAL A 1 196 ? 18.113 2.509 -20.724 1.00 46.12 196 VAL A CA 1
ATOM 1574 C C . VAL A 1 196 ? 16.747 1.916 -20.427 1.00 46.12 196 VAL A C 1
ATOM 1576 O O . VAL A 1 196 ? 15.762 2.658 -20.381 1.00 46.12 196 VAL A O 1
ATOM 1579 N N . ASP A 1 197 ? 16.686 0.601 -20.219 1.00 48.47 197 ASP A N 1
ATOM 1580 C CA . ASP A 1 197 ? 15.504 -0.009 -19.621 1.00 48.47 197 ASP A CA 1
ATOM 1581 C C . ASP A 1 197 ? 15.422 0.447 -18.157 1.00 48.47 197 ASP A C 1
ATOM 1583 O O . ASP A 1 197 ? 16.087 -0.072 -17.262 1.00 48.47 197 ASP A O 1
ATOM 1587 N N . HIS A 1 198 ? 14.669 1.521 -17.927 1.00 45.28 198 HIS A N 1
ATOM 1588 C CA . HIS A 1 198 ? 14.419 2.053 -16.590 1.00 45.28 198 HIS A CA 1
ATOM 1589 C C . HIS A 1 198 ? 13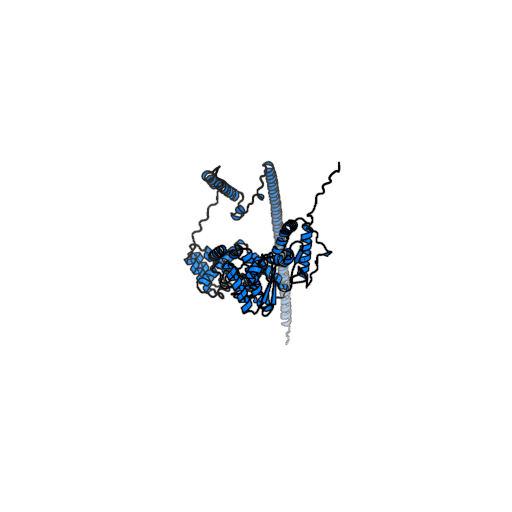.487 1.157 -15.766 1.00 45.28 198 HIS A C 1
ATOM 1591 O O . HIS A 1 198 ? 13.328 1.405 -14.569 1.00 45.28 198 HIS A O 1
ATOM 1597 N N . ASP A 1 199 ? 12.864 0.166 -16.402 1.00 51.53 199 ASP A N 1
ATOM 1598 C CA . ASP A 1 199 ? 11.903 -0.735 -15.793 1.00 51.53 199 ASP A CA 1
ATOM 1599 C C . ASP A 1 199 ? 12.566 -2.047 -15.303 1.00 51.53 199 ASP A C 1
ATOM 1601 O O . ASP A 1 199 ? 11.996 -2.682 -14.416 1.00 51.53 199 ASP A O 1
ATOM 1605 N N . ASP A 1 200 ? 13.786 -2.392 -15.753 1.00 59.47 200 ASP A N 1
ATOM 1606 C CA . ASP A 1 200 ? 14.633 -3.492 -15.226 1.00 59.47 200 ASP A CA 1
ATOM 1607 C C . ASP A 1 200 ? 15.543 -3.012 -14.074 1.00 59.47 200 ASP A C 1
ATOM 1609 O O . ASP A 1 200 ? 16.777 -3.013 -14.128 1.00 59.47 200 ASP A O 1
ATOM 1613 N N . TRP A 1 201 ? 14.907 -2.485 -13.026 1.00 70.50 201 TRP A N 1
ATOM 1614 C CA . TRP A 1 201 ? 15.582 -1.965 -11.839 1.00 70.50 201 TRP A CA 1
ATOM 1615 C C . TRP A 1 201 ? 15.666 -3.033 -10.742 1.00 70.50 201 TRP A C 1
ATOM 1617 O O . TRP A 1 201 ? 14.766 -3.845 -10.569 1.00 70.50 201 TRP A O 1
ATOM 1627 N N . GLY A 1 202 ? 16.744 -3.004 -9.957 1.00 76.06 202 GLY A N 1
ATOM 1628 C CA . GLY A 1 202 ? 16.944 -3.897 -8.816 1.00 76.06 202 GLY A CA 1
ATOM 1629 C C . GLY A 1 202 ? 17.350 -3.126 -7.564 1.00 76.06 202 GLY A C 1
ATOM 1630 O O . GLY A 1 202 ? 17.911 -2.029 -7.641 1.00 76.06 202 GLY A O 1
ATOM 1631 N N . ILE A 1 203 ? 17.098 -3.699 -6.389 1.00 79.44 203 ILE A N 1
ATOM 1632 C CA . ILE A 1 203 ? 17.600 -3.145 -5.124 1.00 79.44 203 ILE A CA 1
ATOM 1633 C C . ILE A 1 203 ? 19.079 -3.500 -4.921 1.00 79.44 203 ILE A C 1
ATOM 1635 O O . ILE A 1 203 ? 19.546 -4.564 -5.331 1.00 79.44 203 ILE A O 1
ATOM 1639 N N . SER A 1 204 ? 19.840 -2.618 -4.269 1.00 80.06 204 SER A N 1
ATOM 1640 C CA . SER A 1 204 ? 21.236 -2.915 -3.930 1.00 80.06 204 SER A CA 1
ATO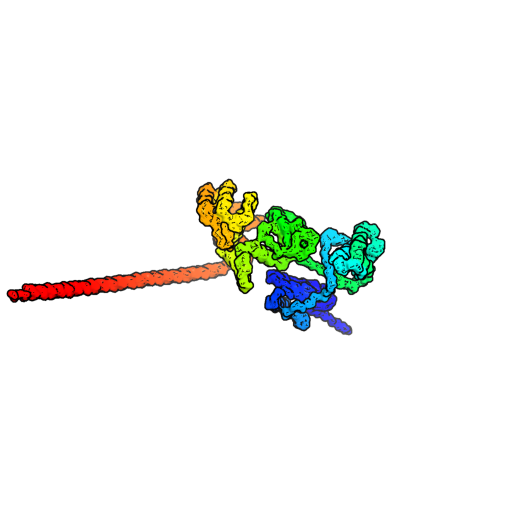M 1641 C C . SER A 1 204 ? 21.319 -3.998 -2.852 1.00 80.06 204 SER A C 1
ATOM 1643 O O . SER A 1 204 ? 20.410 -4.142 -2.034 1.00 80.06 204 SER A O 1
ATOM 1645 N N . TYR A 1 205 ? 22.431 -4.737 -2.808 1.00 82.44 205 TYR A N 1
ATOM 1646 C CA . TYR A 1 205 ? 22.614 -5.804 -1.819 1.00 82.44 205 TYR A CA 1
ATOM 1647 C C . TYR A 1 205 ? 22.552 -5.287 -0.371 1.00 82.44 205 TYR A C 1
ATOM 1649 O O . TYR A 1 205 ? 21.987 -5.940 0.496 1.00 82.44 205 TYR A O 1
ATOM 1657 N N . TYR A 1 206 ? 23.046 -4.072 -0.118 1.00 79.94 206 TYR A N 1
ATOM 1658 C CA . TYR A 1 206 ? 22.927 -3.418 1.188 1.00 79.94 206 TYR A CA 1
ATOM 1659 C C . TYR A 1 206 ? 21.462 -3.185 1.598 1.00 79.94 206 TYR A C 1
ATOM 1661 O O . TYR A 1 206 ? 21.066 -3.498 2.718 1.00 79.94 206 TYR A O 1
ATOM 1669 N N . ILE A 1 207 ? 20.637 -2.668 0.679 1.00 75.56 207 ILE A N 1
ATOM 1670 C CA . ILE A 1 207 ? 19.204 -2.460 0.931 1.00 75.56 207 ILE A CA 1
ATOM 1671 C C . ILE A 1 207 ? 18.484 -3.801 1.080 1.00 75.56 207 ILE A C 1
ATOM 1673 O O . ILE A 1 207 ? 17.624 -3.931 1.947 1.00 75.56 207 ILE A O 1
ATOM 1677 N N . PHE A 1 208 ? 18.868 -4.807 0.295 1.00 88.62 208 PHE A N 1
ATOM 1678 C CA . PHE A 1 208 ? 18.365 -6.168 0.447 1.00 88.62 208 PHE A CA 1
ATOM 1679 C C . PHE A 1 208 ? 18.673 -6.738 1.838 1.00 88.62 208 PHE A C 1
ATOM 1681 O O . PHE A 1 208 ? 17.759 -7.224 2.487 1.00 88.62 208 PHE A O 1
ATOM 1688 N N . GLN A 1 209 ? 19.896 -6.593 2.358 1.00 86.44 209 GLN A N 1
ATOM 1689 C CA . GLN A 1 209 ? 20.232 -7.033 3.720 1.00 86.44 209 GLN A CA 1
ATOM 1690 C C . GLN A 1 209 ? 19.405 -6.319 4.797 1.00 86.44 209 GLN A C 1
ATOM 1692 O O . GLN A 1 209 ? 18.982 -6.940 5.774 1.00 86.44 209 GLN A O 1
ATOM 1697 N N . LEU A 1 210 ? 19.135 -5.022 4.617 1.00 77.50 210 LEU A N 1
ATOM 1698 C CA . LEU A 1 210 ? 18.248 -4.282 5.511 1.00 77.50 210 LEU A CA 1
ATOM 1699 C C . LEU A 1 210 ? 16.816 -4.839 5.457 1.00 77.50 210 LEU A C 1
ATOM 1701 O O . LEU A 1 210 ? 16.214 -5.081 6.501 1.00 77.50 210 LEU A O 1
ATOM 1705 N N . ILE A 1 211 ? 16.291 -5.082 4.256 1.00 79.50 211 ILE A N 1
ATOM 1706 C CA . ILE A 1 211 ? 14.966 -5.679 4.032 1.00 79.50 211 ILE A CA 1
ATOM 1707 C C . ILE A 1 211 ? 14.885 -7.089 4.631 1.00 79.50 211 ILE A C 1
ATOM 1709 O O . ILE A 1 211 ? 13.920 -7.390 5.330 1.00 79.50 211 ILE A O 1
ATOM 1713 N N . GLU A 1 212 ? 15.908 -7.920 4.441 1.00 86.44 212 GLU A N 1
ATOM 1714 C CA . GLU A 1 212 ? 16.029 -9.247 5.051 1.00 86.44 212 GLU A CA 1
ATOM 1715 C C . GLU A 1 212 ? 15.975 -9.172 6.579 1.00 86.44 212 GLU A C 1
ATOM 1717 O O . GLU A 1 212 ? 15.219 -9.908 7.207 1.00 86.44 212 GLU A O 1
ATOM 1722 N N . SER A 1 213 ? 16.691 -8.227 7.196 1.00 80.12 213 SER A N 1
ATOM 1723 C CA . SER A 1 213 ? 16.666 -8.066 8.657 1.00 80.12 213 SER A CA 1
ATOM 1724 C C . SER A 1 213 ? 15.299 -7.642 9.215 1.00 80.12 213 SER A C 1
ATOM 1726 O O . SER A 1 213 ? 14.985 -7.933 10.369 1.00 80.12 213 SER A O 1
ATOM 1728 N N . LEU A 1 214 ? 14.484 -6.948 8.413 1.00 74.75 214 LEU A N 1
ATOM 1729 C CA . LEU A 1 214 ? 13.187 -6.410 8.834 1.00 74.75 214 LEU A CA 1
ATOM 1730 C C . LEU A 1 214 ? 12.025 -7.363 8.530 1.00 74.75 214 LEU A C 1
ATOM 1732 O O . LEU A 1 214 ? 11.106 -7.506 9.345 1.00 74.75 214 LEU A O 1
ATOM 1736 N N . TRP A 1 215 ? 12.042 -7.977 7.347 1.00 75.25 215 TRP A N 1
ATOM 1737 C CA . TRP A 1 215 ? 10.912 -8.702 6.760 1.00 75.25 215 TRP A CA 1
ATOM 1738 C C . TRP A 1 215 ? 11.275 -10.090 6.219 1.00 75.25 215 TRP A C 1
ATOM 1740 O O . TRP A 1 215 ? 10.379 -10.814 5.788 1.00 75.25 215 TRP A O 1
ATOM 1750 N N . GLY A 1 216 ? 12.549 -10.479 6.277 1.00 83.00 216 GLY A N 1
ATOM 1751 C CA . GLY A 1 216 ? 13.006 -11.800 5.869 1.00 83.00 216 GLY A CA 1
ATOM 1752 C C . GLY A 1 216 ? 12.701 -12.922 6.882 1.00 83.00 216 GLY A C 1
ATOM 1753 O O . GLY A 1 216 ? 12.098 -12.682 7.938 1.00 83.00 216 GLY A O 1
ATOM 1754 N N . PRO A 1 217 ? 13.122 -14.163 6.570 1.00 86.50 217 PRO A N 1
ATOM 1755 C CA . PRO A 1 217 ? 13.802 -14.535 5.328 1.00 86.50 217 PRO A CA 1
ATOM 1756 C C . PRO A 1 217 ? 12.828 -14.535 4.145 1.00 86.50 217 PRO A C 1
ATOM 1758 O O . PRO A 1 217 ? 11.723 -15.075 4.261 1.00 86.50 217 PRO A O 1
ATOM 1761 N N . HIS A 1 218 ? 13.203 -13.908 3.030 1.00 90.44 218 HIS A N 1
ATOM 1762 C CA . HIS A 1 218 ? 12.436 -14.040 1.791 1.00 90.44 218 HIS A CA 1
ATOM 1763 C C . HIS A 1 218 ? 12.828 -15.344 1.079 1.00 90.44 218 HIS A C 1
ATOM 1765 O O . HIS A 1 218 ? 13.994 -15.733 1.046 1.00 90.44 218 HIS A O 1
ATOM 1771 N N . GLU A 1 219 ? 11.833 -16.044 0.541 1.00 86.69 219 GLU A N 1
ATOM 1772 C CA . GLU A 1 219 ? 11.972 -17.380 -0.052 1.00 86.69 219 GLU A CA 1
ATOM 1773 C C . GLU A 1 219 ? 12.170 -17.315 -1.575 1.00 86.69 219 GLU A C 1
ATOM 1775 O O . GLU A 1 219 ? 12.877 -18.146 -2.139 1.00 86.69 219 GLU A O 1
ATOM 1780 N N . VAL A 1 220 ? 11.550 -16.329 -2.238 1.00 88.69 220 VAL A N 1
ATOM 1781 C CA . VAL A 1 220 ? 11.516 -16.207 -3.705 1.00 88.69 220 VAL A CA 1
ATOM 1782 C C . VAL A 1 220 ? 11.675 -14.752 -4.136 1.00 88.69 220 VAL A C 1
ATOM 1784 O O . VAL A 1 220 ? 11.085 -13.867 -3.520 1.00 88.69 220 VAL A O 1
ATOM 1787 N N . ASP A 1 221 ? 12.436 -14.505 -5.201 1.00 91.44 221 ASP A N 1
ATOM 1788 C CA . ASP A 1 221 ? 12.564 -13.196 -5.853 1.00 91.44 221 ASP A CA 1
ATOM 1789 C C . ASP A 1 221 ? 11.695 -13.148 -7.120 1.00 91.44 221 ASP A C 1
ATOM 1791 O O . ASP A 1 221 ? 12.024 -13.739 -8.150 1.00 91.44 221 ASP A O 1
ATOM 1795 N N . TRP A 1 222 ? 10.519 -12.524 -7.027 1.00 87.81 222 TRP A N 1
ATOM 1796 C CA . TRP A 1 222 ? 9.452 -12.713 -8.018 1.00 87.81 222 TRP A CA 1
ATOM 1797 C C . TRP A 1 222 ? 9.635 -11.926 -9.314 1.00 87.81 222 TRP A C 1
ATOM 1799 O O . TRP A 1 222 ? 9.045 -12.286 -10.323 1.00 87.81 222 TRP A O 1
ATOM 1809 N N . PHE A 1 223 ? 10.411 -10.845 -9.304 1.00 86.62 223 PHE A N 1
ATOM 1810 C CA . PHE A 1 223 ? 10.540 -9.940 -10.452 1.00 86.62 223 PHE A CA 1
ATOM 1811 C C . PHE A 1 223 ? 12.006 -9.653 -10.762 1.00 86.62 223 PHE A C 1
ATOM 1813 O O . PHE A 1 223 ? 12.404 -8.504 -10.937 1.00 86.62 223 PHE A O 1
ATOM 1820 N N . ALA A 1 224 ? 12.806 -10.713 -10.804 1.00 83.44 224 ALA A N 1
ATOM 1821 C CA . ALA A 1 224 ? 14.240 -10.620 -11.002 1.00 83.44 224 ALA A CA 1
ATOM 1822 C C . ALA A 1 224 ? 14.678 -11.089 -12.392 1.00 83.44 224 ALA A C 1
ATOM 1824 O O . ALA A 1 224 ? 13.937 -11.690 -13.165 1.00 83.44 224 ALA A O 1
ATOM 1825 N N . SER A 1 225 ? 15.927 -10.803 -12.710 1.00 75.88 225 SER A N 1
ATOM 1826 C CA . SER A 1 225 ? 16.653 -11.244 -13.889 1.00 75.88 225 SER A CA 1
ATOM 1827 C C . SER A 1 225 ? 17.934 -11.962 -13.460 1.00 75.88 225 SER A C 1
ATOM 1829 O O . SER A 1 225 ? 18.323 -11.948 -12.289 1.00 75.88 225 SER A O 1
ATOM 1831 N N . ASP A 1 226 ? 18.622 -12.571 -14.423 1.00 72.19 226 ASP A N 1
ATOM 1832 C CA . ASP A 1 226 ? 19.893 -13.283 -14.229 1.00 72.19 226 ASP A CA 1
ATOM 1833 C C . ASP A 1 226 ? 21.024 -12.429 -13.637 1.00 72.19 226 ASP A C 1
ATOM 1835 O O . ASP A 1 226 ? 22.016 -12.964 -13.149 1.00 72.19 226 ASP A O 1
ATOM 1839 N N . HIS A 1 227 ? 20.886 -11.105 -13.658 1.00 73.94 227 HIS A N 1
ATOM 1840 C CA . HIS A 1 227 ? 21.895 -10.175 -13.167 1.00 73.94 227 HIS A CA 1
ATOM 1841 C C . HIS A 1 227 ? 21.440 -9.354 -11.953 1.00 73.94 227 HIS A C 1
ATOM 1843 O O . HIS A 1 227 ? 22.282 -8.731 -11.300 1.00 73.94 227 HIS A O 1
ATOM 1849 N N . ASN A 1 228 ? 20.140 -9.333 -11.627 1.00 83.06 228 ASN A N 1
ATOM 1850 C CA . ASN A 1 228 ? 19.609 -8.539 -10.516 1.00 83.06 228 ASN A CA 1
ATOM 1851 C C . ASN A 1 228 ? 18.980 -9.369 -9.379 1.00 83.06 228 ASN A C 1
ATOM 1853 O O . ASN A 1 228 ? 18.619 -8.772 -8.360 1.00 83.06 228 ASN A O 1
ATOM 1857 N N . PHE A 1 229 ? 18.930 -10.701 -9.493 1.00 85.75 229 PHE A N 1
ATOM 1858 C CA . PHE A 1 229 ? 18.388 -11.576 -8.452 1.00 85.75 229 PHE A CA 1
ATOM 1859 C C . PHE A 1 229 ? 19.094 -11.399 -7.097 1.00 85.75 229 PHE A C 1
ATOM 1861 O O . PHE A 1 229 ? 20.266 -11.005 -7.001 1.00 85.75 229 PHE A O 1
ATOM 1868 N N . LYS A 1 230 ? 18.350 -11.648 -6.018 1.00 88.56 230 LYS A N 1
ATOM 1869 C CA . LYS A 1 230 ? 18.859 -11.642 -4.635 1.00 88.56 230 LYS A CA 1
ATOM 1870 C C . LYS A 1 230 ? 18.719 -12.989 -3.936 1.00 88.56 230 LYS A C 1
ATOM 1872 O O . LYS A 1 230 ? 19.364 -13.206 -2.912 1.00 88.56 230 LYS A O 1
ATOM 1877 N N . LEU A 1 231 ? 17.919 -13.889 -4.502 1.00 86.19 231 LEU A N 1
ATOM 1878 C CA . LEU A 1 231 ? 17.616 -15.209 -3.956 1.00 86.19 231 LEU A CA 1
ATOM 1879 C C . LEU A 1 231 ? 17.876 -16.293 -5.003 1.00 86.19 231 LEU A C 1
ATOM 1881 O O . LEU A 1 231 ? 17.761 -16.048 -6.200 1.00 86.19 231 LEU A O 1
ATOM 1885 N N . LEU A 1 232 ? 18.213 -17.499 -4.536 1.00 84.75 232 LEU A N 1
ATOM 1886 C CA . LEU A 1 232 ? 18.462 -18.659 -5.403 1.00 84.75 232 LEU A CA 1
ATOM 1887 C C . LEU A 1 232 ? 17.225 -19.045 -6.225 1.00 84.75 232 LEU A C 1
ATOM 1889 O O . LEU A 1 232 ? 17.362 -19.473 -7.366 1.00 84.75 232 LEU A O 1
ATOM 1893 N N . VAL A 1 233 ? 16.032 -18.890 -5.644 1.00 82.12 233 VAL A N 1
ATOM 1894 C CA . VAL A 1 233 ? 14.758 -19.112 -6.331 1.00 82.12 233 VAL A CA 1
ATOM 1895 C C . VAL A 1 233 ? 14.249 -17.765 -6.828 1.00 82.12 233 VAL A C 1
ATOM 1897 O O . VAL A 1 233 ? 13.884 -16.907 -6.023 1.00 82.12 233 VAL A O 1
ATOM 1900 N N . PHE A 1 234 ? 14.226 -17.572 -8.146 1.00 88.00 234 PHE A N 1
ATOM 1901 C CA . PHE A 1 234 ? 13.751 -16.329 -8.751 1.00 88.00 234 PHE A CA 1
ATOM 1902 C C . PHE A 1 234 ? 12.962 -16.552 -10.042 1.00 88.00 234 PHE A C 1
ATOM 1904 O O . PHE A 1 234 ? 13.185 -17.531 -10.759 1.00 88.00 234 PHE A O 1
ATOM 1911 N N . TYR A 1 235 ? 12.044 -15.629 -10.326 1.00 77.06 235 TYR A N 1
ATOM 1912 C CA . TYR A 1 235 ? 11.203 -15.625 -11.521 1.00 77.06 235 TYR A CA 1
ATOM 1913 C C . TYR A 1 235 ? 11.536 -14.425 -12.396 1.00 77.06 235 TYR A C 1
ATOM 1915 O O . TYR A 1 235 ? 11.606 -13.293 -11.917 1.00 77.06 235 TYR A O 1
ATOM 1923 N N . SER A 1 236 ? 11.719 -14.691 -13.688 1.00 70.31 236 SER A N 1
ATOM 1924 C CA . SER A 1 236 ? 12.070 -13.687 -14.688 1.00 70.31 236 SER A CA 1
ATOM 1925 C C . SER A 1 236 ? 11.008 -13.559 -15.772 1.00 70.31 236 SER A C 1
ATOM 1927 O O . SER A 1 236 ? 10.166 -14.431 -15.978 1.00 70.31 236 SER A O 1
ATOM 1929 N N . ARG A 1 237 ? 11.020 -12.434 -16.493 1.00 56.38 237 ARG A N 1
ATOM 1930 C CA . ARG A 1 237 ? 10.085 -12.201 -17.608 1.00 56.38 237 ARG A CA 1
ATOM 1931 C C . ARG A 1 237 ? 10.251 -13.227 -18.737 1.00 56.38 237 ARG A C 1
ATOM 1933 O O . ARG A 1 237 ? 9.273 -13.591 -19.381 1.00 56.38 237 ARG A O 1
ATOM 1940 N N . PHE A 1 238 ? 11.483 -13.666 -18.975 1.00 52.44 238 PHE A N 1
ATOM 1941 C CA . PHE A 1 238 ? 11.858 -14.678 -19.962 1.00 52.44 238 PHE A CA 1
ATOM 1942 C C . PHE A 1 238 ? 12.721 -15.747 -19.294 1.00 52.44 238 PHE A C 1
ATOM 1944 O O . PHE A 1 238 ? 13.271 -15.495 -18.224 1.00 52.44 238 PHE A O 1
ATOM 1951 N N . TRP A 1 239 ? 12.843 -16.923 -19.908 1.00 47.56 239 TRP A N 1
ATOM 1952 C CA . TRP A 1 239 ? 13.737 -17.971 -19.413 1.00 47.56 239 TRP A CA 1
ATOM 1953 C C . TRP A 1 239 ? 15.182 -17.483 -19.459 1.00 47.56 239 TRP A C 1
ATOM 1955 O O . TRP A 1 239 ? 15.687 -17.171 -20.537 1.00 47.56 239 TRP A O 1
ATOM 1965 N N . ASN A 1 240 ? 15.835 -17.458 -18.299 1.00 56.97 240 ASN A N 1
ATOM 1966 C CA . ASN A 1 240 ? 17.223 -17.043 -18.153 1.00 56.97 240 ASN A CA 1
ATOM 1967 C C . ASN A 1 240 ? 18.039 -18.143 -17.458 1.00 56.97 240 ASN A C 1
ATOM 1969 O O . ASN A 1 240 ? 17.487 -19.067 -16.857 1.00 56.97 240 ASN A O 1
ATOM 1973 N N . GLU A 1 241 ? 19.367 -18.044 -17.514 1.00 48.44 241 GLU A N 1
ATOM 1974 C CA . GLU A 1 241 ? 20.245 -18.975 -16.804 1.00 48.44 241 GLU A CA 1
ATOM 1975 C C . GLU A 1 241 ? 19.966 -18.885 -15.290 1.00 48.44 241 GLU A C 1
ATOM 1977 O O . GLU A 1 241 ? 20.070 -17.815 -14.692 1.00 48.44 241 GLU A O 1
ATOM 1982 N N . ASN A 1 242 ? 19.572 -20.010 -14.683 1.00 57.12 242 ASN A N 1
ATOM 1983 C CA . ASN A 1 242 ? 19.186 -20.164 -13.270 1.00 57.12 242 ASN A CA 1
ATOM 1984 C C . ASN A 1 242 ? 17.789 -19.655 -12.849 1.00 57.12 242 ASN A C 1
ATOM 1986 O O . ASN A 1 242 ? 17.462 -19.759 -11.667 1.00 57.12 242 ASN A O 1
ATOM 1990 N N . SER A 1 243 ? 16.932 -19.170 -13.758 1.00 64.44 243 SER A N 1
ATOM 1991 C CA . SER A 1 243 ? 15.553 -18.796 -13.388 1.00 64.44 243 SER A CA 1
ATOM 1992 C C . SER A 1 243 ? 14.729 -20.029 -13.000 1.00 64.44 243 SER A C 1
ATOM 1994 O O . SER A 1 243 ? 14.695 -21.008 -13.747 1.00 64.44 243 SER A O 1
ATOM 1996 N N . SER A 1 244 ? 14.018 -19.973 -11.873 1.00 71.81 244 SER A N 1
ATOM 1997 C CA . SER A 1 244 ? 13.145 -21.058 -11.388 1.00 71.81 244 SER A CA 1
ATOM 1998 C C . SER A 1 244 ? 11.796 -21.123 -12.110 1.00 71.81 244 SER A C 1
ATOM 2000 O O . SER A 1 244 ? 11.094 -22.127 -12.016 1.00 71.81 244 SER A O 1
ATOM 2002 N N . GLY A 1 245 ? 11.444 -20.074 -12.852 1.00 61.84 245 GLY A N 1
ATOM 2003 C CA . GLY A 1 245 ? 10.282 -20.040 -13.726 1.00 61.84 245 GLY A CA 1
ATOM 2004 C C . GLY A 1 245 ? 10.161 -18.713 -14.468 1.00 61.84 245 GLY A C 1
ATOM 2005 O O . GLY A 1 245 ? 10.940 -17.781 -14.244 1.00 61.84 245 GLY A O 1
ATOM 2006 N N . ILE A 1 246 ? 9.173 -18.644 -15.360 1.00 50.22 246 ILE A N 1
ATOM 2007 C CA . ILE A 1 246 ? 8.852 -17.447 -16.142 1.00 50.22 246 ILE A CA 1
ATOM 2008 C C . ILE A 1 246 ? 7.518 -16.856 -15.721 1.00 50.22 246 ILE A C 1
ATOM 2010 O O . ILE A 1 246 ? 6.620 -17.596 -15.344 1.00 50.22 246 ILE A O 1
ATOM 2014 N N . ASP A 1 247 ? 7.406 -15.534 -15.834 1.00 60.59 247 ASP A N 1
ATOM 2015 C CA . ASP A 1 247 ? 6.211 -14.749 -15.507 1.00 60.59 247 ASP A CA 1
ATOM 2016 C C . ASP A 1 247 ? 5.660 -15.035 -14.101 1.00 60.59 247 ASP A C 1
ATOM 2018 O O . ASP A 1 247 ? 4.890 -15.967 -13.869 1.00 60.59 247 ASP A O 1
ATOM 2022 N N . ALA A 1 248 ? 6.007 -14.160 -13.159 1.00 70.56 248 ALA A N 1
ATOM 2023 C CA . ALA A 1 248 ? 5.575 -14.249 -11.772 1.00 70.56 248 ALA A CA 1
ATOM 2024 C C . ALA A 1 248 ? 4.055 -14.419 -11.610 1.00 70.56 248 ALA A C 1
ATOM 2026 O O . ALA A 1 248 ? 3.620 -15.084 -10.678 1.00 70.56 248 ALA A O 1
ATOM 2027 N N . PHE A 1 249 ? 3.242 -13.853 -12.510 1.00 61.66 249 PHE A N 1
ATOM 2028 C CA . PHE A 1 249 ? 1.778 -13.907 -12.432 1.00 61.66 249 PHE A CA 1
ATOM 2029 C C . PHE A 1 249 ? 1.181 -15.254 -12.858 1.00 61.66 249 PHE A C 1
ATOM 2031 O O . PHE A 1 249 ? -0.037 -15.398 -12.873 1.00 61.66 249 PHE A O 1
ATOM 2038 N N . THR A 1 250 ? 2.010 -16.222 -13.247 1.00 53.81 250 THR A N 1
ATOM 2039 C CA . THR A 1 250 ? 1.568 -17.585 -13.584 1.00 53.81 250 THR A CA 1
ATOM 2040 C C . THR A 1 250 ? 1.624 -18.536 -12.392 1.00 53.81 250 THR A C 1
ATOM 2042 O O . THR A 1 250 ? 1.222 -19.693 -12.506 1.00 53.81 250 THR A O 1
ATOM 2045 N N . VAL A 1 251 ? 2.116 -18.059 -11.245 1.00 54.78 251 VAL A N 1
ATOM 2046 C CA . VAL A 1 251 ? 2.342 -18.861 -10.042 1.00 54.78 251 VAL A CA 1
ATOM 2047 C C . VAL A 1 251 ? 1.530 -18.297 -8.887 1.00 54.78 251 VAL A C 1
ATOM 2049 O O . VAL A 1 251 ? 1.402 -17.082 -8.742 1.00 54.78 251 VAL A O 1
ATOM 2052 N N . ASP A 1 252 ? 0.979 -19.182 -8.060 1.00 63.97 252 ASP A N 1
ATOM 2053 C CA . ASP A 1 252 ? 0.306 -18.793 -6.825 1.00 63.97 252 ASP A CA 1
ATOM 2054 C C . ASP A 1 252 ? 1.336 -18.312 -5.789 1.00 63.97 252 ASP A C 1
ATOM 2056 O O . ASP A 1 252 ? 2.287 -19.018 -5.443 1.00 63.97 252 ASP A O 1
ATOM 2060 N N . TRP A 1 253 ? 1.156 -17.084 -5.300 1.00 68.62 253 TRP A N 1
ATOM 2061 C CA . TRP A 1 253 ? 2.029 -16.475 -4.292 1.00 68.62 253 TRP A CA 1
ATOM 2062 C C . TRP A 1 253 ? 1.554 -16.746 -2.860 1.00 68.62 253 TRP A C 1
ATOM 2064 O O . TRP A 1 253 ? 2.197 -16.301 -1.901 1.00 68.62 253 TRP A O 1
ATOM 2074 N N . TYR A 1 254 ? 0.427 -17.443 -2.681 1.00 69.06 254 TYR A N 1
ATOM 2075 C CA . TYR A 1 254 ? -0.176 -17.652 -1.376 1.00 69.06 254 TYR A CA 1
ATOM 2076 C C . TYR A 1 254 ? 0.791 -18.319 -0.392 1.00 69.06 254 TYR A C 1
ATOM 2078 O O . TYR A 1 254 ? 1.350 -19.395 -0.596 1.00 69.06 254 TYR A O 1
ATOM 2086 N N . GLY A 1 255 ? 0.981 -17.652 0.746 1.00 61.75 255 GLY A N 1
ATOM 2087 C CA . GLY A 1 255 ? 1.788 -18.171 1.845 1.00 61.75 255 GLY A CA 1
ATOM 2088 C C . GLY A 1 255 ? 3.305 -18.080 1.655 1.00 61.75 255 GLY A C 1
ATOM 2089 O O . GLY A 1 255 ? 3.999 -18.334 2.636 1.00 61.75 255 GLY A O 1
ATOM 2090 N N . VAL A 1 256 ? 3.818 -17.679 0.488 1.00 73.69 256 VAL A N 1
ATOM 2091 C CA . VAL A 1 256 ? 5.260 -17.517 0.229 1.00 73.69 256 VAL A CA 1
ATOM 2092 C C . VAL A 1 256 ? 5.721 -16.118 0.641 1.00 73.69 256 VAL A C 1
ATOM 2094 O O . VAL A 1 256 ? 5.114 -15.118 0.252 1.00 73.69 256 VAL A O 1
ATOM 2097 N N . ASN A 1 257 ? 6.802 -16.018 1.423 1.00 80.94 257 ASN A N 1
ATOM 2098 C CA . ASN A 1 257 ? 7.404 -14.717 1.723 1.00 80.94 257 ASN A CA 1
ATOM 2099 C C . ASN A 1 257 ? 8.281 -14.252 0.550 1.00 80.94 257 ASN A C 1
ATOM 2101 O O . ASN A 1 257 ? 9.472 -14.543 0.499 1.00 80.94 257 ASN A O 1
ATOM 2105 N N . GLY A 1 258 ? 7.674 -13.585 -0.427 1.00 88.06 258 GLY A N 1
ATOM 2106 C CA . GLY A 1 258 ? 8.351 -13.132 -1.641 1.00 88.06 258 GLY A CA 1
ATOM 2107 C C . GLY A 1 258 ? 9.036 -11.774 -1.516 1.00 88.06 258 GLY A C 1
ATOM 2108 O O . GLY A 1 258 ? 8.462 -10.844 -0.951 1.00 88.06 258 GLY A O 1
ATOM 2109 N N . LEU A 1 259 ? 10.221 -11.631 -2.109 1.00 90.44 259 LEU A N 1
ATOM 2110 C CA . LEU A 1 259 ? 10.786 -10.335 -2.461 1.00 90.44 259 LEU A CA 1
ATOM 2111 C C . LEU A 1 259 ? 10.129 -9.855 -3.764 1.00 90.44 259 LEU A C 1
ATOM 2113 O O . LEU A 1 259 ? 10.122 -10.560 -4.773 1.00 90.44 259 LEU A O 1
ATOM 2117 N N . PHE A 1 260 ? 9.565 -8.647 -3.736 1.00 89.62 260 PHE A N 1
ATOM 2118 C CA . PHE A 1 260 ? 8.868 -8.050 -4.875 1.00 89.62 260 PHE A CA 1
ATOM 2119 C C . PHE A 1 260 ? 9.586 -6.782 -5.326 1.00 89.62 260 PHE A C 1
ATOM 2121 O O . PHE A 1 260 ? 9.490 -5.739 -4.676 1.00 89.62 260 PHE A O 1
ATOM 2128 N N . VAL A 1 261 ? 10.266 -6.865 -6.470 1.00 88.62 261 VAL A N 1
ATOM 2129 C CA . VAL A 1 261 ? 10.906 -5.719 -7.137 1.00 88.62 261 VAL A CA 1
ATOM 2130 C C . VAL A 1 261 ? 10.359 -5.570 -8.566 1.00 88.62 261 VAL A C 1
ATOM 2132 O O . VAL A 1 261 ? 11.109 -5.646 -9.531 1.00 88.62 261 VAL A O 1
ATOM 2135 N N . PRO A 1 262 ? 9.029 -5.430 -8.752 1.00 82.12 262 PRO A N 1
ATOM 2136 C CA . PRO A 1 262 ? 8.463 -5.344 -10.088 1.00 82.12 262 PRO A CA 1
ATOM 2137 C C . PRO A 1 262 ? 8.853 -4.033 -10.779 1.00 82.12 262 PRO A C 1
ATOM 2139 O O . PRO A 1 262 ? 9.014 -3.000 -10.116 1.00 82.12 262 PRO A O 1
ATOM 2142 N N . PRO A 1 263 ? 8.880 -4.016 -12.122 1.00 73.94 263 PRO A N 1
ATOM 2143 C CA . PRO A 1 263 ? 8.776 -2.784 -12.887 1.00 73.94 263 PRO A CA 1
ATOM 2144 C C . PRO A 1 263 ? 7.703 -1.856 -12.310 1.00 73.94 263 PRO A C 1
ATOM 2146 O O . PRO A 1 263 ? 6.616 -2.308 -11.942 1.00 73.94 263 PRO A O 1
ATOM 2149 N N . VAL A 1 264 ? 7.980 -0.552 -12.228 1.00 67.75 264 VAL A N 1
ATOM 2150 C CA . VAL A 1 264 ? 7.118 0.396 -11.490 1.00 67.75 264 VAL A CA 1
ATOM 2151 C C . VAL A 1 264 ? 5.671 0.378 -11.998 1.00 67.75 264 VAL A C 1
ATOM 2153 O O . VAL A 1 264 ? 4.733 0.484 -11.209 1.00 67.75 264 VAL A O 1
ATOM 2156 N N . PHE A 1 265 ? 5.474 0.184 -13.304 1.00 59.75 265 PHE A N 1
ATOM 2157 C CA . PHE A 1 265 ? 4.148 0.093 -13.921 1.00 59.75 265 PHE A CA 1
ATOM 2158 C C . PHE A 1 265 ? 3.375 -1.188 -13.556 1.00 59.75 265 PHE A C 1
ATOM 2160 O O . PHE A 1 265 ? 2.153 -1.209 -13.666 1.00 59.75 265 PHE A O 1
ATOM 2167 N N . LEU A 1 266 ? 4.058 -2.247 -13.111 1.00 63.00 266 LEU A N 1
ATOM 2168 C CA . LEU A 1 266 ? 3.436 -3.494 -12.663 1.00 63.00 266 LEU A CA 1
ATOM 2169 C C . LEU A 1 266 ? 3.053 -3.468 -11.186 1.00 63.00 266 LEU A C 1
ATOM 2171 O O . LEU A 1 266 ? 2.299 -4.341 -10.773 1.00 63.00 266 LEU A O 1
ATOM 2175 N N . ILE A 1 267 ? 3.488 -2.478 -10.397 1.00 72.81 267 ILE A N 1
ATOM 2176 C CA . ILE A 1 267 ? 3.150 -2.385 -8.966 1.00 72.81 267 ILE A CA 1
ATOM 2177 C C . ILE A 1 267 ? 1.632 -2.497 -8.716 1.00 72.81 267 ILE A C 1
ATOM 2179 O O . ILE A 1 267 ? 1.252 -3.299 -7.864 1.00 72.81 267 ILE A O 1
ATOM 2183 N N . PRO A 1 268 ? 0.739 -1.796 -9.451 1.00 63.25 268 PRO A N 1
ATOM 2184 C CA . PRO A 1 268 ? -0.703 -1.957 -9.258 1.00 63.25 268 PRO A CA 1
ATOM 2185 C C . PRO A 1 268 ? -1.186 -3.386 -9.537 1.00 63.25 268 PRO A C 1
ATOM 2187 O O . PRO A 1 268 ? -1.972 -3.929 -8.763 1.00 63.25 268 PRO A O 1
ATOM 2190 N N . ARG A 1 269 ? -0.674 -4.029 -10.597 1.00 61.44 269 ARG A N 1
ATOM 2191 C CA . ARG A 1 269 ? -1.013 -5.416 -10.947 1.00 61.44 269 ARG A CA 1
ATOM 2192 C C . ARG A 1 269 ? -0.477 -6.407 -9.917 1.00 61.44 269 ARG A C 1
ATOM 2194 O O . ARG A 1 269 ? -1.185 -7.341 -9.580 1.00 61.44 269 ARG A O 1
ATOM 2201 N N . VAL A 1 270 ? 0.728 -6.190 -9.388 1.00 69.00 270 VAL A N 1
ATOM 2202 C CA . VAL A 1 270 ? 1.303 -6.986 -8.293 1.00 69.00 270 VAL A CA 1
ATOM 2203 C C . VAL A 1 270 ? 0.444 -6.870 -7.048 1.00 69.00 270 VAL A C 1
ATOM 2205 O O . VAL A 1 270 ? 0.088 -7.888 -6.477 1.00 69.00 270 VAL A O 1
ATOM 2208 N N . ILE A 1 271 ? 0.037 -5.660 -6.659 1.00 74.81 271 ILE A N 1
ATOM 2209 C CA . ILE A 1 271 ? -0.856 -5.470 -5.510 1.00 74.81 271 ILE A CA 1
ATOM 2210 C C . ILE A 1 271 ? -2.206 -6.155 -5.757 1.00 74.81 271 ILE A C 1
ATOM 2212 O O . ILE A 1 271 ? -2.720 -6.801 -4.847 1.00 74.81 271 ILE A O 1
ATOM 2216 N N . ASN A 1 272 ? -2.770 -6.053 -6.965 1.00 59.72 272 ASN A N 1
ATOM 2217 C CA . ASN A 1 272 ? -4.043 -6.697 -7.283 1.00 59.72 272 ASN A CA 1
ATOM 2218 C C . ASN A 1 272 ? -3.929 -8.227 -7.286 1.00 59.72 272 ASN A C 1
ATOM 2220 O O . ASN A 1 272 ? -4.727 -8.905 -6.656 1.00 59.72 272 ASN A O 1
ATOM 2224 N N . TYR A 1 273 ? -2.888 -8.779 -7.903 1.00 54.72 273 TYR A N 1
ATOM 2225 C CA . TYR A 1 273 ? -2.648 -10.218 -7.911 1.00 54.72 273 TYR A CA 1
ATOM 2226 C C . TYR A 1 273 ? -2.329 -10.742 -6.504 1.00 54.72 273 TYR A C 1
ATOM 2228 O O . TYR A 1 273 ? -2.878 -11.751 -6.088 1.00 54.72 273 TYR A O 1
ATOM 2236 N N . MET A 1 274 ? -1.570 -9.996 -5.690 1.00 67.25 274 MET A N 1
ATOM 2237 C CA . MET A 1 274 ? -1.411 -10.296 -4.262 1.00 67.25 274 MET A CA 1
ATOM 2238 C C . MET A 1 274 ? -2.748 -10.278 -3.521 1.00 67.25 274 MET A C 1
ATOM 2240 O O . MET A 1 274 ? -2.936 -11.079 -2.617 1.00 67.25 274 MET A O 1
ATOM 2244 N N . ARG A 1 275 ? -3.677 -9.375 -3.862 1.00 63.69 275 ARG A N 1
ATOM 2245 C CA . ARG A 1 275 ? -5.032 -9.368 -3.287 1.00 63.69 275 ARG A CA 1
ATOM 2246 C C . ARG A 1 275 ? -5.848 -10.571 -3.760 1.00 63.69 275 ARG A C 1
ATOM 2248 O O . ARG A 1 275 ? -6.559 -11.126 -2.935 1.00 63.69 275 ARG A O 1
ATOM 2255 N N . GLN A 1 276 ? -5.709 -10.982 -5.021 1.00 52.88 276 GLN A N 1
ATOM 2256 C CA . GLN A 1 276 ? -6.391 -12.133 -5.627 1.00 52.88 276 GLN A CA 1
ATOM 2257 C C . GLN A 1 276 ? -5.894 -13.466 -5.057 1.00 52.88 276 GLN A C 1
ATOM 2259 O O . GLN A 1 276 ? -6.705 -14.215 -4.529 1.00 52.88 276 GLN A O 1
ATOM 2264 N N . CYS A 1 277 ? -4.579 -13.709 -5.019 1.00 46.06 277 CYS A N 1
ATOM 2265 C CA . CYS A 1 277 ? -3.992 -14.883 -4.355 1.00 46.06 277 CYS A CA 1
ATOM 2266 C C . CYS A 1 277 ? -4.274 -14.906 -2.845 1.00 46.06 277 CYS A C 1
ATOM 2268 O O . CYS A 1 277 ? -4.156 -15.932 -2.187 1.00 46.06 277 CYS A O 1
ATOM 2270 N N . ASN A 1 278 ? -4.612 -13.756 -2.257 1.00 52.09 278 ASN A N 1
ATOM 2271 C CA . ASN A 1 278 ? -4.979 -13.631 -0.850 1.00 52.09 278 ASN A CA 1
ATOM 2272 C C . ASN A 1 278 ? -6.509 -13.559 -0.652 1.00 52.09 278 ASN A C 1
ATOM 2274 O O . ASN A 1 278 ? -6.967 -13.374 0.480 1.00 52.09 278 ASN A O 1
ATOM 2278 N N . ALA A 1 279 ? -7.303 -13.692 -1.723 1.00 50.62 279 ALA A N 1
ATOM 2279 C CA . ALA A 1 279 ? -8.755 -13.655 -1.677 1.00 50.62 279 ALA A CA 1
ATOM 2280 C C . ALA A 1 279 ? -9.294 -15.063 -1.431 1.00 50.62 279 ALA A C 1
ATOM 2282 O O . ALA A 1 279 ? -9.294 -15.929 -2.297 1.00 50.62 279 ALA A O 1
ATOM 2283 N N . ALA A 1 280 ? -9.872 -15.262 -0.253 1.00 49.41 280 ALA A N 1
ATOM 2284 C CA . ALA A 1 280 ? -10.586 -16.483 0.110 1.00 49.41 280 ALA A CA 1
ATOM 2285 C C . ALA A 1 280 ? -11.819 -16.811 -0.764 1.00 49.41 280 ALA A C 1
ATOM 2287 O O . ALA A 1 280 ? -12.461 -17.831 -0.535 1.00 49.41 280 ALA A O 1
ATOM 2288 N N . TYR A 1 281 ? -12.145 -15.958 -1.741 1.00 51.75 281 TYR A N 1
ATOM 2289 C CA . TYR A 1 281 ? -13.248 -16.117 -2.689 1.00 51.75 281 TYR A CA 1
ATOM 2290 C C . TYR A 1 281 ? -12.761 -16.415 -4.112 1.00 51.75 281 TYR A C 1
ATOM 2292 O O . TYR A 1 281 ? -13.544 -16.301 -5.044 1.00 51.75 281 TYR A O 1
ATOM 2300 N N . GLU A 1 282 ? -11.484 -16.755 -4.316 1.00 52.47 282 GLU A N 1
ATOM 2301 C CA . GLU A 1 282 ? -10.903 -16.998 -5.646 1.00 52.47 282 GLU A CA 1
ATOM 2302 C C . GLU A 1 282 ? -11.724 -17.996 -6.478 1.00 52.47 282 GLU A C 1
ATOM 2304 O O . GLU A 1 282 ? -11.997 -17.753 -7.652 1.00 52.47 282 GLU A O 1
ATOM 2309 N N . SER A 1 283 ? -12.223 -19.066 -5.852 1.00 53.88 283 SER A N 1
ATOM 2310 C CA . SER A 1 283 ? -13.127 -20.013 -6.506 1.00 53.88 283 SER A CA 1
ATOM 2311 C C . SER A 1 283 ? -14.421 -19.345 -6.976 1.00 53.88 283 SER A C 1
ATOM 2313 O O . SER A 1 283 ? -14.804 -19.532 -8.120 1.00 53.88 283 SER A O 1
ATOM 2315 N N . GLU A 1 284 ? -15.074 -18.536 -6.143 1.00 54.75 284 GLU A N 1
ATOM 2316 C CA . GLU A 1 284 ? -16.329 -17.849 -6.476 1.00 54.75 284 GLU A CA 1
ATOM 2317 C C . GLU A 1 284 ? -16.128 -16.722 -7.499 1.00 54.75 284 GLU A C 1
ATOM 2319 O O . GLU A 1 284 ? -16.950 -16.558 -8.400 1.00 54.75 284 GLU A O 1
ATOM 2324 N N . ILE A 1 285 ? -15.015 -15.989 -7.403 1.00 59.50 285 ILE A N 1
ATOM 2325 C CA . ILE A 1 285 ? -14.647 -14.903 -8.319 1.00 59.50 285 ILE A CA 1
ATOM 2326 C C . ILE A 1 285 ? -14.378 -15.456 -9.720 1.00 59.50 285 ILE A C 1
ATOM 2328 O O . ILE A 1 285 ? -14.860 -14.885 -10.696 1.00 59.50 285 ILE A O 1
ATOM 2332 N N . ASN A 1 286 ? -13.704 -16.604 -9.826 1.00 56.38 286 ASN A N 1
ATOM 2333 C CA . ASN A 1 286 ? -13.422 -17.254 -11.107 1.00 56.38 286 ASN A CA 1
ATOM 2334 C C . ASN A 1 286 ? -14.690 -17.725 -11.849 1.00 56.38 286 ASN A C 1
ATOM 2336 O O . ASN A 1 286 ? -14.646 -17.922 -13.063 1.00 56.38 286 ASN A O 1
ATOM 2340 N N . PHE A 1 287 ? -15.826 -17.872 -11.155 1.00 63.31 287 PHE A N 1
ATOM 2341 C CA . PHE A 1 287 ? -17.129 -18.179 -11.763 1.00 63.31 287 PHE A CA 1
ATOM 2342 C C . PHE A 1 287 ? -18.017 -16.941 -11.981 1.00 63.31 287 PHE A C 1
ATOM 2344 O O . PHE A 1 287 ? -19.148 -17.079 -12.457 1.00 63.31 287 PHE A O 1
ATOM 2351 N N . LEU A 1 288 ? -17.543 -15.729 -11.665 1.00 62.06 288 LEU A N 1
ATOM 2352 C CA . LEU A 1 288 ? -18.309 -14.510 -11.916 1.00 62.06 288 LEU A CA 1
ATOM 2353 C C . LEU A 1 288 ? -18.314 -14.147 -13.411 1.00 62.06 288 LEU A C 1
ATOM 2355 O O . LEU A 1 288 ? -17.322 -14.315 -14.118 1.00 62.06 288 LEU A O 1
ATOM 2359 N N . PRO A 1 289 ? -19.405 -13.553 -13.916 1.00 72.81 289 PRO A N 1
ATOM 2360 C CA . PRO A 1 289 ? -19.392 -12.871 -15.203 1.00 72.81 289 PRO A CA 1
ATOM 2361 C C . PRO A 1 289 ? -18.307 -11.770 -15.254 1.00 72.81 289 PRO A C 1
ATOM 2363 O O . PRO A 1 289 ? -18.168 -11.013 -14.284 1.00 72.81 289 PRO A O 1
ATOM 2366 N N . PRO A 1 290 ? -17.593 -11.582 -16.385 1.00 66.62 290 PRO A N 1
ATOM 2367 C CA . PRO A 1 290 ? -16.569 -10.539 -16.545 1.00 66.62 290 PRO A CA 1
ATOM 2368 C C . PRO A 1 290 ? -17.045 -9.128 -16.164 1.00 66.62 290 PRO A C 1
ATOM 2370 O O . PRO A 1 290 ? -16.310 -8.363 -15.549 1.00 66.62 290 PRO A O 1
ATOM 2373 N N . ALA A 1 291 ? -18.317 -8.815 -16.426 1.00 70.88 291 ALA A N 1
ATOM 2374 C CA . ALA A 1 291 ? -18.935 -7.531 -16.087 1.00 70.88 291 ALA A CA 1
ATOM 2375 C C . ALA A 1 291 ? -18.982 -7.216 -14.576 1.00 70.88 291 ALA A C 1
ATOM 2377 O O . ALA A 1 291 ? -19.171 -6.062 -14.205 1.00 70.88 291 ALA A O 1
ATOM 2378 N N . LEU A 1 292 ? -18.840 -8.222 -13.704 1.00 62.66 292 LEU A N 1
ATOM 2379 C CA . LEU A 1 292 ? -18.865 -8.055 -12.247 1.00 62.66 292 LEU A CA 1
ATOM 2380 C C . LEU A 1 292 ? -17.470 -8.012 -11.614 1.00 62.66 292 LEU A C 1
ATOM 2382 O O . LEU A 1 292 ? -17.365 -7.684 -10.435 1.00 62.66 292 LEU A O 1
ATOM 2386 N N . HIS A 1 293 ? -16.405 -8.280 -12.376 1.00 59.56 293 HIS A N 1
ATOM 2387 C CA . HIS A 1 293 ? -15.034 -8.258 -11.858 1.00 59.56 293 HIS A CA 1
ATOM 2388 C C . HIS A 1 293 ? -14.617 -6.859 -11.385 1.00 59.56 293 HIS A C 1
ATOM 2390 O O . HIS A 1 293 ? -13.942 -6.726 -10.371 1.00 59.56 293 HIS A O 1
ATOM 2396 N N . THR A 1 294 ? -15.107 -5.804 -12.042 1.00 64.06 294 THR A N 1
ATOM 2397 C CA . THR A 1 294 ? -14.900 -4.405 -11.626 1.00 64.06 294 THR A CA 1
ATOM 2398 C C . THR A 1 294 ? -15.479 -4.095 -10.242 1.00 64.06 294 THR A C 1
ATOM 2400 O O . THR A 1 294 ? -14.986 -3.205 -9.554 1.00 64.06 294 THR A O 1
ATOM 2403 N N . ASN A 1 295 ? -16.494 -4.843 -9.796 1.00 63.75 295 ASN A N 1
ATOM 2404 C CA . ASN A 1 295 ? -17.095 -4.674 -8.472 1.00 63.75 295 ASN A CA 1
ATOM 2405 C C . ASN A 1 295 ? -16.341 -5.433 -7.370 1.00 63.75 295 ASN A C 1
ATOM 2407 O O . ASN A 1 295 ? -16.597 -5.181 -6.194 1.00 63.75 295 ASN A O 1
ATOM 2411 N N . VAL A 1 296 ? -15.425 -6.345 -7.717 1.00 58.91 296 VAL A N 1
ATOM 2412 C CA . VAL A 1 296 ? -14.637 -7.113 -6.737 1.00 58.91 296 VAL A CA 1
ATOM 2413 C C . VAL A 1 296 ? -13.662 -6.197 -5.996 1.00 58.91 296 VAL A C 1
ATOM 2415 O O . VAL A 1 296 ? -13.560 -6.279 -4.773 1.00 58.91 296 VAL A O 1
ATOM 2418 N N . ASP A 1 297 ? -13.015 -5.268 -6.701 1.00 52.78 297 ASP A N 1
ATOM 2419 C CA . ASP A 1 297 ? -12.120 -4.283 -6.080 1.00 52.78 297 ASP A CA 1
ATOM 2420 C C . ASP A 1 297 ? -12.888 -3.367 -5.118 1.00 52.78 297 ASP A C 1
ATOM 2422 O O . ASP A 1 297 ? -12.498 -3.189 -3.963 1.00 52.78 297 ASP A O 1
ATOM 2426 N N . VAL A 1 298 ? -14.052 -2.879 -5.561 1.00 62.25 298 VAL A N 1
ATOM 2427 C CA . VAL A 1 298 ? -14.956 -2.063 -4.739 1.00 62.25 298 VAL A CA 1
ATOM 2428 C C . VAL A 1 298 ? -15.436 -2.841 -3.510 1.00 62.25 298 VAL A C 1
ATOM 2430 O O . VAL A 1 298 ? -15.503 -2.283 -2.419 1.00 62.25 298 VAL A O 1
ATOM 2433 N N . LEU A 1 299 ? -15.742 -4.134 -3.650 1.00 60.72 299 LEU A N 1
ATOM 2434 C CA . LEU A 1 299 ? -16.133 -4.994 -2.533 1.00 60.72 299 LEU A CA 1
ATOM 2435 C C . LEU A 1 299 ? -15.017 -5.099 -1.486 1.00 60.72 299 LEU A C 1
ATOM 2437 O O . LEU A 1 299 ? -15.290 -4.957 -0.294 1.00 60.72 299 LEU A O 1
ATOM 2441 N N . MET A 1 300 ? -13.770 -5.318 -1.906 1.00 58.00 300 MET A N 1
ATOM 2442 C CA . MET A 1 300 ? -12.635 -5.440 -0.983 1.00 58.00 300 MET A CA 1
ATOM 2443 C C . MET A 1 300 ? -12.336 -4.127 -0.251 1.00 58.00 300 MET A C 1
ATOM 2445 O O . MET A 1 300 ? -12.066 -4.145 0.956 1.00 58.00 300 MET A O 1
ATOM 2449 N N . ASP A 1 301 ? -12.448 -2.995 -0.948 1.00 59.44 301 ASP A N 1
ATOM 2450 C CA . ASP A 1 301 ? -12.294 -1.670 -0.349 1.00 59.44 301 ASP A CA 1
ATOM 2451 C C . ASP A 1 301 ? -13.427 -1.390 0.657 1.00 59.44 301 ASP A C 1
ATOM 2453 O O . ASP A 1 301 ? -13.155 -1.045 1.808 1.00 59.44 301 ASP A O 1
ATOM 2457 N N . LEU A 1 302 ? -14.687 -1.673 0.303 1.00 64.06 302 LEU A N 1
ATOM 2458 C CA . LEU A 1 302 ? -15.840 -1.525 1.204 1.00 64.06 302 LEU A CA 1
ATOM 2459 C C . LEU A 1 302 ? -15.750 -2.424 2.448 1.00 64.06 302 LEU A C 1
ATOM 2461 O O . LEU A 1 302 ? -16.137 -2.018 3.549 1.00 64.06 302 LEU A O 1
ATOM 2465 N N . LEU A 1 303 ? -15.229 -3.646 2.305 1.00 60.88 303 LEU A N 1
ATOM 2466 C CA . LEU A 1 303 ? -14.997 -4.547 3.435 1.00 60.88 303 LEU A CA 1
ATOM 2467 C C . LEU A 1 303 ? -13.955 -3.965 4.403 1.00 60.88 303 LEU A C 1
ATOM 2469 O O . LEU A 1 303 ? -14.146 -4.033 5.622 1.00 60.88 303 LEU A O 1
ATOM 2473 N N . CYS A 1 304 ? -12.895 -3.335 3.889 1.00 55.91 304 CYS A N 1
ATOM 2474 C CA . CYS A 1 304 ? -11.905 -2.633 4.708 1.00 55.91 304 CYS A CA 1
ATOM 2475 C C . CYS A 1 304 ? -12.486 -1.367 5.365 1.00 55.91 304 CYS A C 1
ATOM 2477 O O . CYS A 1 304 ? -12.288 -1.156 6.563 1.00 55.91 304 CYS A O 1
ATOM 2479 N N . GLU A 1 305 ? -13.260 -0.572 4.622 1.00 68.62 305 GLU A N 1
ATOM 2480 C CA . GLU A 1 305 ? -13.914 0.662 5.089 1.00 68.62 305 GLU A CA 1
ATOM 2481 C C . GLU A 1 305 ? -15.037 0.421 6.112 1.00 68.62 305 GLU A C 1
ATOM 2483 O O . GLU A 1 305 ? -15.470 1.341 6.810 1.00 68.62 305 GLU A O 1
ATOM 2488 N N . SER A 1 306 ? -15.479 -0.829 6.286 1.00 70.88 306 SER A N 1
ATOM 2489 C CA . SER A 1 306 ? -16.456 -1.212 7.316 1.00 70.88 306 SER A CA 1
ATOM 2490 C C . SER A 1 306 ? -15.995 -0.914 8.756 1.00 70.88 306 SER A C 1
ATOM 2492 O O . SER A 1 306 ? -16.796 -0.959 9.701 1.00 70.88 306 SER A O 1
ATOM 2494 N N . LYS A 1 307 ? -14.702 -0.615 8.953 1.00 72.19 307 LYS A N 1
ATOM 2495 C CA . LYS A 1 307 ? -14.082 -0.228 10.226 1.00 72.19 307 LYS A CA 1
ATOM 2496 C C . LYS A 1 307 ? -13.208 1.012 10.039 1.00 72.19 307 LYS A C 1
ATOM 2498 O O . LYS A 1 307 ? -12.693 1.277 8.965 1.00 72.19 307 LYS A O 1
ATOM 2503 N N . ALA A 1 308 ? -12.973 1.744 11.129 1.00 70.75 308 ALA A N 1
ATOM 2504 C CA . ALA A 1 308 ? -12.030 2.861 11.116 1.00 70.75 308 ALA A CA 1
ATOM 2505 C C . ALA A 1 308 ? -10.601 2.384 10.786 1.00 70.75 308 ALA A C 1
ATOM 2507 O O . ALA A 1 308 ? -10.157 1.374 11.335 1.00 70.75 308 ALA A O 1
ATOM 2508 N N . ASP A 1 309 ? -9.843 3.157 10.005 1.00 64.81 309 ASP A N 1
ATOM 2509 C CA . ASP A 1 309 ? -8.474 2.825 9.565 1.00 64.81 309 ASP A CA 1
ATOM 2510 C C . ASP A 1 309 ? -7.540 2.381 10.696 1.00 64.81 309 ASP A C 1
ATOM 2512 O O . ASP A 1 309 ? -6.751 1.445 10.557 1.00 64.81 309 ASP A O 1
ATOM 2516 N N . SER A 1 310 ? -7.619 3.047 11.851 1.00 71.19 310 SER A N 1
ATOM 2517 C CA . SER A 1 310 ? -6.816 2.708 13.032 1.00 71.19 310 SER A CA 1
ATOM 2518 C C . SER A 1 310 ? -7.151 1.320 13.584 1.00 71.19 310 SER A C 1
ATOM 2520 O O . SER A 1 310 ? -6.272 0.615 14.084 1.00 71.19 310 SER A O 1
ATOM 2522 N N . THR A 1 311 ? -8.410 0.903 13.456 1.00 72.38 311 THR A N 1
ATOM 2523 C CA . THR A 1 311 ? -8.900 -0.416 13.864 1.00 72.38 311 THR A CA 1
ATOM 2524 C C . THR A 1 311 ? -8.434 -1.480 12.878 1.00 72.38 311 THR A C 1
ATOM 2526 O O . THR A 1 311 ? -7.875 -2.483 13.315 1.00 72.38 311 THR A O 1
ATOM 2529 N N . VAL A 1 312 ? -8.554 -1.228 11.568 1.00 68.00 312 VAL A N 1
ATOM 2530 C CA . VAL A 1 312 ? -8.062 -2.134 10.512 1.00 68.00 312 VAL A CA 1
ATOM 2531 C C . VAL A 1 312 ? -6.564 -2.389 10.671 1.00 68.00 312 VAL A C 1
ATOM 2533 O O . VAL A 1 312 ? -6.140 -3.539 10.742 1.00 68.00 312 VAL A O 1
ATOM 2536 N N . LYS A 1 313 ? -5.755 -1.333 10.838 1.00 68.62 313 LYS A N 1
ATOM 2537 C CA . LYS A 1 313 ? -4.302 -1.456 11.068 1.00 68.62 313 LYS A CA 1
ATOM 2538 C C . LYS A 1 313 ? -3.981 -2.294 12.306 1.00 68.62 313 LYS A C 1
ATOM 2540 O O . LYS A 1 313 ? -3.083 -3.135 12.271 1.00 68.62 313 LYS A O 1
ATOM 2545 N N . THR A 1 314 ? -4.723 -2.081 13.392 1.00 73.69 314 THR A N 1
ATOM 2546 C CA . THR A 1 314 ? -4.543 -2.825 14.647 1.00 73.69 314 THR A CA 1
ATOM 2547 C C . THR A 1 314 ? -4.876 -4.305 14.471 1.00 73.69 314 THR A C 1
ATOM 2549 O O . THR A 1 314 ? -4.098 -5.159 14.903 1.00 73.69 314 THR A O 1
ATOM 2552 N N . TYR A 1 315 ? -6.004 -4.611 13.828 1.00 79.00 315 TYR A N 1
ATOM 2553 C CA . TYR A 1 315 ? -6.457 -5.982 13.601 1.00 79.00 315 TYR A CA 1
ATOM 2554 C C . TYR A 1 315 ? -5.567 -6.727 12.615 1.00 79.00 315 TYR A C 1
ATOM 2556 O O . TYR A 1 315 ? -5.160 -7.851 12.895 1.00 79.00 315 TYR A O 1
ATOM 2564 N N . HIS A 1 316 ? -5.158 -6.078 11.529 1.00 71.00 316 HIS A N 1
ATOM 2565 C CA . HIS A 1 316 ? -4.184 -6.635 10.601 1.00 71.00 316 HIS A CA 1
ATOM 2566 C C . HIS A 1 316 ? -2.878 -6.999 11.323 1.00 71.00 316 HIS A C 1
ATOM 2568 O O . HIS A 1 316 ? -2.437 -8.147 11.282 1.00 71.00 316 HIS A O 1
ATOM 2574 N N . ALA A 1 317 ? -2.292 -6.063 12.078 1.00 70.25 317 ALA A N 1
ATOM 2575 C CA . ALA A 1 317 ? -1.068 -6.327 12.833 1.00 70.25 317 ALA A CA 1
ATOM 2576 C C . ALA A 1 317 ? -1.237 -7.463 13.861 1.00 70.25 317 ALA A C 1
ATOM 2578 O O . ALA A 1 317 ? -0.318 -8.259 14.060 1.00 70.25 317 ALA A O 1
ATOM 2579 N N . GLY A 1 318 ? -2.397 -7.556 14.519 1.00 75.44 318 GLY A N 1
ATOM 2580 C CA . GLY A 1 318 ? -2.703 -8.649 15.441 1.00 75.44 318 GLY A CA 1
ATOM 2581 C C . GLY A 1 318 ? -2.849 -10.004 14.756 1.00 75.44 318 GLY A C 1
ATOM 2582 O O . GLY A 1 318 ? -2.336 -10.997 15.269 1.00 75.44 318 GLY A O 1
ATOM 2583 N N . PHE A 1 319 ? -3.456 -10.046 13.573 1.00 80.31 319 PHE A N 1
ATOM 2584 C CA . PHE A 1 319 ? -3.588 -11.271 12.794 1.00 80.31 319 PHE A CA 1
ATOM 2585 C C . PHE A 1 319 ? -2.236 -11.762 12.256 1.00 80.31 319 PHE A C 1
ATOM 2587 O O . PHE A 1 319 ? -1.944 -12.955 12.307 1.00 80.31 319 PHE A O 1
ATOM 2594 N N . ILE A 1 320 ? -1.348 -10.851 11.843 1.00 73.06 320 ILE A N 1
ATOM 2595 C CA . ILE A 1 320 ? 0.026 -11.207 11.457 1.00 73.06 320 ILE A CA 1
ATOM 2596 C C . ILE A 1 320 ? 0.801 -11.818 12.634 1.00 73.06 320 ILE A C 1
ATOM 2598 O O . ILE A 1 320 ? 1.538 -12.785 12.441 1.00 73.06 320 ILE A O 1
ATOM 2602 N N . ARG A 1 321 ? 0.620 -11.315 13.866 1.00 83.69 321 ARG A N 1
ATOM 2603 C CA . ARG A 1 321 ? 1.226 -11.937 15.061 1.00 83.69 321 ARG A CA 1
ATOM 2604 C C . ARG A 1 321 ? 0.717 -13.359 15.292 1.00 83.69 321 ARG A C 1
ATOM 2606 O O . ARG A 1 321 ? 1.520 -14.227 15.621 1.00 83.69 321 ARG A O 1
ATOM 2613 N N . TRP A 1 322 ? -0.578 -13.599 15.086 1.00 85.81 322 TRP A N 1
ATOM 2614 C CA . TRP A 1 322 ? -1.158 -14.944 15.104 1.00 85.81 322 TRP A CA 1
ATOM 2615 C C . TRP A 1 322 ? -0.513 -15.851 14.048 1.00 85.81 322 TRP A C 1
ATOM 2617 O O . TRP A 1 322 ? -0.014 -16.915 14.399 1.00 85.81 322 TRP A O 1
ATOM 2627 N N . LYS A 1 323 ? -0.434 -15.405 12.786 1.00 78.81 323 LYS A N 1
ATOM 2628 C CA . LYS A 1 323 ? 0.186 -16.168 11.687 1.00 78.81 323 LYS A CA 1
ATOM 2629 C C . LYS A 1 323 ? 1.632 -16.552 12.011 1.00 78.81 323 LYS A C 1
ATOM 2631 O O . LYS A 1 323 ? 2.001 -17.713 11.864 1.00 78.81 323 LYS A O 1
ATOM 2636 N N . LYS A 1 324 ? 2.433 -15.598 12.499 1.00 81.50 324 LYS A N 1
ATOM 2637 C CA . LYS A 1 324 ? 3.828 -15.844 12.903 1.00 81.50 324 LYS A CA 1
ATOM 2638 C C . LYS A 1 324 ? 3.924 -16.882 14.020 1.00 81.50 324 LYS A C 1
ATOM 2640 O O . LYS A 1 324 ? 4.730 -17.800 13.921 1.00 81.50 324 LYS A O 1
ATOM 2645 N N . TRP A 1 325 ? 3.090 -16.758 15.053 1.00 91.38 325 TRP A N 1
ATOM 2646 C CA . TRP A 1 325 ? 3.054 -17.728 16.147 1.00 91.38 325 TRP A CA 1
ATOM 2647 C C . TRP A 1 325 ? 2.637 -19.120 15.659 1.00 91.38 325 TRP A C 1
ATOM 2649 O O . TRP A 1 325 ? 3.268 -20.103 16.036 1.00 91.38 325 TRP A O 1
ATOM 2659 N N . ALA A 1 326 ? 1.628 -19.210 14.791 1.00 81.06 326 ALA A N 1
ATOM 2660 C CA . ALA A 1 326 ? 1.128 -20.480 14.275 1.00 81.06 326 ALA A CA 1
ATOM 2661 C C . ALA A 1 326 ? 2.193 -21.222 13.453 1.00 81.06 326 ALA A C 1
ATOM 2663 O O . ALA A 1 326 ? 2.476 -22.385 13.732 1.00 81.06 326 ALA A O 1
ATOM 2664 N N . VAL A 1 327 ? 2.847 -20.525 12.515 1.00 82.06 327 VAL A N 1
ATOM 2665 C CA . VAL A 1 327 ? 3.942 -21.087 11.706 1.00 82.06 327 VAL A CA 1
ATOM 2666 C C . VAL A 1 327 ? 5.114 -21.520 12.588 1.00 82.06 327 VAL A C 1
ATOM 2668 O O . VAL A 1 327 ? 5.631 -22.620 12.422 1.00 82.06 327 VAL A O 1
ATOM 2671 N N . HIS A 1 328 ? 5.504 -20.694 13.563 1.00 87.69 328 HIS A N 1
ATOM 2672 C CA . HIS A 1 328 ? 6.602 -21.017 14.477 1.00 87.69 328 HIS A CA 1
ATOM 2673 C C . HIS A 1 328 ? 6.329 -22.268 15.329 1.00 87.69 328 HIS A C 1
ATOM 2675 O O . HIS A 1 328 ? 7.261 -22.985 15.675 1.00 87.69 328 HIS A O 1
ATOM 2681 N N . ASN A 1 329 ? 5.062 -22.556 15.638 1.00 90.69 329 ASN A N 1
ATOM 2682 C CA . ASN A 1 329 ? 4.650 -23.741 16.397 1.00 90.69 329 ASN A CA 1
ATOM 2683 C C . ASN A 1 329 ? 4.237 -24.923 15.495 1.00 90.69 329 ASN A C 1
ATOM 2685 O O . ASN A 1 329 ? 3.600 -25.860 15.970 1.00 90.69 329 ASN A O 1
ATOM 2689 N N . GLY A 1 330 ? 4.573 -24.890 14.199 1.00 86.25 330 GLY A N 1
ATOM 2690 C CA . GLY A 1 330 ? 4.352 -26.009 13.278 1.00 86.25 330 GLY A CA 1
ATOM 2691 C C . GLY A 1 330 ? 2.900 -26.215 12.833 1.00 86.25 330 GLY A C 1
ATOM 2692 O O . GLY A 1 330 ? 2.570 -27.277 12.310 1.00 86.25 330 GLY A O 1
ATOM 2693 N N . ILE A 1 331 ? 2.015 -25.229 13.018 1.00 82.56 331 ILE A N 1
ATOM 2694 C CA . ILE A 1 331 ? 0.649 -25.294 12.482 1.00 82.56 331 ILE A CA 1
ATOM 2695 C C . ILE A 1 331 ? 0.710 -25.135 10.961 1.00 82.56 331 ILE A C 1
ATOM 2697 O O . ILE A 1 331 ? 1.291 -24.175 10.448 1.00 82.56 331 ILE A O 1
ATOM 2701 N N . SER A 1 332 ? 0.079 -26.072 10.247 1.00 73.75 332 SER A N 1
ATOM 2702 C CA . SER A 1 332 ? 0.013 -26.051 8.785 1.00 73.75 332 SER A CA 1
ATOM 2703 C C . SER A 1 332 ? -0.609 -24.753 8.267 1.00 73.75 332 SER A C 1
ATOM 2705 O O . SER A 1 332 ? -1.567 -24.239 8.845 1.00 73.75 332 SER A O 1
ATOM 2707 N N . ARG A 1 333 ? -0.103 -24.241 7.138 1.00 67.38 333 ARG A N 1
ATOM 2708 C CA . ARG A 1 333 ? -0.571 -22.982 6.532 1.00 67.38 333 ARG A CA 1
ATOM 2709 C C . ARG A 1 333 ? -2.075 -23.010 6.208 1.00 67.38 333 ARG A C 1
ATOM 2711 O O . ARG A 1 333 ? -2.731 -21.987 6.380 1.00 67.38 333 ARG A O 1
ATOM 2718 N N . CYS A 1 334 ? -2.630 -24.171 5.846 1.00 71.56 334 CYS A N 1
ATOM 2719 C CA . CYS A 1 334 ? -4.068 -24.350 5.601 1.00 71.56 334 CYS A CA 1
ATOM 2720 C C . CYS A 1 334 ? -4.943 -24.252 6.868 1.00 71.56 334 CYS A C 1
ATOM 2722 O O . CYS A 1 334 ? -6.133 -23.985 6.763 1.00 71.56 334 CYS A O 1
ATOM 2724 N N . ASP A 1 335 ? -4.356 -24.401 8.060 1.00 74.31 335 ASP A N 1
ATOM 2725 C CA . ASP A 1 335 ? -5.041 -24.313 9.358 1.00 74.31 335 ASP A CA 1
ATOM 2726 C C . ASP A 1 335 ? -4.873 -22.931 10.030 1.00 74.31 335 ASP A C 1
ATOM 2728 O O . ASP A 1 335 ? -5.188 -22.767 11.215 1.00 74.31 335 ASP A O 1
ATOM 2732 N N . ILE A 1 336 ? -4.329 -21.936 9.315 1.00 74.31 336 ILE A N 1
ATOM 2733 C CA . ILE A 1 336 ? -4.153 -20.555 9.810 1.00 74.31 336 ILE A CA 1
ATOM 2734 C C . ILE A 1 336 ? -5.374 -19.691 9.483 1.00 74.31 336 ILE A C 1
ATOM 2736 O O . ILE A 1 336 ? -5.717 -18.793 10.262 1.00 74.31 336 ILE A O 1
ATOM 2740 N N . LEU A 1 337 ? -6.005 -19.948 8.335 1.00 72.75 337 LEU A N 1
ATOM 2741 C CA . LEU A 1 337 ? -7.198 -19.264 7.854 1.00 72.75 337 LEU A CA 1
ATOM 2742 C C . LEU A 1 337 ? -7.946 -20.185 6.860 1.00 72.75 337 LEU A C 1
ATOM 2744 O O . LEU A 1 337 ? -7.481 -20.316 5.731 1.00 72.75 337 LEU A O 1
ATOM 2748 N N . PRO A 1 338 ? -9.076 -20.809 7.249 1.00 80.75 338 PRO A N 1
ATOM 2749 C CA . PRO A 1 338 ? -9.729 -20.720 8.553 1.00 80.75 338 PRO A CA 1
ATOM 2750 C C . PRO A 1 338 ? -8.950 -21.454 9.659 1.00 80.75 338 PRO A C 1
ATOM 2752 O O . PRO A 1 338 ? -8.537 -22.601 9.524 1.00 80.75 338 PRO A O 1
ATOM 2755 N N . ALA A 1 339 ? -8.766 -20.787 10.794 1.00 84.12 339 ALA A N 1
ATOM 2756 C CA . ALA A 1 339 ? -8.093 -21.328 11.959 1.00 84.12 339 ALA A CA 1
ATOM 2757 C C . ALA A 1 339 ? -8.988 -22.268 12.767 1.00 84.12 339 ALA A C 1
ATOM 2759 O O . ALA A 1 339 ? -10.157 -21.985 13.032 1.00 84.12 339 ALA A O 1
ATOM 2760 N N . LYS A 1 340 ? -8.397 -23.356 13.267 1.00 88.94 340 LYS A N 1
ATOM 2761 C CA . LYS A 1 340 ? -9.060 -24.268 14.208 1.00 88.94 340 LYS A CA 1
ATOM 2762 C C . LYS A 1 340 ? -9.185 -23.626 15.592 1.00 88.94 340 LYS A C 1
ATOM 2764 O O . LYS A 1 340 ? -8.236 -23.032 16.109 1.00 88.94 340 LYS A O 1
ATOM 2769 N N . SER A 1 341 ? -10.334 -23.812 16.246 1.00 93.06 341 SER A N 1
ATOM 2770 C CA . SER A 1 341 ? -10.617 -23.221 17.565 1.00 93.06 341 SER A CA 1
ATOM 2771 C C . SER A 1 341 ? -9.588 -23.592 18.637 1.00 93.06 341 SER A C 1
ATOM 2773 O O . SER A 1 341 ? -9.217 -22.741 19.444 1.00 93.06 341 SER A O 1
ATOM 2775 N N . LEU A 1 342 ? -9.084 -24.833 18.629 1.00 92.38 342 LEU A N 1
ATOM 2776 C CA . LEU A 1 342 ? -8.070 -25.284 19.586 1.00 92.38 342 LEU A CA 1
ATOM 2777 C C . LEU A 1 342 ? -6.752 -24.513 19.434 1.00 92.38 342 LEU A C 1
ATOM 2779 O O . LEU A 1 342 ? -6.178 -24.079 20.430 1.00 92.38 342 LEU A O 1
ATOM 2783 N N . HIS A 1 343 ? -6.301 -24.282 18.198 1.00 94.94 343 HIS A N 1
ATOM 2784 C CA . HIS A 1 343 ? -5.067 -23.545 17.937 1.00 94.94 343 HIS A CA 1
ATOM 2785 C C . HIS A 1 343 ? -5.164 -22.101 18.452 1.00 94.94 343 HIS A C 1
ATOM 2787 O O . HIS A 1 343 ? -4.244 -21.597 19.096 1.00 94.94 343 HIS A O 1
ATOM 2793 N N . VAL A 1 344 ? -6.312 -21.452 18.228 1.00 95.50 344 VAL A N 1
ATOM 2794 C CA . VAL A 1 344 ? -6.566 -20.091 18.722 1.00 95.50 344 VAL A CA 1
ATOM 2795 C C . VAL A 1 344 ? -6.602 -20.060 20.251 1.00 95.50 344 VAL A C 1
ATOM 2797 O O . VAL A 1 344 ? -5.994 -19.179 20.856 1.00 95.50 344 VAL A O 1
ATOM 2800 N N . ALA A 1 345 ? -7.257 -21.029 20.897 1.00 95.31 345 ALA A N 1
ATOM 2801 C CA . ALA A 1 345 ? -7.285 -21.132 22.358 1.00 95.31 345 ALA A CA 1
ATOM 2802 C C . ALA A 1 345 ? -5.875 -21.277 22.964 1.00 95.31 345 ALA A C 1
ATOM 2804 O O . ALA A 1 345 ? -5.558 -20.609 23.954 1.00 95.31 345 ALA A O 1
ATOM 2805 N N . LEU A 1 346 ? -5.016 -22.102 22.357 1.00 95.44 346 LEU A N 1
ATOM 2806 C CA . LEU A 1 346 ? -3.620 -22.272 22.773 1.00 95.44 346 LEU A CA 1
ATOM 2807 C C . LEU A 1 346 ? -2.812 -20.983 22.594 1.00 95.44 346 LEU A C 1
ATOM 2809 O O . LEU A 1 346 ? -2.094 -20.579 23.509 1.00 95.44 346 LEU A O 1
ATOM 2813 N N . TYR A 1 347 ? -2.990 -20.279 21.476 1.00 96.38 347 TYR A N 1
ATOM 2814 C CA . TYR A 1 347 ? -2.321 -18.997 21.262 1.00 96.38 347 TYR A CA 1
ATOM 2815 C C . TYR A 1 347 ? -2.712 -17.951 22.298 1.00 96.38 347 TYR A C 1
ATOM 2817 O O . TYR A 1 347 ? -1.835 -17.355 22.925 1.00 96.38 347 TYR A O 1
ATOM 2825 N N . LEU A 1 348 ? -4.012 -17.764 22.540 1.00 95.94 348 LEU A N 1
ATOM 2826 C CA . LEU A 1 348 ? -4.481 -16.832 23.567 1.00 95.94 348 LEU A CA 1
ATOM 2827 C C . LEU A 1 348 ? -3.931 -17.205 24.950 1.00 95.94 348 LEU A C 1
ATOM 2829 O O . LEU A 1 348 ? -3.543 -16.320 25.709 1.00 95.94 348 LEU A O 1
ATOM 2833 N N . SER A 1 349 ? -3.825 -18.501 25.252 1.00 94.44 349 SER A N 1
ATOM 2834 C CA . SER A 1 349 ? -3.240 -18.990 26.506 1.00 94.44 349 SER A CA 1
ATOM 2835 C C . SER A 1 349 ? -1.746 -18.665 26.612 1.00 94.44 349 SER A C 1
ATOM 2837 O O . SER A 1 349 ? -1.295 -18.213 27.664 1.00 94.44 349 SER A O 1
ATOM 2839 N N . SER A 1 350 ? -0.986 -18.802 25.520 1.00 95.19 350 SER A N 1
ATOM 2840 C CA . SER A 1 350 ? 0.434 -18.421 25.486 1.00 95.19 350 SER A CA 1
ATOM 2841 C C . SER A 1 350 ? 0.638 -16.911 25.677 1.00 95.19 350 SER A C 1
ATOM 2843 O O . SER A 1 350 ? 1.577 -16.480 26.345 1.00 95.19 350 SER A O 1
ATOM 2845 N N . LEU A 1 351 ? -0.272 -16.078 25.157 1.00 94.12 351 LEU A N 1
ATOM 2846 C CA . LEU A 1 351 ? -0.226 -14.632 25.377 1.00 94.12 351 LEU A CA 1
ATOM 2847 C C . LEU A 1 351 ? -0.472 -14.269 26.840 1.00 94.12 351 LEU A C 1
ATOM 2849 O O . LEU A 1 351 ? 0.152 -13.334 27.336 1.00 94.12 351 LEU A O 1
ATOM 2853 N N . VAL A 1 352 ? -1.344 -15.006 27.536 1.00 92.19 352 VAL A N 1
ATOM 2854 C CA . VAL A 1 352 ? -1.601 -14.790 28.967 1.00 92.19 352 VAL A CA 1
ATOM 2855 C C . VAL A 1 352 ? -0.361 -15.055 29.812 1.00 92.19 352 VAL A C 1
ATOM 2857 O O . VAL A 1 352 ? -0.133 -14.335 30.777 1.00 92.19 352 VAL A O 1
ATOM 2860 N N . GLN A 1 353 ? 0.446 -16.055 29.454 1.00 87.00 353 GLN A N 1
ATOM 2861 C CA . GLN A 1 353 ? 1.682 -16.376 30.176 1.00 87.00 353 GLN A CA 1
ATOM 2862 C C . GLN A 1 353 ? 2.747 -15.282 30.025 1.00 87.00 353 GLN A C 1
ATOM 2864 O O . GLN A 1 353 ? 3.497 -15.023 30.958 1.00 87.00 353 GLN A O 1
ATOM 2869 N N . ASN A 1 354 ? 2.773 -14.612 28.871 1.00 86.75 354 ASN A N 1
ATOM 2870 C CA . ASN A 1 354 ? 3.811 -13.644 28.512 1.00 86.75 354 ASN A CA 1
ATOM 2871 C C . ASN A 1 354 ? 3.389 -12.173 28.684 1.00 86.75 354 ASN A C 1
ATOM 2873 O O . ASN A 1 354 ? 4.167 -11.274 28.371 1.00 86.75 354 ASN A O 1
ATOM 2877 N N . SER A 1 355 ? 2.160 -11.898 29.134 1.00 87.88 355 SER A N 1
ATOM 2878 C CA . SER A 1 355 ? 1.615 -10.535 29.215 1.00 87.88 355 SER A CA 1
ATOM 2879 C C . SER A 1 355 ? 1.204 -10.166 30.634 1.00 87.88 355 SER A C 1
ATOM 2881 O O . SER A 1 355 ? 0.535 -10.931 31.314 1.00 87.88 355 SER A O 1
ATOM 2883 N N . HIS A 1 356 ? 1.491 -8.927 31.039 1.00 85.75 356 HIS A N 1
ATOM 2884 C CA . HIS A 1 356 ? 1.038 -8.372 32.324 1.00 85.75 356 HIS A CA 1
ATOM 2885 C C . HIS A 1 356 ? -0.344 -7.697 32.258 1.00 85.75 356 HIS A C 1
ATOM 2887 O O . HIS A 1 356 ? -0.856 -7.233 33.272 1.00 85.75 356 HIS A O 1
ATOM 2893 N N . THR A 1 357 ? -0.952 -7.595 31.071 1.00 89.81 357 THR A N 1
ATOM 2894 C CA . THR A 1 357 ? -2.268 -6.964 30.873 1.00 89.81 357 THR A CA 1
ATOM 2895 C C . THR A 1 357 ? -3.121 -7.782 29.910 1.00 89.81 357 THR A C 1
ATOM 2897 O O . THR A 1 357 ? -2.590 -8.494 29.061 1.00 89.81 357 THR A O 1
ATOM 2900 N N . ALA A 1 358 ? -4.448 -7.647 29.983 1.00 90.88 358 ALA A N 1
ATOM 2901 C CA . ALA A 1 358 ? -5.369 -8.348 29.081 1.00 90.88 358 ALA A CA 1
ATOM 2902 C C . ALA A 1 358 ? -5.383 -7.799 27.636 1.00 90.88 358 ALA A C 1
ATOM 2904 O O . ALA A 1 358 ? -5.945 -8.431 26.741 1.00 90.88 358 ALA A O 1
ATOM 2905 N N . SER A 1 359 ? -4.784 -6.628 27.390 1.00 90.88 359 SER A N 1
ATOM 2906 C CA . SER A 1 359 ? -4.862 -5.926 26.100 1.00 90.88 359 SER A CA 1
ATOM 2907 C C . SER A 1 359 ? -4.339 -6.749 24.905 1.00 90.88 359 SER A C 1
ATOM 2909 O O . SER A 1 359 ? -5.061 -6.850 23.909 1.00 90.88 359 SER A O 1
ATOM 2911 N N . PRO A 1 360 ? -3.167 -7.419 24.977 1.00 92.19 360 PRO A N 1
ATOM 2912 C CA . PRO A 1 360 ? -2.660 -8.236 23.872 1.00 92.19 360 PRO A CA 1
ATOM 2913 C C . PRO A 1 360 ? -3.584 -9.405 23.523 1.00 92.19 360 PRO A C 1
ATOM 2915 O O . PRO A 1 360 ? -3.791 -9.691 22.345 1.00 92.19 360 PRO A O 1
ATOM 2918 N N . VAL A 1 361 ? -4.190 -10.034 24.535 1.00 93.50 361 VAL A N 1
ATOM 2919 C CA . VAL A 1 361 ? -5.117 -11.164 24.368 1.00 93.50 361 VAL A CA 1
ATOM 2920 C C . VAL A 1 361 ? -6.414 -10.702 23.703 1.00 93.50 361 VAL A C 1
ATOM 2922 O O . VAL A 1 361 ? -6.879 -11.319 22.747 1.00 93.50 361 VAL A O 1
ATOM 2925 N N . ILE A 1 362 ? -6.974 -9.578 24.163 1.00 93.19 362 ILE A N 1
ATOM 2926 C CA . ILE A 1 362 ? -8.182 -8.974 23.583 1.00 93.19 362 ILE A CA 1
ATOM 2927 C C . ILE A 1 362 ? -7.928 -8.558 22.129 1.00 93.19 362 ILE A C 1
ATOM 2929 O O . ILE A 1 362 ? -8.743 -8.837 21.251 1.00 93.19 362 ILE A O 1
ATOM 2933 N N . SER A 1 363 ? -6.789 -7.912 21.866 1.00 92.88 363 SER A N 1
ATOM 2934 C CA . SER A 1 363 ? -6.389 -7.511 20.517 1.00 92.88 363 SER A CA 1
ATOM 2935 C C . SER A 1 363 ? -6.252 -8.725 19.598 1.00 92.88 363 SER A C 1
ATOM 2937 O O . SER A 1 363 ? -6.819 -8.709 18.508 1.00 92.88 363 SER A O 1
ATOM 2939 N N . ALA A 1 364 ? -5.567 -9.786 20.035 1.00 93.56 364 ALA A N 1
ATOM 2940 C CA . ALA A 1 364 ? -5.415 -11.024 19.274 1.00 93.56 364 ALA A CA 1
ATOM 2941 C C . ALA A 1 364 ? -6.766 -11.671 18.936 1.00 93.56 364 ALA A C 1
ATOM 2943 O O . ALA A 1 364 ? -7.011 -11.986 17.773 1.00 93.56 364 ALA A O 1
ATOM 2944 N N . PHE A 1 365 ? -7.662 -11.795 19.921 1.00 95.50 365 PHE A N 1
ATOM 2945 C CA . PHE A 1 365 ? -9.002 -12.354 19.730 1.00 95.50 365 PHE A CA 1
ATOM 2946 C C . PHE A 1 365 ? -9.769 -11.617 18.624 1.00 95.50 365 PHE A C 1
ATOM 2948 O O . PHE A 1 365 ? -10.180 -12.232 17.643 1.00 95.50 365 PHE A O 1
ATOM 2955 N N . TYR A 1 366 ? -9.906 -10.292 18.725 1.00 93.19 366 TYR A N 1
ATOM 2956 C CA . TYR A 1 366 ? -10.672 -9.527 17.734 1.00 93.19 366 TYR A CA 1
ATOM 2957 C C . TYR A 1 366 ? -9.985 -9.440 16.368 1.00 93.19 366 TYR A C 1
ATOM 2959 O O . TYR A 1 366 ? -10.667 -9.338 15.354 1.00 93.19 366 TYR A O 1
ATOM 2967 N N . SER A 1 367 ? -8.656 -9.533 16.324 1.00 84.38 367 SER A N 1
ATOM 2968 C CA . SER A 1 367 ? -7.902 -9.587 15.066 1.00 84.38 367 SER A CA 1
ATOM 2969 C C . SER A 1 367 ? -8.188 -10.870 14.288 1.00 84.38 367 SER A C 1
ATOM 2971 O O . SER A 1 367 ? -8.448 -10.826 13.088 1.00 84.38 367 SER A O 1
ATOM 2973 N N . ILE A 1 368 ? -8.181 -12.012 14.985 1.00 85.25 368 ILE A N 1
ATOM 2974 C CA . ILE A 1 368 ? -8.523 -13.315 14.404 1.00 85.25 368 ILE A CA 1
ATOM 2975 C C . ILE A 1 368 ? -9.997 -13.330 13.998 1.00 85.25 368 ILE A C 1
ATOM 2977 O O . ILE A 1 368 ? -10.314 -13.787 12.902 1.00 85.25 368 ILE A O 1
ATOM 2981 N N . GLN A 1 369 ? -10.886 -12.779 14.829 1.00 88.56 369 GLN A N 1
ATOM 2982 C CA . GLN A 1 369 ? -12.304 -12.658 14.495 1.00 88.56 369 GLN A CA 1
ATOM 2983 C C . GLN A 1 369 ? -12.529 -11.871 13.205 1.00 88.56 369 GLN A C 1
ATOM 2985 O O . GLN A 1 369 ? -13.195 -12.353 12.291 1.00 88.56 369 GLN A O 1
ATOM 2990 N N . TRP A 1 370 ? -11.931 -10.684 13.121 1.00 83.38 370 TRP A N 1
ATOM 2991 C CA . TRP A 1 370 ? -12.031 -9.818 11.956 1.00 83.38 370 TRP A CA 1
ATOM 2992 C C . TRP A 1 370 ? -11.544 -10.513 10.680 1.00 83.38 370 TRP A C 1
ATOM 2994 O O . TRP A 1 370 ? -12.279 -10.529 9.699 1.00 83.38 370 TRP A O 1
ATOM 3004 N N . ALA A 1 371 ? -10.374 -11.159 10.709 1.00 77.62 371 ALA A N 1
ATOM 3005 C CA . ALA A 1 371 ? -9.822 -11.838 9.535 1.00 77.62 371 ALA A CA 1
ATOM 3006 C C . ALA A 1 371 ? -10.741 -12.945 8.984 1.00 77.62 371 ALA A C 1
ATOM 3008 O O . ALA A 1 371 ? -10.860 -13.092 7.774 1.00 77.62 371 ALA A O 1
ATOM 3009 N N . HIS A 1 372 ? -11.430 -13.690 9.856 1.00 79.00 372 HIS A N 1
ATOM 3010 C CA . HIS A 1 372 ? -12.354 -14.750 9.433 1.00 79.00 372 HIS A CA 1
ATOM 3011 C C . HIS A 1 372 ? -13.666 -14.194 8.875 1.00 79.00 372 HIS A C 1
ATOM 3013 O O . HIS A 1 372 ? -14.179 -14.705 7.887 1.00 79.00 372 HIS A O 1
ATOM 3019 N N . HIS A 1 373 ? -14.183 -13.111 9.459 1.00 77.50 373 HIS A N 1
ATOM 3020 C CA . HIS A 1 373 ? -15.385 -12.459 8.940 1.00 77.50 373 HIS A CA 1
ATOM 3021 C C . HIS A 1 373 ? -15.154 -11.817 7.568 1.00 77.50 373 HIS A C 1
ATOM 3023 O O . HIS A 1 373 ? -16.060 -11.833 6.742 1.00 77.50 373 HIS A O 1
ATOM 3029 N N . MET A 1 374 ? -13.952 -11.288 7.304 1.00 64.50 374 MET A N 1
ATOM 3030 C CA . MET A 1 374 ? -13.599 -10.725 5.992 1.00 64.50 374 MET A CA 1
ATOM 3031 C C . MET A 1 374 ? -13.706 -11.765 4.868 1.00 64.50 374 MET A C 1
ATOM 3033 O O . MET A 1 374 ? -14.045 -11.423 3.739 1.00 64.50 374 MET A O 1
ATOM 3037 N N . ILE A 1 375 ? -13.471 -13.038 5.191 1.00 64.56 375 ILE A N 1
ATOM 3038 C CA . ILE A 1 375 ? -13.546 -14.156 4.246 1.00 64.56 375 ILE A CA 1
ATOM 3039 C C . ILE A 1 375 ? -14.860 -14.946 4.336 1.00 64.56 375 ILE A C 1
ATOM 3041 O O . ILE A 1 375 ? -14.947 -16.052 3.815 1.00 64.56 375 ILE A O 1
ATOM 3045 N N . GLY A 1 376 ? -15.860 -14.422 5.057 1.00 64.12 376 GLY A N 1
ATOM 3046 C CA . GLY A 1 376 ? -17.185 -15.040 5.156 1.00 64.12 376 GLY A CA 1
ATOM 3047 C C . GLY A 1 376 ? -17.220 -16.367 5.924 1.00 64.12 376 GLY A C 1
ATOM 3048 O O . GLY A 1 376 ? -18.258 -17.022 5.966 1.00 64.12 376 GLY A O 1
ATOM 3049 N N . GLN A 1 377 ? -16.114 -16.765 6.556 1.00 74.06 377 GLN A N 1
ATOM 3050 C CA . GLN A 1 377 ? -16.010 -18.008 7.316 1.00 74.06 377 GLN A CA 1
ATOM 3051 C C . GLN A 1 377 ? -16.443 -17.808 8.770 1.00 74.06 377 GLN A C 1
ATOM 3053 O O . GLN A 1 377 ? -16.246 -16.745 9.368 1.00 74.06 377 GLN A O 1
ATOM 3058 N N . THR A 1 378 ? -16.976 -18.868 9.383 1.00 83.50 378 THR A N 1
ATOM 3059 C CA . THR A 1 378 ? -17.293 -18.862 10.817 1.00 83.50 378 THR A CA 1
ATOM 3060 C C . THR A 1 378 ? -16.021 -18.659 11.626 1.00 83.50 378 THR A C 1
ATOM 3062 O O . THR A 1 378 ? -15.058 -19.420 11.491 1.00 83.50 378 THR A O 1
ATOM 3065 N N . SER A 1 379 ? -16.001 -17.644 12.487 1.00 88.81 379 SER A N 1
ATOM 3066 C CA . SER A 1 379 ? -14.797 -17.352 13.249 1.00 88.81 379 SER A CA 1
ATOM 3067 C C . SER A 1 379 ? -14.556 -18.389 14.355 1.00 88.81 379 SER A C 1
ATOM 3069 O O . SER A 1 379 ? -15.465 -18.671 15.143 1.00 88.81 379 SER A O 1
ATOM 3071 N N . PRO A 1 380 ? -13.314 -18.881 14.545 1.00 89.81 380 PRO A N 1
ATOM 3072 C CA . PRO A 1 380 ? -12.978 -19.755 15.669 1.00 89.81 380 PRO A CA 1
ATOM 3073 C C . PRO A 1 380 ? -13.234 -19.101 17.027 1.00 89.81 380 PRO A C 1
ATOM 3075 O O . PRO A 1 380 ? -13.387 -19.808 18.022 1.00 89.81 380 PRO A O 1
ATOM 3078 N N . THR A 1 381 ? -13.303 -17.769 17.088 1.00 90.56 381 THR A N 1
ATOM 3079 C CA . THR A 1 381 ? -13.607 -17.025 18.313 1.00 90.56 381 THR A CA 1
ATOM 3080 C C . THR A 1 381 ? -15.066 -17.140 18.744 1.00 90.56 381 THR A C 1
ATOM 3082 O O . THR A 1 381 ? -15.414 -16.748 19.856 1.00 90.56 381 THR A O 1
ATOM 3085 N N . GLU A 1 382 ? -15.944 -17.661 17.886 1.00 90.62 382 GLU A N 1
ATOM 3086 C CA . GLU A 1 382 ? -17.327 -17.954 18.253 1.00 90.62 382 GLU A CA 1
ATOM 3087 C C . GLU A 1 382 ? -17.452 -19.220 19.105 1.00 90.62 382 GLU A C 1
ATOM 3089 O O . GLU A 1 382 ? -18.416 -19.342 19.869 1.00 90.62 382 GLU A O 1
ATOM 3094 N N . ASN A 1 383 ? -16.448 -20.101 19.045 1.00 94.00 383 ASN A N 1
ATOM 3095 C CA . ASN A 1 383 ? -16.368 -21.317 19.839 1.00 94.00 383 ASN A CA 1
ATOM 3096 C C . ASN A 1 383 ? -16.326 -21.006 21.346 1.00 94.00 383 ASN A C 1
ATOM 3098 O O . ASN A 1 383 ? -15.595 -20.124 21.809 1.00 94.00 383 ASN A O 1
ATOM 3102 N N . LEU A 1 384 ? -17.096 -21.772 22.123 1.00 93.56 384 LEU A N 1
ATOM 3103 C CA . LEU A 1 384 ? -17.256 -21.559 23.560 1.00 93.56 384 LEU A CA 1
ATOM 3104 C C . LEU A 1 384 ? -15.935 -21.693 24.334 1.00 93.56 384 LEU A C 1
ATOM 3106 O O . LEU A 1 384 ? -15.700 -20.928 25.267 1.00 93.56 384 LEU A O 1
ATOM 3110 N N . VAL A 1 385 ? -15.043 -22.600 23.923 1.00 93.44 385 VAL A N 1
ATOM 3111 C CA . VAL A 1 385 ? -13.722 -22.772 24.548 1.00 93.44 385 VAL A CA 1
ATOM 3112 C C . VAL A 1 385 ? -12.895 -21.498 24.392 1.00 93.44 385 VAL A C 1
ATOM 3114 O O . VAL A 1 385 ? -12.361 -20.987 25.373 1.00 93.44 385 VAL A O 1
ATOM 3117 N N . VAL A 1 386 ? -12.847 -20.929 23.185 1.00 94.56 386 VAL A N 1
ATOM 3118 C CA . VAL A 1 386 ? -12.063 -19.716 22.898 1.00 94.56 386 VAL A CA 1
ATOM 3119 C C . VAL A 1 386 ? -12.623 -18.506 23.655 1.00 94.56 386 VAL A C 1
ATOM 3121 O O . VAL A 1 386 ? -11.859 -17.735 24.239 1.00 94.56 386 VAL A O 1
ATOM 3124 N N . LYS A 1 387 ? -13.955 -18.368 23.724 1.00 95.12 387 LYS A N 1
ATOM 3125 C CA . LYS A 1 387 ? -14.619 -17.330 24.537 1.00 95.12 387 LYS A CA 1
ATOM 3126 C C . LYS A 1 387 ? -14.282 -17.465 26.021 1.00 95.12 387 LYS A C 1
ATOM 3128 O O . LYS A 1 387 ? -13.927 -16.476 26.660 1.00 95.12 387 LYS A O 1
ATOM 3133 N N . ASN A 1 388 ? -14.337 -18.682 26.559 1.00 94.25 388 ASN A N 1
ATOM 3134 C CA . ASN A 1 388 ? -14.022 -18.941 27.962 1.00 94.25 388 ASN A CA 1
ATOM 3135 C C . ASN A 1 388 ? -12.547 -18.657 28.284 1.00 94.25 388 ASN A C 1
ATOM 3137 O O . ASN A 1 388 ? -12.257 -18.110 29.348 1.00 94.25 388 ASN A O 1
ATOM 3141 N N . VAL A 1 389 ? -11.623 -18.948 27.360 1.00 94.19 389 VAL A N 1
ATOM 3142 C CA . VAL A 1 389 ? -10.202 -18.581 27.495 1.00 94.19 389 VAL A CA 1
ATOM 3143 C C . VAL A 1 389 ? -10.030 -17.063 27.558 1.00 94.19 389 VAL A C 1
ATOM 3145 O O . VAL A 1 389 ? -9.313 -16.575 28.431 1.00 94.19 389 VAL A O 1
ATOM 3148 N N . LEU A 1 390 ? -10.715 -16.299 26.699 1.00 95.00 390 LEU A N 1
ATOM 3149 C CA . LEU A 1 390 ? -10.669 -14.834 26.741 1.00 95.00 390 LEU A CA 1
ATOM 3150 C C . LEU A 1 390 ? -11.187 -14.282 28.079 1.00 95.00 390 LEU A C 1
ATOM 3152 O O . LEU A 1 390 ? -10.561 -13.399 28.667 1.00 95.00 390 LEU A O 1
ATOM 3156 N N . GLU A 1 391 ? -12.316 -14.787 28.575 1.00 94.19 391 GLU A N 1
ATOM 3157 C CA . GLU A 1 391 ? -12.874 -14.344 29.857 1.00 94.19 391 GLU A CA 1
ATOM 3158 C C . GLU A 1 391 ? -11.974 -14.730 31.041 1.00 94.19 391 GLU A C 1
ATOM 3160 O O . GLU A 1 391 ? -11.763 -13.926 31.952 1.00 94.19 391 GLU A O 1
ATOM 3165 N N . GLY A 1 392 ? -11.360 -15.916 31.001 1.00 92.81 392 GLY A N 1
ATOM 3166 C CA . GLY A 1 392 ? -10.339 -16.327 31.965 1.00 92.81 392 GLY A CA 1
ATOM 3167 C C . GLY A 1 392 ? -9.108 -15.416 31.940 1.00 92.81 392 GLY A C 1
ATOM 3168 O O . GLY A 1 392 ? -8.637 -14.983 32.993 1.00 92.81 392 GLY A O 1
ATOM 3169 N N . ALA A 1 393 ? -8.629 -15.059 30.746 1.00 92.25 393 ALA A N 1
ATOM 3170 C CA . ALA A 1 393 ? -7.506 -14.149 30.544 1.00 92.25 393 ALA A CA 1
ATOM 3171 C C . ALA A 1 393 ? -7.779 -12.752 31.115 1.00 92.25 393 ALA A C 1
ATOM 3173 O O . ALA A 1 393 ? -6.952 -12.212 31.850 1.00 92.25 393 ALA A O 1
ATOM 3174 N N . LYS A 1 394 ? -8.959 -12.184 30.826 1.00 91.81 394 LYS A N 1
ATOM 3175 C CA . LYS A 1 394 ? -9.380 -10.877 31.352 1.00 91.81 394 LYS A CA 1
ATOM 3176 C C . LYS A 1 394 ? -9.374 -10.848 32.875 1.00 91.81 394 LYS A C 1
ATOM 3178 O O . LYS A 1 394 ? -8.923 -9.864 33.444 1.00 91.81 394 LYS A O 1
ATOM 3183 N N . ARG A 1 395 ? -9.853 -11.914 33.526 1.00 90.19 395 ARG A N 1
ATOM 3184 C CA . ARG A 1 395 ? -9.884 -12.017 34.994 1.00 90.19 395 ARG A CA 1
ATOM 3185 C C . ARG A 1 395 ? -8.490 -12.183 35.587 1.00 90.19 395 ARG A C 1
ATOM 3187 O O . ARG A 1 395 ? -8.161 -11.493 36.542 1.00 90.19 395 ARG A O 1
ATOM 3194 N N . ARG A 1 396 ? -7.668 -13.070 35.016 1.00 88.81 396 ARG A N 1
ATOM 3195 C CA . ARG A 1 396 ? -6.311 -13.347 35.513 1.00 88.81 396 ARG A CA 1
ATOM 3196 C C . ARG A 1 396 ? -5.387 -12.134 35.397 1.00 88.81 396 ARG A C 1
ATOM 3198 O O . ARG A 1 396 ? -4.565 -11.919 36.276 1.00 88.81 396 ARG A O 1
ATOM 3205 N N . LEU A 1 397 ? -5.527 -11.362 34.322 1.00 88.25 397 LEU A N 1
ATOM 3206 C CA . LEU A 1 397 ? -4.694 -10.192 34.025 1.00 88.25 397 LEU A CA 1
ATOM 3207 C C . LEU A 1 397 ? -5.374 -8.868 34.396 1.00 88.25 397 LEU A C 1
ATOM 3209 O O . LEU A 1 397 ? -4.963 -7.806 33.921 1.00 88.25 397 LEU A O 1
ATOM 3213 N N . ALA A 1 398 ? -6.445 -8.921 35.191 1.00 83.06 398 ALA A N 1
ATOM 3214 C CA . ALA A 1 398 ? -7.132 -7.730 35.657 1.00 83.06 398 ALA A CA 1
ATOM 3215 C C . ALA A 1 398 ? -6.231 -6.973 36.636 1.00 83.06 398 ALA A C 1
ATOM 3217 O O . ALA A 1 398 ? -5.944 -7.441 37.736 1.00 83.06 398 ALA A O 1
ATOM 3218 N N . THR A 1 399 ? -5.814 -5.775 36.247 1.00 74.62 399 THR A N 1
ATOM 3219 C CA . THR A 1 399 ? -5.164 -4.821 37.142 1.00 74.62 399 THR A CA 1
ATOM 3220 C C . THR A 1 399 ? -6.192 -3.822 37.665 1.00 74.62 399 THR A C 1
ATOM 3222 O O . THR A 1 399 ? -7.208 -3.545 37.017 1.00 74.62 399 THR A O 1
ATOM 3225 N N . ARG A 1 400 ? -5.954 -3.278 38.865 1.00 70.88 400 ARG A N 1
ATOM 3226 C CA . ARG A 1 400 ? -6.802 -2.224 39.433 1.00 70.88 400 ARG A CA 1
ATOM 3227 C C . ARG A 1 400 ? -6.819 -1.034 38.471 1.00 70.88 400 ARG A C 1
ATOM 3229 O O . ARG A 1 400 ? -5.776 -0.463 38.168 1.00 70.88 400 ARG A O 1
ATOM 3236 N N . ILE A 1 401 ? -8.005 -0.664 37.993 1.00 66.38 401 ILE A N 1
ATOM 3237 C CA . ILE A 1 401 ? -8.167 0.488 37.102 1.00 66.38 401 ILE A CA 1
ATOM 3238 C C . ILE A 1 401 ? -8.148 1.756 37.958 1.00 66.38 401 ILE A C 1
ATOM 3240 O O . ILE A 1 401 ? -9.173 2.158 38.510 1.00 66.38 401 ILE A O 1
ATOM 3244 N N . GLU A 1 402 ? -6.986 2.395 38.064 1.00 74.19 402 GLU A N 1
ATOM 3245 C CA . GLU A 1 402 ? -6.877 3.749 38.607 1.00 74.19 402 GLU A CA 1
ATOM 3246 C C . GLU A 1 402 ? -7.185 4.763 37.505 1.00 74.19 402 GLU A C 1
ATOM 3248 O O . GLU A 1 402 ? -6.488 4.868 36.492 1.00 74.19 402 GLU A O 1
ATOM 3253 N N . LYS A 1 403 ? -8.292 5.491 37.672 1.00 74.31 403 LYS A N 1
ATOM 3254 C CA . LYS A 1 403 ? -8.649 6.572 36.754 1.00 74.31 403 LYS A CA 1
ATOM 3255 C C . LYS A 1 403 ? -7.652 7.708 36.955 1.00 74.31 403 LYS A C 1
ATOM 3257 O O . LYS A 1 403 ? -7.526 8.216 38.063 1.00 74.31 403 LYS A O 1
ATOM 3262 N N . LYS A 1 404 ? -6.973 8.115 35.882 1.00 78.75 404 LYS A N 1
ATOM 3263 C CA . LYS A 1 404 ? -6.104 9.295 35.913 1.00 78.75 404 LYS A CA 1
ATOM 3264 C C . LYS A 1 404 ? -6.941 10.535 36.219 1.00 78.75 404 LYS A C 1
ATOM 3266 O O . LYS A 1 404 ? -8.000 10.720 35.614 1.00 78.75 404 LYS A O 1
ATOM 3271 N N . GLU A 1 405 ? -6.460 11.366 37.135 1.00 82.94 405 GLU A N 1
ATOM 3272 C CA . GLU A 1 405 ? -7.078 12.659 37.417 1.00 82.94 405 GLU A CA 1
ATOM 3273 C C . GLU A 1 405 ? -6.977 13.585 36.193 1.00 82.94 405 GLU A C 1
ATOM 3275 O O . GLU A 1 405 ? -6.016 13.494 35.418 1.00 82.94 405 GLU A O 1
ATOM 3280 N N . PRO A 1 406 ? -7.979 14.450 35.965 1.00 83.25 406 PRO A N 1
ATOM 3281 C CA . PRO A 1 406 ? -7.942 15.394 34.860 1.00 83.25 406 PRO A CA 1
ATOM 3282 C C . PRO A 1 406 ? -6.810 16.409 35.050 1.00 83.25 406 PRO A C 1
ATOM 3284 O O . PRO A 1 406 ? -6.526 16.851 36.160 1.00 83.25 406 PRO A O 1
ATOM 3287 N N . VAL A 1 407 ? -6.199 16.832 33.944 1.00 85.19 407 VAL A N 1
ATOM 3288 C CA . VAL A 1 407 ? -5.247 17.949 33.963 1.00 85.19 407 VAL A CA 1
ATOM 3289 C C . VAL A 1 407 ? -6.005 19.227 34.325 1.00 85.19 407 VAL A C 1
ATOM 3291 O O . VAL A 1 407 ? -7.007 19.548 33.687 1.00 85.19 407 VAL A O 1
ATOM 3294 N N . THR A 1 408 ? -5.536 19.957 35.336 1.00 90.56 408 THR A N 1
ATOM 3295 C CA . THR A 1 408 ? -6.127 21.233 35.764 1.00 90.56 408 THR A CA 1
ATOM 3296 C C . THR A 1 408 ? -5.274 22.426 35.311 1.00 90.56 408 THR A C 1
ATOM 3298 O O . THR A 1 408 ? -4.085 22.251 35.009 1.00 90.56 408 THR A O 1
ATOM 3301 N N . PRO A 1 409 ? -5.832 23.652 35.265 1.00 91.12 409 PRO A N 1
ATOM 3302 C CA . PRO A 1 409 ? -5.060 24.855 34.958 1.00 91.12 409 PRO A CA 1
ATOM 3303 C C . PRO A 1 409 ? -3.874 25.060 35.906 1.00 91.12 409 PRO A C 1
ATOM 3305 O O . PRO A 1 409 ? -2.810 25.491 35.477 1.00 91.12 409 PRO A O 1
ATOM 3308 N N . GLU A 1 410 ? -4.016 24.702 37.183 1.00 92.38 410 GLU A N 1
ATOM 3309 C CA . GLU A 1 410 ? -2.953 24.832 38.184 1.00 92.38 410 GLU A CA 1
ATOM 3310 C C . GLU A 1 410 ? -1.782 23.892 37.878 1.00 92.38 410 GLU A C 1
ATOM 3312 O O . GLU A 1 410 ? -0.621 24.281 38.024 1.00 92.38 410 GLU A O 1
ATOM 3317 N N . ILE A 1 411 ? -2.072 22.670 37.416 1.00 90.62 411 ILE A N 1
ATOM 3318 C CA . ILE A 1 411 ? -1.052 21.714 36.968 1.00 90.62 411 ILE A CA 1
ATOM 3319 C C . ILE A 1 411 ? -0.312 22.277 35.750 1.00 90.62 411 ILE A C 1
ATOM 3321 O O . ILE A 1 411 ? 0.917 22.253 35.722 1.00 90.62 411 ILE A O 1
ATOM 3325 N N . LEU A 1 412 ? -1.032 22.848 34.779 1.00 91.81 412 LEU A N 1
ATOM 3326 C CA . LEU A 1 412 ? -0.422 23.467 33.597 1.00 91.81 412 LEU A CA 1
ATOM 3327 C C . LEU A 1 412 ? 0.446 24.677 33.950 1.00 91.81 412 LEU A C 1
ATOM 3329 O O . LEU A 1 412 ? 1.538 24.809 33.403 1.00 91.81 412 LEU A O 1
ATOM 3333 N N . SER A 1 413 ? 0.014 25.514 34.894 1.00 92.44 413 SER A N 1
ATOM 3334 C CA . SER A 1 413 ? 0.820 26.630 35.399 1.00 92.44 413 SER A CA 1
ATOM 3335 C C . SER A 1 413 ? 2.113 26.137 36.047 1.00 92.44 413 SER A C 1
ATOM 3337 O O . SER A 1 413 ? 3.186 26.654 35.746 1.00 92.44 413 SER A O 1
ATOM 3339 N N . LYS A 1 414 ? 2.053 25.075 36.862 1.00 92.88 414 LYS A N 1
ATOM 3340 C CA . LYS A 1 414 ? 3.256 24.445 37.433 1.00 92.88 414 LYS A CA 1
ATOM 3341 C C . LYS A 1 414 ? 4.169 23.857 36.351 1.00 92.88 414 LYS A C 1
ATOM 3343 O O . LYS A 1 414 ? 5.388 24.004 36.439 1.00 92.88 414 LYS A O 1
ATOM 3348 N N . MET A 1 415 ? 3.608 23.225 35.316 1.00 90.81 415 MET A N 1
ATOM 3349 C CA . MET A 1 415 ? 4.379 22.707 34.177 1.00 90.81 415 MET A CA 1
ATOM 3350 C C . MET A 1 415 ? 5.079 23.835 33.416 1.00 90.81 415 MET A C 1
ATOM 3352 O O . MET A 1 415 ? 6.265 23.719 33.117 1.00 90.81 415 MET A O 1
ATOM 3356 N N . TYR A 1 416 ? 4.376 24.941 33.156 1.00 91.56 416 TYR A N 1
ATOM 3357 C CA . TYR A 1 416 ? 4.950 26.133 32.538 1.00 91.56 416 TYR A CA 1
ATOM 3358 C C . TYR A 1 416 ? 6.129 26.653 33.366 1.00 91.56 416 TYR A C 1
ATOM 3360 O O . TYR A 1 416 ? 7.244 26.711 32.859 1.00 91.56 416 TYR A O 1
ATOM 3368 N N . SER A 1 417 ? 5.918 26.942 34.654 1.00 91.69 417 SER A N 1
ATOM 3369 C CA . SER A 1 417 ? 6.953 27.513 35.527 1.00 91.69 417 SER A CA 1
ATOM 3370 C C . SER A 1 417 ? 8.187 26.621 35.696 1.00 91.69 417 SER A C 1
ATOM 3372 O O . SER A 1 417 ? 9.286 27.133 35.865 1.00 91.69 417 SER A O 1
ATOM 3374 N N . SER A 1 418 ? 8.019 25.298 35.668 1.00 90.94 418 SER A N 1
ATOM 3375 C CA . SER A 1 418 ? 9.121 24.343 35.863 1.00 90.94 418 SER A CA 1
ATOM 3376 C C . SER A 1 418 ? 9.883 24.011 34.581 1.00 90.94 418 SER A C 1
ATOM 3378 O O . SER A 1 418 ? 11.093 23.796 34.621 1.00 90.94 418 SER A O 1
ATOM 3380 N N . SER A 1 419 ? 9.182 23.919 33.449 1.00 87.06 419 SER A N 1
ATOM 3381 C CA . SER A 1 419 ? 9.742 23.346 32.222 1.00 87.06 419 SER A CA 1
ATOM 3382 C C . SER A 1 419 ? 10.011 24.386 31.137 1.00 87.06 419 SER A C 1
ATOM 3384 O O . SER A 1 419 ? 10.896 24.165 30.311 1.00 87.06 419 SER A O 1
ATOM 3386 N N . PHE A 1 420 ? 9.297 25.516 31.112 1.00 90.88 420 PHE A N 1
ATOM 3387 C CA . PHE A 1 420 ? 9.508 26.552 30.101 1.00 90.88 420 PHE A CA 1
ATOM 3388 C C . PHE A 1 420 ? 10.880 27.218 30.266 1.00 90.88 420 PHE A C 1
ATOM 3390 O O . PHE A 1 420 ? 11.263 27.626 31.360 1.00 90.88 420 PHE A O 1
ATOM 3397 N N . LYS A 1 421 ? 11.623 27.354 29.163 1.00 90.25 421 LYS A N 1
ATOM 3398 C CA . LYS A 1 421 ? 12.896 28.087 29.116 1.00 90.25 421 LYS A CA 1
ATOM 3399 C C . LYS A 1 421 ? 12.923 28.944 27.853 1.00 90.25 421 LYS A C 1
ATOM 3401 O O . LYS A 1 421 ? 12.738 28.422 26.758 1.00 90.25 421 LYS A O 1
ATOM 3406 N N . GLU A 1 422 ? 13.171 30.242 28.008 1.00 84.56 422 GLU A N 1
ATOM 3407 C CA . GLU A 1 422 ? 13.067 31.242 26.931 1.00 84.56 422 GLU A CA 1
ATOM 3408 C C . GLU A 1 422 ? 14.009 30.979 25.742 1.00 84.56 422 GLU A C 1
ATOM 3410 O O . GLU A 1 422 ? 13.664 31.259 24.600 1.00 84.56 422 GLU A O 1
ATOM 3415 N N . TYR A 1 423 ? 15.158 30.349 25.984 1.00 89.69 423 TYR A N 1
ATOM 3416 C CA . TYR A 1 423 ? 16.142 30.030 24.943 1.00 89.69 423 TYR A CA 1
ATOM 3417 C C . TYR A 1 423 ? 16.164 28.540 24.570 1.00 89.69 423 TYR A C 1
ATOM 3419 O O . TYR A 1 423 ? 17.148 28.044 24.027 1.00 89.69 423 TYR A O 1
ATOM 3427 N N . ASN A 1 424 ? 15.097 27.792 24.876 1.00 91.31 424 ASN A N 1
ATOM 3428 C CA . ASN A 1 424 ? 15.000 26.372 24.546 1.00 91.31 424 ASN A CA 1
ATOM 3429 C C . ASN A 1 424 ? 13.721 26.071 23.758 1.00 91.31 424 ASN A C 1
ATOM 3431 O O . ASN A 1 424 ? 12.632 25.907 24.307 1.00 91.31 424 ASN A O 1
ATOM 3435 N N . VAL A 1 425 ? 13.885 25.912 22.447 1.00 89.44 425 VAL A N 1
ATOM 3436 C CA . VAL A 1 425 ? 12.784 25.632 21.517 1.00 89.44 425 VAL A CA 1
ATOM 3437 C C . VAL A 1 425 ? 12.053 24.328 21.856 1.00 89.44 425 VAL A C 1
ATOM 3439 O O . VAL A 1 425 ? 10.838 24.239 21.682 1.00 89.44 425 VAL A O 1
ATOM 3442 N N . MET A 1 426 ? 12.754 23.309 22.368 1.00 89.62 426 MET A N 1
ATOM 3443 C CA . MET A 1 426 ? 12.130 22.034 22.738 1.00 89.62 426 MET A CA 1
ATOM 3444 C C . MET A 1 426 ? 11.148 22.224 23.896 1.00 89.62 426 MET A C 1
ATOM 3446 O O . MET A 1 426 ? 10.019 21.732 23.827 1.00 89.62 426 MET A O 1
ATOM 3450 N N . SER A 1 427 ? 11.543 22.962 24.936 1.00 90.88 427 SER A N 1
ATOM 3451 C CA . SER A 1 427 ? 10.667 23.184 26.085 1.00 90.88 427 SER A CA 1
ATOM 3452 C C . SER A 1 427 ? 9.510 24.128 25.765 1.00 90.88 427 SER A C 1
ATOM 3454 O O . SER A 1 427 ? 8.375 23.863 26.165 1.00 90.88 427 SER A O 1
ATOM 3456 N N . GLN A 1 428 ? 9.758 25.164 24.960 1.00 90.25 428 GLN A N 1
ATOM 3457 C CA . GLN A 1 428 ? 8.715 26.046 24.434 1.00 90.25 428 GLN A CA 1
ATOM 3458 C C . GLN A 1 428 ? 7.675 25.272 23.624 1.00 90.25 428 GLN A C 1
ATOM 3460 O O . GLN A 1 428 ? 6.473 25.426 23.841 1.00 90.25 428 GLN A O 1
ATOM 3465 N N . ARG A 1 429 ? 8.129 24.392 22.724 1.00 90.19 429 ARG A N 1
ATOM 3466 C CA . ARG A 1 429 ? 7.255 23.538 21.915 1.00 90.19 429 ARG A CA 1
ATOM 3467 C C . ARG A 1 429 ? 6.428 22.595 22.784 1.00 90.19 429 ARG A C 1
ATOM 3469 O O . ARG A 1 429 ? 5.235 22.448 22.530 1.00 90.19 429 ARG A O 1
ATOM 3476 N N . PHE A 1 430 ? 7.035 21.967 23.790 1.00 90.00 430 PHE A N 1
ATOM 3477 C CA . PHE A 1 430 ? 6.338 21.049 24.692 1.00 90.00 430 PHE A CA 1
ATOM 3478 C C . PHE A 1 430 ? 5.214 21.753 25.464 1.00 90.00 430 PHE A C 1
ATOM 3480 O O . PHE A 1 430 ? 4.069 21.306 25.443 1.00 90.00 430 PHE A O 1
ATOM 3487 N N . ILE A 1 431 ? 5.515 22.902 26.072 1.00 92.69 431 ILE A N 1
ATOM 3488 C CA . ILE A 1 431 ? 4.531 23.687 26.823 1.00 92.69 431 ILE A CA 1
ATOM 3489 C C . ILE A 1 431 ? 3.429 24.240 25.914 1.00 92.69 431 ILE A C 1
ATOM 3491 O O . ILE A 1 431 ? 2.251 24.147 26.257 1.00 92.69 431 ILE A O 1
ATOM 3495 N N . CYS A 1 432 ? 3.784 24.737 24.727 1.00 89.88 432 CYS A N 1
ATOM 3496 C CA . CYS A 1 432 ? 2.814 25.180 23.726 1.00 89.88 432 CYS A CA 1
ATOM 3497 C C . CYS A 1 432 ? 1.856 24.045 23.327 1.00 89.88 432 CYS A C 1
ATOM 3499 O O . CYS A 1 432 ? 0.641 24.239 23.311 1.00 89.88 432 CYS A O 1
ATOM 3501 N N . ALA A 1 433 ? 2.380 22.838 23.097 1.00 90.69 433 ALA A N 1
ATOM 3502 C CA . ALA A 1 433 ? 1.579 21.659 22.783 1.00 90.69 433 ALA A CA 1
ATOM 3503 C C . ALA A 1 433 ? 0.605 21.297 23.920 1.00 90.69 433 ALA A C 1
ATOM 3505 O O . ALA A 1 433 ? -0.571 21.052 23.654 1.00 90.69 433 ALA A O 1
ATOM 3506 N N . CYS A 1 434 ? 1.051 21.320 25.183 1.00 90.56 434 CYS A N 1
ATOM 3507 C CA . CYS A 1 434 ? 0.182 21.074 26.339 1.00 90.56 434 CYS A CA 1
ATOM 3508 C C . CYS A 1 434 ? -0.949 22.109 26.450 1.00 90.56 434 CYS A C 1
ATOM 3510 O O . CYS A 1 434 ? -2.104 21.736 26.657 1.00 90.56 434 CYS A O 1
ATOM 3512 N N . LEU A 1 435 ? -0.638 23.397 26.277 1.00 91.31 435 LEU A N 1
ATOM 3513 C CA . LEU A 1 435 ? -1.620 24.482 26.354 1.00 91.31 435 LEU A CA 1
ATOM 3514 C C . LEU A 1 435 ? -2.628 24.432 25.197 1.00 91.31 435 LEU A C 1
ATOM 3516 O O . LEU A 1 435 ? -3.828 24.607 25.417 1.00 91.31 435 LEU A O 1
ATOM 3520 N N . LEU A 1 436 ? -2.169 24.148 23.976 1.00 90.06 436 LEU A N 1
ATOM 3521 C CA . LEU A 1 436 ? -3.034 23.977 22.806 1.00 90.06 436 LEU A CA 1
ATOM 3522 C C . LEU A 1 436 ? -3.945 22.758 22.955 1.00 90.06 436 LEU A C 1
ATOM 3524 O O . LEU A 1 436 ? -5.145 22.861 22.716 1.00 90.06 436 LEU A O 1
ATOM 3528 N N . ALA A 1 437 ? -3.405 21.624 23.404 1.00 90.69 437 ALA A N 1
ATOM 3529 C CA . ALA A 1 437 ? -4.199 20.420 23.621 1.00 90.69 437 ALA A CA 1
ATOM 3530 C C . ALA A 1 437 ? -5.267 20.630 24.699 1.00 90.69 437 ALA A C 1
ATOM 3532 O O . ALA A 1 437 ? -6.416 20.236 24.506 1.00 90.69 437 ALA A O 1
ATOM 3533 N N . TYR A 1 438 ? -4.904 21.290 25.803 1.00 91.44 438 TYR A N 1
ATOM 3534 C CA . TYR A 1 438 ? -5.833 21.601 26.884 1.00 91.44 438 TYR A CA 1
ATOM 3535 C C . TYR A 1 438 ? -6.932 22.574 26.445 1.00 91.44 438 TYR A C 1
ATOM 3537 O O . TYR A 1 438 ? -8.111 22.312 26.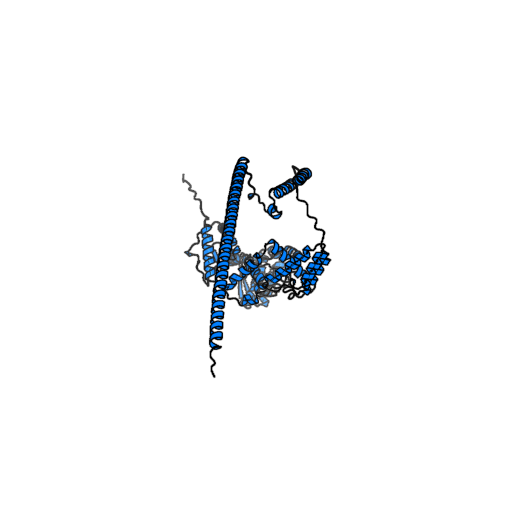660 1.00 91.44 438 TYR A O 1
ATOM 3545 N N . SER A 1 439 ? -6.560 23.682 25.799 1.00 88.12 439 SER A N 1
ATOM 3546 C CA . SER A 1 439 ? -7.521 24.708 25.372 1.00 88.12 439 SER A CA 1
ATOM 3547 C C . SER A 1 439 ? -8.436 24.241 24.237 1.00 88.12 439 SER A C 1
ATOM 3549 O O . SER A 1 439 ? -9.609 24.611 24.210 1.00 88.12 439 SER A O 1
ATOM 3551 N N . GLY A 1 440 ? -7.922 23.419 23.320 1.00 86.50 440 GLY A N 1
ATOM 3552 C CA . GLY A 1 440 ? -8.675 22.877 22.190 1.00 86.50 440 GLY A CA 1
ATOM 3553 C C . GLY A 1 440 ? -9.369 21.539 22.457 1.00 86.50 440 GLY A C 1
ATOM 3554 O O . GLY A 1 440 ? -10.028 21.033 21.554 1.00 86.50 440 GLY A O 1
ATOM 3555 N N . PHE A 1 441 ? -9.221 20.951 23.653 1.00 87.62 441 PHE A N 1
ATOM 3556 C CA . PHE A 1 441 ? -9.663 19.582 23.968 1.00 87.62 441 PHE A CA 1
ATOM 3557 C C . PHE A 1 441 ? -9.187 18.539 22.941 1.00 87.62 441 PHE A C 1
ATOM 3559 O O . PHE A 1 441 ? -9.911 17.601 22.601 1.00 87.62 441 PHE A O 1
ATOM 3566 N N . LEU A 1 442 ? -7.965 18.716 22.438 1.00 85.06 442 LEU A N 1
ATOM 3567 C CA . LEU A 1 442 ? -7.436 17.928 21.330 1.00 85.06 442 LEU A CA 1
ATOM 3568 C C . LEU A 1 442 ? -6.883 16.593 21.818 1.00 85.06 442 LEU A C 1
ATOM 3570 O O . LEU A 1 442 ? -6.135 16.518 22.797 1.00 85.06 442 LEU A O 1
ATOM 3574 N N . ARG A 1 443 ? -7.171 15.528 21.070 1.00 85.12 443 ARG A N 1
ATOM 3575 C CA . ARG A 1 443 ? -6.415 14.277 21.171 1.00 85.12 443 ARG A CA 1
ATOM 3576 C C . ARG A 1 443 ? -5.000 14.480 20.644 1.00 85.12 443 ARG A C 1
ATOM 3578 O O . ARG A 1 443 ? -4.751 15.327 19.791 1.00 85.12 443 ARG A O 1
ATOM 3585 N N . VAL A 1 444 ? -4.080 13.617 21.072 1.00 82.31 444 VAL A N 1
ATOM 3586 C CA . VAL A 1 444 ? -2.685 13.642 20.598 1.00 82.31 444 VAL A CA 1
ATOM 3587 C C . VAL A 1 444 ? -2.608 13.602 19.068 1.00 82.31 444 VAL A C 1
ATOM 3589 O O . VAL A 1 444 ? -1.875 14.385 18.479 1.00 82.31 444 VAL A O 1
ATOM 3592 N N . SER A 1 445 ? -3.402 12.754 18.410 1.00 80.19 445 SER A N 1
ATOM 3593 C CA . SER A 1 445 ? -3.439 12.680 16.944 1.00 80.19 445 SER A CA 1
ATOM 3594 C C . SER A 1 445 ? -3.931 13.970 16.287 1.00 80.19 445 SER A C 1
ATOM 3596 O O . SER A 1 445 ? -3.426 14.350 15.240 1.00 80.19 445 SER A O 1
ATOM 3598 N N . GLU A 1 446 ? -4.905 14.650 16.893 1.00 86.75 446 GLU A N 1
ATOM 3599 C CA . GLU A 1 446 ? -5.447 15.913 16.380 1.00 86.75 446 GLU A CA 1
ATOM 3600 C C . GLU A 1 446 ? -4.404 17.026 16.521 1.00 86.75 446 GLU A C 1
ATOM 3602 O O . GLU A 1 446 ? -4.140 17.733 15.556 1.00 86.75 446 GLU A O 1
ATOM 3607 N N . LEU A 1 447 ? -3.738 17.110 17.679 1.00 88.50 447 LEU A N 1
ATOM 3608 C CA . LEU A 1 447 ? -2.657 18.063 17.939 1.00 88.50 447 LEU A CA 1
ATOM 3609 C C . LEU A 1 447 ? -1.471 17.882 16.977 1.00 88.50 447 LEU A C 1
ATOM 3611 O O . LEU A 1 447 ? -0.935 18.865 16.473 1.00 88.50 447 LEU A O 1
ATOM 3615 N N . LEU A 1 448 ? -1.063 16.634 16.719 1.00 85.06 448 LEU A N 1
ATOM 3616 C CA . LEU A 1 448 ? 0.059 16.320 15.825 1.00 85.06 448 LEU A CA 1
ATOM 3617 C C . LEU A 1 448 ? -0.244 16.606 14.349 1.00 85.06 448 LEU A C 1
ATOM 3619 O O . LEU A 1 448 ? 0.686 16.827 13.577 1.00 85.06 448 LEU A O 1
ATOM 3623 N N . ASN A 1 449 ? -1.520 16.617 13.965 1.00 85.38 449 ASN A N 1
ATOM 3624 C CA . ASN A 1 449 ? -1.948 16.884 12.595 1.00 85.38 449 ASN A CA 1
ATOM 3625 C C . ASN A 1 449 ? -2.155 18.378 12.299 1.00 85.38 449 ASN A C 1
ATOM 3627 O O . ASN A 1 449 ? -2.425 18.719 11.148 1.00 85.38 449 ASN A O 1
ATOM 3631 N N . ILE A 1 450 ? -2.024 19.267 13.293 1.00 84.19 450 ILE A N 1
ATOM 3632 C CA . ILE A 1 450 ? -2.114 20.714 13.070 1.00 84.19 450 ILE A CA 1
ATOM 3633 C C . ILE A 1 450 ? -0.941 21.162 12.200 1.00 84.19 450 ILE A C 1
ATOM 3635 O O . ILE A 1 450 ? 0.227 21.041 12.576 1.00 84.19 450 ILE A O 1
ATOM 3639 N N . ARG A 1 451 ? -1.253 21.741 11.043 1.00 82.38 451 ARG A N 1
ATOM 3640 C CA . ARG A 1 451 ? -0.277 22.350 10.141 1.00 82.38 451 ARG A CA 1
ATOM 3641 C C . ARG A 1 451 ? -0.246 23.854 10.353 1.00 82.38 451 ARG A C 1
ATOM 3643 O O . ARG A 1 451 ? -1.191 24.468 10.840 1.00 82.38 451 ARG A O 1
ATOM 3650 N N . ARG A 1 452 ? 0.837 24.493 9.903 1.00 78.31 452 ARG A N 1
ATOM 3651 C CA . ARG A 1 452 ? 0.990 25.952 9.999 1.00 78.31 452 ARG A CA 1
ATOM 3652 C C . ARG A 1 452 ? -0.159 26.719 9.330 1.00 78.31 452 ARG A C 1
ATOM 3654 O O . ARG A 1 452 ? -0.536 27.767 9.847 1.00 78.31 452 ARG A O 1
ATOM 3661 N N . CYS A 1 453 ? -0.695 26.196 8.223 1.00 77.44 453 CYS A N 1
ATOM 3662 C CA . CYS A 1 453 ? -1.829 26.775 7.494 1.00 77.44 453 CYS A CA 1
ATOM 3663 C C . CYS A 1 453 ? -3.151 26.730 8.268 1.00 77.44 453 CYS A C 1
ATOM 3665 O O . CYS A 1 453 ? -4.049 27.503 7.958 1.00 77.44 453 CYS A O 1
ATOM 3667 N N . ASP A 1 454 ? -3.260 25.866 9.278 1.00 78.50 454 ASP A N 1
ATOM 3668 C CA . ASP A 1 454 ? -4.465 25.724 10.095 1.00 78.50 454 ASP A CA 1
ATOM 3669 C C . ASP A 1 454 ? -4.499 26.770 11.239 1.00 78.50 454 ASP A C 1
ATOM 3671 O O . ASP A 1 454 ? -5.485 26.867 11.966 1.00 78.50 454 ASP A O 1
ATOM 3675 N N . ILE A 1 455 ? -3.431 27.572 11.405 1.00 79.19 455 ILE A N 1
ATOM 3676 C CA . ILE A 1 455 ? -3.276 28.574 12.473 1.00 79.19 455 ILE A CA 1
ATOM 3677 C C . ILE A 1 455 ? -3.289 29.990 11.888 1.00 79.19 455 ILE A C 1
ATOM 3679 O O . ILE A 1 455 ? -2.314 30.431 11.270 1.00 79.19 455 ILE A O 1
ATOM 3683 N N . ILE A 1 456 ? -4.356 30.734 12.181 1.00 79.00 456 ILE A N 1
ATOM 3684 C CA . ILE A 1 456 ? -4.527 32.142 11.806 1.00 79.00 456 ILE A CA 1
ATOM 3685 C C . ILE A 1 456 ? -4.368 33.013 13.057 1.00 79.00 456 ILE A C 1
ATOM 3687 O O . ILE A 1 456 ? -4.994 32.766 14.088 1.00 79.00 456 ILE A O 1
ATOM 3691 N N . PHE A 1 457 ? -3.523 34.040 12.975 1.00 77.00 457 PHE A N 1
ATOM 3692 C CA . PHE A 1 457 ? -3.373 35.031 14.039 1.00 77.00 457 PHE A CA 1
ATOM 3693 C C . PHE A 1 457 ? -4.312 36.206 13.769 1.00 77.00 457 PHE A C 1
ATOM 3695 O O . PHE A 1 457 ? -3.980 37.104 13.004 1.00 77.00 457 PHE A O 1
ATOM 3702 N N . GLU A 1 458 ? -5.490 36.183 14.385 1.00 70.25 458 GLU A N 1
ATOM 3703 C CA . GLU A 1 458 ? -6.440 37.296 14.298 1.00 70.25 458 GLU A CA 1
ATOM 3704 C C . GLU A 1 458 ? -6.120 38.403 15.309 1.00 70.25 458 GLU A C 1
ATOM 3706 O O . GLU A 1 458 ? -5.818 38.132 16.481 1.00 70.25 458 GLU A O 1
ATOM 3711 N N . LEU A 1 459 ? -6.251 39.654 14.855 1.00 62.53 459 LEU A N 1
ATOM 3712 C CA . LEU A 1 459 ? -6.175 40.847 15.697 1.00 62.53 459 LEU A CA 1
ATOM 3713 C C . LEU A 1 459 ? -7.396 40.906 16.630 1.00 62.53 459 LEU A C 1
ATOM 3715 O O . LEU A 1 459 ? -8.506 40.512 16.279 1.00 62.53 459 LEU A O 1
ATOM 3719 N N . GLU A 1 460 ? -7.210 41.435 17.836 1.00 63.22 460 GLU A N 1
ATOM 3720 C CA . GLU A 1 460 ? -8.174 41.356 18.947 1.00 63.22 460 GLU A CA 1
ATOM 3721 C C . GLU A 1 460 ? -9.594 41.870 18.612 1.00 63.22 460 GLU A C 1
ATOM 3723 O O . GLU A 1 460 ? -10.593 41.329 19.092 1.00 63.22 460 GLU A O 1
ATOM 3728 N N . ARG A 1 461 ? -9.699 42.843 17.696 1.00 60.31 461 ARG A N 1
ATOM 3729 C CA . ARG A 1 461 ? -10.975 43.392 17.200 1.00 60.31 461 ARG A CA 1
ATOM 3730 C C . ARG A 1 461 ? -11.805 42.382 16.393 1.00 60.31 461 ARG A C 1
ATOM 3732 O O . ARG A 1 461 ? -13.034 42.472 16.380 1.00 60.31 461 ARG A O 1
ATOM 3739 N N . GLU A 1 462 ? -11.167 41.429 15.717 1.00 60.66 462 GLU A N 1
ATOM 3740 C CA . GLU A 1 462 ? -11.844 40.372 14.952 1.00 60.66 462 GLU A CA 1
ATOM 3741 C C . GLU A 1 462 ? -12.375 39.274 15.878 1.00 60.66 462 GLU A C 1
ATOM 3743 O O . GLU A 1 462 ? -13.544 38.893 15.757 1.00 60.66 462 GLU A O 1
ATOM 3748 N N . ARG A 1 463 ? -11.609 38.902 16.916 1.00 58.38 463 ARG A N 1
ATOM 3749 C CA . ARG A 1 463 ? -12.060 37.967 17.966 1.00 58.38 463 ARG A CA 1
ATOM 3750 C C . ARG A 1 463 ? -13.324 38.433 18.675 1.00 58.38 463 ARG A C 1
ATOM 3752 O O . ARG A 1 463 ? -14.181 37.619 19.022 1.00 58.38 463 ARG A O 1
ATOM 3759 N N . GLU A 1 464 ? -13.452 39.732 18.934 1.00 66.94 464 GLU A N 1
ATOM 3760 C CA . GLU A 1 464 ? -14.633 40.276 19.605 1.00 66.94 464 GLU A CA 1
ATOM 3761 C C . GLU A 1 464 ? -15.883 40.200 18.710 1.00 66.94 464 GLU A C 1
ATOM 3763 O O . GLU A 1 464 ? -16.976 39.861 19.182 1.00 66.94 464 GLU A O 1
ATOM 3768 N N . ARG A 1 465 ? -15.716 40.404 17.395 1.00 68.31 465 ARG A N 1
ATOM 3769 C CA . ARG A 1 465 ? -16.778 40.215 16.394 1.00 68.31 465 ARG A CA 1
ATOM 3770 C C . ARG A 1 465 ? -17.185 38.746 16.265 1.00 68.31 465 ARG A C 1
ATOM 3772 O O . ARG A 1 465 ? -18.382 38.457 16.293 1.00 68.31 465 ARG A O 1
ATOM 3779 N N . GLU A 1 466 ? -16.224 37.831 16.174 1.00 70.81 466 GLU A N 1
ATOM 3780 C CA . GLU A 1 466 ? -16.436 36.373 16.155 1.00 70.81 466 GLU A CA 1
ATOM 3781 C C . GLU A 1 466 ? -17.175 35.896 17.418 1.00 70.81 466 GLU A C 1
ATOM 3783 O O . GLU A 1 466 ? -18.225 35.257 17.333 1.00 70.81 466 GLU A O 1
ATOM 3788 N N . ARG A 1 467 ? -16.722 36.311 18.613 1.00 73.69 467 ARG A N 1
ATOM 3789 C CA . ARG A 1 467 ? -17.395 36.008 19.891 1.00 73.69 467 ARG A CA 1
ATOM 3790 C C . ARG A 1 467 ? -18.832 36.514 19.933 1.00 73.69 467 ARG A C 1
ATOM 3792 O O . ARG A 1 467 ? -19.699 35.841 20.496 1.00 73.69 467 ARG A O 1
ATOM 3799 N N . LYS A 1 468 ? -19.102 37.695 19.372 1.00 73.81 468 LYS A N 1
ATOM 3800 C CA . LYS A 1 468 ? -20.459 38.250 19.294 1.00 73.81 468 LYS A CA 1
ATOM 3801 C C . LYS A 1 468 ? -21.338 37.410 18.361 1.00 73.81 468 LYS A C 1
ATOM 3803 O O . LYS A 1 468 ? -22.424 37.006 18.773 1.00 73.81 468 LYS A O 1
ATOM 3808 N N . LYS A 1 469 ? -20.831 37.050 17.173 1.00 76.94 469 LYS A N 1
ATOM 3809 C CA . LYS A 1 469 ? -21.516 36.155 16.222 1.00 76.94 469 LYS A CA 1
ATOM 3810 C C . LYS A 1 469 ? -21.827 34.786 16.835 1.00 76.94 469 LYS A C 1
ATOM 3812 O O . LYS A 1 469 ? -22.946 34.297 16.685 1.00 76.94 469 LYS A O 1
ATOM 3817 N N . GLU A 1 470 ? -20.880 34.184 17.552 1.00 78.06 470 GLU A N 1
ATOM 3818 C CA . GLU A 1 470 ? -21.071 32.866 18.166 1.00 78.06 470 GLU A CA 1
ATOM 3819 C C . GLU A 1 470 ? -22.065 32.919 19.337 1.00 78.06 470 GLU A C 1
ATOM 3821 O O . GLU A 1 470 ? -22.977 32.095 19.423 1.00 78.06 470 GLU A O 1
ATOM 3826 N N . LYS A 1 471 ? -22.000 33.955 20.188 1.00 78.88 471 LYS A N 1
ATOM 3827 C CA . LYS A 1 471 ? -23.022 34.195 21.226 1.00 78.88 471 LYS A CA 1
ATOM 3828 C C . LYS A 1 471 ? -24.422 34.325 20.623 1.00 78.88 471 LYS A C 1
ATOM 3830 O O . LYS A 1 471 ? -25.381 33.784 21.182 1.00 78.88 471 LYS A O 1
ATOM 3835 N N . ASP A 1 472 ? -24.550 34.998 19.483 1.00 78.50 472 ASP A N 1
ATOM 3836 C CA . ASP A 1 472 ? -25.826 35.147 18.784 1.00 78.50 472 ASP A CA 1
ATOM 3837 C C . ASP A 1 472 ? -26.301 33.832 18.143 1.00 78.50 472 ASP A C 1
ATOM 3839 O O . ASP A 1 472 ? -27.486 33.496 18.253 1.00 78.50 472 ASP A O 1
ATOM 3843 N N . ARG A 1 473 ? -25.396 33.020 17.573 1.00 79.00 473 ARG A N 1
ATOM 3844 C CA . ARG A 1 473 ? -25.702 31.654 17.100 1.00 79.00 473 ARG A CA 1
ATOM 3845 C C . ARG A 1 473 ? -26.215 30.766 18.229 1.00 79.00 473 ARG A C 1
ATOM 3847 O O . ARG A 1 473 ? -27.291 30.177 18.101 1.00 79.00 473 ARG A O 1
ATOM 3854 N N . VAL A 1 474 ? -25.515 30.725 19.363 1.00 78.81 474 VAL A N 1
ATOM 3855 C CA . VAL A 1 474 ? -25.915 29.937 20.540 1.00 78.81 474 VAL A CA 1
ATOM 3856 C C . VAL A 1 474 ? -27.274 30.397 21.075 1.00 78.81 474 VAL A C 1
ATOM 3858 O O . VAL A 1 474 ? -28.133 29.566 21.386 1.00 78.81 474 VAL A O 1
ATOM 3861 N N . ARG A 1 475 ? -27.526 31.712 21.137 1.00 79.38 475 ARG A N 1
ATOM 3862 C CA . ARG A 1 475 ? -28.842 32.264 21.508 1.00 79.38 475 ARG A CA 1
ATOM 3863 C C . ARG A 1 475 ? -29.937 31.824 20.538 1.00 79.38 475 ARG A C 1
ATOM 3865 O O . ARG A 1 475 ? -31.019 31.442 20.985 1.00 79.38 475 ARG A O 1
ATOM 3872 N N . LYS A 1 476 ? -29.668 31.833 19.230 1.00 78.50 476 LYS A N 1
ATOM 3873 C CA . LYS A 1 476 ? -30.614 31.383 18.197 1.00 78.50 476 LYS A CA 1
ATOM 3874 C C . LYS A 1 476 ? -30.942 29.895 18.356 1.00 78.50 476 LYS A C 1
ATOM 3876 O O . LYS A 1 476 ? -32.118 29.542 18.381 1.00 78.50 476 LYS A O 1
ATOM 3881 N N . ILE A 1 477 ? -29.932 29.048 18.573 1.00 78.12 477 ILE A N 1
ATOM 3882 C CA . ILE A 1 477 ? -30.104 27.605 18.818 1.00 78.12 477 ILE A CA 1
ATOM 3883 C C . ILE A 1 477 ? -30.930 27.352 20.086 1.00 78.12 477 ILE A C 1
ATOM 3885 O O . ILE A 1 477 ? -31.864 26.550 20.055 1.00 78.12 477 ILE A O 1
ATOM 3889 N N . LYS A 1 478 ? -30.644 28.056 21.192 1.00 78.38 478 LYS A N 1
ATOM 3890 C CA . LYS A 1 478 ? -31.438 27.942 22.429 1.00 78.38 478 LYS A CA 1
ATOM 3891 C C . LYS A 1 478 ? -32.905 28.307 22.193 1.00 78.38 478 LYS A C 1
ATOM 3893 O O . LYS A 1 478 ? -33.773 27.542 22.596 1.00 78.38 478 LYS A O 1
ATOM 3898 N N . ARG A 1 479 ? -33.190 29.402 21.475 1.00 82.12 479 ARG A N 1
ATOM 3899 C CA . ARG A 1 479 ? -34.569 29.806 21.131 1.00 82.12 479 ARG A CA 1
ATOM 3900 C C . ARG A 1 479 ? -35.301 28.757 20.290 1.00 82.12 479 ARG A C 1
ATOM 3902 O O . ARG A 1 479 ? -36.488 28.537 20.511 1.00 82.12 479 ARG A O 1
ATOM 3909 N N . VAL A 1 480 ? -34.619 28.112 19.341 1.00 81.69 480 VAL A N 1
ATOM 3910 C CA . VAL A 1 480 ? -35.208 27.028 18.532 1.00 81.69 480 VAL A CA 1
ATOM 3911 C C . VAL A 1 480 ? -35.523 25.813 19.407 1.00 81.69 480 VAL A C 1
ATOM 3913 O O . VAL A 1 480 ? -36.664 25.361 19.421 1.00 81.69 480 VAL A O 1
ATOM 3916 N N . ARG A 1 481 ? -34.569 25.359 20.231 1.00 74.56 481 ARG A N 1
ATOM 3917 C CA . ARG A 1 481 ? -34.780 24.233 21.160 1.00 74.56 481 ARG A CA 1
ATOM 3918 C C . ARG A 1 481 ? -35.905 24.496 22.165 1.00 74.56 481 ARG A C 1
ATOM 3920 O O . ARG A 1 481 ? -36.667 23.584 22.476 1.00 74.56 481 ARG A O 1
ATOM 3927 N N . GLU A 1 482 ? -36.024 25.725 22.665 1.00 82.06 482 GLU A N 1
ATOM 3928 C CA . GLU A 1 482 ? -37.124 26.155 23.539 1.00 82.06 482 GLU A CA 1
ATOM 3929 C C . GLU A 1 482 ? -38.477 26.019 22.820 1.00 82.06 482 GLU A C 1
ATOM 3931 O O . GLU A 1 482 ? -39.406 25.403 23.344 1.00 82.06 482 GLU A O 1
ATOM 3936 N N . ARG A 1 483 ? -38.574 26.522 21.579 1.00 80.75 483 ARG A N 1
ATOM 3937 C CA . ARG A 1 483 ? -39.785 26.414 20.747 1.00 80.75 483 ARG A CA 1
ATOM 3938 C C . ARG A 1 483 ? -40.164 24.960 20.470 1.00 80.75 483 ARG A C 1
ATOM 3940 O O . ARG A 1 483 ? -41.343 24.623 20.565 1.00 80.75 483 ARG A O 1
ATOM 3947 N N . ASP A 1 484 ? -39.193 24.099 20.183 1.00 82.81 484 ASP A N 1
ATOM 3948 C CA . ASP A 1 484 ? -39.441 22.676 19.933 1.00 82.81 484 ASP A CA 1
ATOM 3949 C C . ASP A 1 484 ? -39.904 21.944 21.198 1.00 82.81 484 ASP A C 1
ATOM 3951 O O . ASP A 1 484 ? -40.865 21.176 21.148 1.00 82.81 484 ASP A O 1
ATOM 3955 N N . ARG A 1 485 ? -39.316 22.253 22.364 1.00 82.25 485 ARG A N 1
ATOM 3956 C CA . ARG A 1 485 ? -39.789 21.736 23.661 1.00 82.25 485 ARG A CA 1
ATOM 3957 C C . ARG A 1 485 ? -41.229 22.149 23.953 1.00 82.25 485 ARG A C 1
ATOM 3959 O O . ARG A 1 485 ? -42.014 21.327 24.426 1.00 82.25 485 ARG A O 1
ATOM 3966 N N . VAL A 1 486 ? -41.590 23.405 23.681 1.00 85.88 486 VAL A N 1
ATOM 3967 C CA . VAL A 1 486 ? -42.968 23.893 23.857 1.00 85.88 486 VAL A CA 1
ATOM 3968 C C . VAL A 1 486 ? -43.923 23.175 22.898 1.00 85.88 486 VAL A C 1
ATOM 3970 O O . VAL A 1 486 ? -44.987 22.726 23.327 1.00 85.88 486 VAL A O 1
ATOM 3973 N N . ARG A 1 487 ? -43.533 22.989 21.630 1.00 81.94 487 ARG A N 1
ATOM 3974 C CA . ARG A 1 487 ? -44.323 22.239 20.638 1.00 81.94 487 ARG A CA 1
ATOM 3975 C C . ARG A 1 487 ? -44.540 20.783 21.045 1.00 81.94 487 ARG A C 1
ATOM 3977 O O . ARG A 1 487 ? -45.666 20.303 20.947 1.00 81.94 487 ARG A O 1
ATOM 3984 N N . GLU A 1 488 ? -43.511 20.090 21.528 1.00 81.94 488 GLU A N 1
ATOM 3985 C CA . GLU A 1 488 ? -43.645 18.703 21.994 1.00 81.94 488 GLU A CA 1
ATOM 3986 C C . GLU A 1 488 ? -44.541 18.592 23.232 1.00 81.94 488 GLU A C 1
ATOM 3988 O O . GLU A 1 488 ? -45.448 17.759 23.255 1.00 81.94 488 GLU A O 1
ATOM 3993 N N . LYS A 1 489 ? -44.401 19.498 24.212 1.00 85.06 489 LYS A N 1
ATOM 3994 C CA . LYS A 1 489 ? -45.321 19.555 25.364 1.00 85.06 489 LYS A CA 1
ATOM 3995 C C . LYS A 1 489 ? -46.773 19.775 24.930 1.00 85.06 489 LYS A C 1
ATOM 3997 O O . LYS A 1 489 ? -47.682 19.174 25.505 1.00 85.06 489 LYS A O 1
ATOM 4002 N N . GLN A 1 490 ? -47.007 20.609 23.916 1.00 84.31 490 GLN A N 1
ATOM 4003 C CA . GLN A 1 490 ? -48.349 20.843 23.383 1.00 84.31 490 GLN A CA 1
ATOM 4004 C C . GLN A 1 490 ? -48.905 19.597 22.678 1.00 84.31 490 GLN A C 1
ATOM 4006 O O . GLN A 1 490 ? -50.016 19.168 22.990 1.00 84.31 490 GLN A O 1
ATOM 4011 N N . LYS A 1 491 ? -48.112 18.943 21.819 1.00 84.56 491 LYS A N 1
ATOM 4012 C CA . LYS A 1 491 ? -48.492 17.670 21.182 1.00 84.56 491 LYS A CA 1
ATOM 4013 C C . LYS A 1 491 ? -48.807 16.585 22.211 1.00 84.56 491 LYS A C 1
ATOM 4015 O O . LYS A 1 491 ? -49.753 15.819 22.026 1.00 84.56 491 LYS A O 1
ATOM 4020 N N . GLU A 1 492 ? -48.040 16.503 23.297 1.00 83.06 492 GLU A N 1
ATOM 4021 C CA . GLU A 1 492 ? -48.284 15.537 24.368 1.00 83.06 492 GLU A CA 1
ATOM 4022 C C . GLU A 1 492 ? -49.609 15.819 25.096 1.00 83.06 492 GLU A C 1
ATOM 4024 O O . GLU A 1 492 ? -50.399 14.897 25.322 1.00 83.06 492 GLU A O 1
ATOM 4029 N N . ARG A 1 493 ? -49.900 17.093 25.402 1.00 84.44 493 ARG A N 1
ATOM 4030 C CA . ARG A 1 493 ? -51.194 17.518 25.968 1.00 84.44 493 ARG A CA 1
ATOM 4031 C C . ARG A 1 493 ? -52.357 17.165 25.040 1.00 84.44 493 ARG A C 1
ATOM 4033 O O . ARG A 1 493 ? -53.359 16.620 25.504 1.00 84.44 493 ARG A O 1
ATOM 4040 N N . ASP A 1 494 ? -52.208 17.386 23.739 1.00 86.25 494 ASP A N 1
ATOM 4041 C CA . ASP A 1 494 ? -53.241 17.060 22.752 1.00 86.25 494 ASP A CA 1
ATOM 4042 C C . ASP A 1 494 ? -53.445 15.544 22.606 1.00 86.25 494 ASP A C 1
ATOM 4044 O O . ASP A 1 494 ? -54.584 15.074 22.524 1.00 86.25 494 ASP A O 1
ATOM 4048 N N . ARG A 1 495 ? -52.369 14.744 22.667 1.00 86.62 495 ARG A N 1
ATOM 4049 C CA . ARG A 1 495 ? -52.451 13.272 22.729 1.00 86.62 495 ARG A CA 1
ATOM 4050 C C . ARG A 1 495 ? -53.184 12.800 23.986 1.00 86.62 495 ARG A C 1
ATOM 4052 O O . ARG A 1 495 ? -54.023 11.904 23.883 1.00 86.62 495 ARG A O 1
ATOM 4059 N N . LYS A 1 496 ? -52.911 13.397 25.154 1.00 85.50 496 LYS A N 1
ATOM 4060 C CA . LYS A 1 496 ? -53.617 13.080 26.412 1.00 85.50 496 LYS A CA 1
ATOM 4061 C C . LYS A 1 496 ? -55.110 13.402 26.307 1.00 85.50 496 LYS A C 1
ATOM 4063 O O . LYS A 1 496 ? -55.923 12.518 26.564 1.00 85.50 496 LYS A O 1
ATOM 4068 N N . ARG A 1 497 ? -55.470 14.590 25.804 1.00 86.56 497 ARG A N 1
ATOM 4069 C CA . ARG A 1 497 ? -56.871 14.988 25.555 1.00 86.56 497 ARG A CA 1
ATOM 4070 C C . ARG A 1 497 ? -57.589 14.047 24.584 1.00 86.56 497 ARG A C 1
ATOM 4072 O O . ARG A 1 497 ? -58.740 13.688 24.815 1.00 86.56 497 ARG A O 1
ATOM 4079 N N . LYS A 1 498 ? -56.927 13.616 23.502 1.00 84.75 498 LYS A N 1
ATOM 4080 C CA . LYS A 1 498 ? -57.495 12.632 22.559 1.00 84.75 498 LYS A CA 1
ATOM 4081 C C . LYS A 1 498 ? -57.758 11.282 23.233 1.00 84.75 498 LYS A C 1
ATOM 4083 O O . LYS A 1 498 ? -58.861 10.758 23.099 1.00 84.75 498 LYS A O 1
ATOM 4088 N N . LYS A 1 499 ? -56.791 10.755 23.997 1.00 85.06 499 LYS A N 1
ATOM 4089 C CA . LYS A 1 499 ? -56.948 9.497 24.753 1.00 85.06 499 LYS A CA 1
ATOM 4090 C C . LYS A 1 499 ? -58.083 9.578 25.777 1.00 85.06 499 LYS A C 1
ATOM 4092 O O . LYS A 1 499 ? -58.810 8.607 25.963 1.00 85.06 499 LYS A O 1
ATOM 4097 N N . GLU A 1 500 ? -58.247 10.720 26.434 1.00 87.00 500 GLU A N 1
ATOM 4098 C CA . GLU A 1 500 ? -59.325 10.948 27.397 1.00 87.00 500 GLU A CA 1
ATOM 4099 C C . GLU A 1 500 ? -60.705 10.956 26.725 1.00 87.00 500 GLU A C 1
ATOM 4101 O O . GLU A 1 500 ? -61.577 10.182 27.119 1.00 87.00 500 GLU A O 1
ATOM 4106 N N . LYS A 1 501 ? -60.866 11.706 25.625 1.00 86.88 501 LYS A N 1
ATOM 4107 C CA . LYS A 1 501 ? -62.097 11.687 24.813 1.00 86.88 501 LYS A CA 1
ATOM 4108 C C . LYS A 1 501 ? -62.436 10.285 24.298 1.00 86.88 501 LYS A C 1
ATOM 4110 O O . LYS A 1 501 ? -63.603 9.898 24.263 1.00 86.88 501 LYS A O 1
ATOM 4115 N N . GLU A 1 502 ? -61.432 9.503 23.904 1.00 85.81 502 GLU A N 1
ATOM 4116 C CA . GLU A 1 502 ? -61.627 8.118 23.466 1.00 85.81 502 GLU A CA 1
ATOM 4117 C C . GLU A 1 502 ? -62.082 7.208 24.621 1.00 85.81 502 GLU A C 1
ATOM 4119 O O . GLU A 1 502 ? -63.011 6.414 24.457 1.00 85.81 502 GLU A O 1
ATOM 4124 N N . ARG A 1 503 ? -61.490 7.356 25.815 1.00 84.88 503 ARG A N 1
ATOM 4125 C CA . ARG A 1 503 ? -61.924 6.641 27.028 1.00 84.88 503 ARG A CA 1
ATOM 4126 C C . ARG A 1 503 ? -63.369 6.975 27.390 1.00 84.88 503 ARG A C 1
ATOM 4128 O O . ARG A 1 503 ? -64.128 6.067 27.728 1.00 84.88 503 ARG A O 1
ATOM 4135 N N . GLU A 1 504 ? -63.769 8.240 27.296 1.00 86.44 504 GLU A N 1
ATOM 4136 C CA . GLU A 1 504 ? -65.158 8.648 27.523 1.00 86.44 504 GLU A CA 1
ATOM 4137 C C . GLU A 1 504 ? -66.120 8.051 26.494 1.00 86.44 504 GLU A C 1
ATOM 4139 O O . GLU A 1 504 ? -67.178 7.543 26.873 1.00 86.44 504 GLU A O 1
ATOM 4144 N N . ARG A 1 505 ? -65.752 8.048 25.205 1.00 86.38 505 ARG A N 1
ATOM 4145 C CA . ARG A 1 505 ? -66.544 7.392 24.150 1.00 86.38 505 ARG A CA 1
ATOM 4146 C C . ARG A 1 505 ? -66.734 5.904 24.442 1.00 86.38 505 ARG A C 1
ATOM 4148 O O . ARG A 1 505 ? -67.876 5.453 24.485 1.00 86.38 505 ARG A O 1
ATOM 4155 N N . LYS A 1 506 ? -65.656 5.180 24.765 1.00 85.69 506 LYS A N 1
ATOM 4156 C CA . LYS A 1 506 ? -65.713 3.752 25.135 1.00 85.69 506 LYS A CA 1
ATOM 4157 C C . LYS A 1 506 ? -66.569 3.506 26.382 1.00 85.69 506 LYS A C 1
ATOM 4159 O O . LYS A 1 506 ? -67.307 2.526 26.436 1.00 85.69 506 LYS A O 1
ATOM 4164 N N . LYS A 1 507 ? -66.527 4.394 27.386 1.00 86.62 507 LYS A N 1
ATOM 4165 C CA . LYS A 1 507 ? -67.418 4.314 28.562 1.00 86.62 507 LYS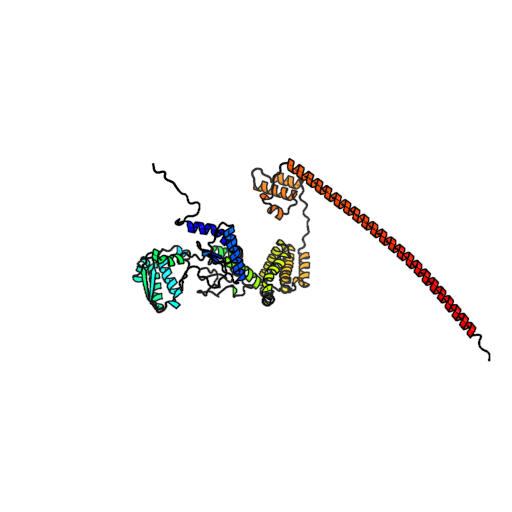 A CA 1
ATOM 4166 C C . LYS A 1 507 ? -68.891 4.487 28.176 1.00 86.62 507 LYS A C 1
ATOM 4168 O O . LYS A 1 507 ? -69.725 3.705 28.633 1.00 86.62 507 LYS A O 1
ATOM 4173 N N . LYS A 1 508 ? -69.216 5.478 27.336 1.00 86.19 508 LYS A N 1
ATOM 4174 C CA . LYS A 1 508 ? -70.589 5.708 26.847 1.00 86.19 508 LYS A CA 1
ATOM 4175 C C . LYS A 1 508 ? -71.096 4.523 26.023 1.00 86.19 508 LYS A C 1
ATOM 4177 O O . LYS A 1 508 ? -72.237 4.108 26.197 1.00 86.19 508 LYS A O 1
ATOM 4182 N N . GLU A 1 509 ? -70.246 3.946 25.183 1.00 84.94 509 GLU A N 1
ATOM 4183 C CA . GLU A 1 509 ? -70.566 2.773 24.367 1.00 84.94 509 GLU A CA 1
ATOM 4184 C C . GLU A 1 509 ? -70.829 1.527 25.223 1.00 84.94 509 GLU A C 1
ATOM 4186 O O . GLU A 1 509 ? -71.894 0.925 25.107 1.00 84.94 509 GLU A O 1
ATOM 4191 N N . ARG A 1 510 ? -69.954 1.226 26.194 1.00 85.06 510 ARG A N 1
ATOM 4192 C CA . ARG A 1 510 ? -70.177 0.146 27.174 1.00 85.06 510 ARG A CA 1
ATOM 4193 C C . ARG A 1 510 ? -71.470 0.331 27.970 1.00 85.06 510 ARG A C 1
ATOM 4195 O O . ARG A 1 510 ? -72.142 -0.649 28.285 1.00 85.06 510 ARG A O 1
ATOM 4202 N N . LYS A 1 511 ? -71.835 1.573 28.316 1.00 85.62 511 LYS A N 1
ATOM 4203 C CA . LYS A 1 511 ? -73.109 1.866 28.992 1.00 85.62 511 LYS A CA 1
ATOM 4204 C C . LYS A 1 511 ? -74.302 1.538 28.085 1.00 85.62 511 LYS A C 1
ATOM 4206 O O . LYS A 1 511 ? -75.200 0.825 28.525 1.00 85.62 511 LYS A O 1
ATOM 4211 N N . ARG A 1 512 ? -74.269 1.968 26.818 1.00 84.31 512 ARG A N 1
ATOM 4212 C CA . ARG A 1 512 ? -75.300 1.641 25.814 1.00 84.31 512 ARG A CA 1
ATOM 4213 C C . ARG A 1 512 ? -75.419 0.135 25.575 1.00 84.31 512 ARG A C 1
ATOM 4215 O O . ARG A 1 512 ? -76.525 -0.383 25.469 1.00 84.31 512 ARG A O 1
ATOM 4222 N N . GLU A 1 513 ? -74.300 -0.581 25.529 1.00 82.56 513 GLU A N 1
ATOM 4223 C CA . GLU A 1 513 ? -74.281 -2.036 25.354 1.00 82.56 513 GLU A CA 1
ATOM 4224 C C . GLU A 1 513 ? -74.893 -2.767 26.561 1.00 82.56 513 GLU A C 1
ATOM 4226 O O . GLU A 1 513 ? -75.703 -3.678 26.394 1.00 82.56 513 GLU A O 1
ATOM 4231 N N . ARG A 1 514 ? -74.581 -2.328 27.789 1.00 82.50 514 ARG A N 1
ATOM 4232 C CA . ARG A 1 514 ? -75.220 -2.846 29.013 1.00 82.50 514 ARG A CA 1
ATOM 4233 C C . ARG A 1 514 ? -76.727 -2.599 29.018 1.00 82.50 514 ARG A C 1
ATOM 4235 O O . ARG A 1 514 ? -77.479 -3.474 29.439 1.00 82.50 514 ARG A O 1
ATOM 4242 N N . GLU A 1 515 ? -77.173 -1.433 28.559 1.00 83.06 515 GLU A N 1
ATOM 4243 C CA . GLU A 1 515 ? -78.600 -1.116 28.428 1.00 83.06 515 GLU A CA 1
ATOM 4244 C C . GLU A 1 515 ? -79.290 -1.993 27.372 1.00 83.06 515 GLU A C 1
ATOM 4246 O O . GLU A 1 515 ? -80.385 -2.488 27.634 1.00 83.06 515 GLU A O 1
ATOM 4251 N N . ARG A 1 516 ? -78.641 -2.262 26.229 1.00 81.06 516 ARG A N 1
ATOM 4252 C CA . ARG A 1 516 ? -79.137 -3.218 25.219 1.00 81.06 516 ARG A CA 1
ATOM 4253 C C . ARG A 1 516 ? -79.261 -4.629 25.792 1.00 81.06 516 ARG A C 1
ATOM 4255 O O . ARG A 1 516 ? -80.356 -5.171 25.791 1.00 81.06 516 ARG A O 1
ATOM 4262 N N . LYS A 1 517 ? -78.203 -5.153 26.421 1.00 80.94 517 LYS A N 1
ATOM 4263 C CA . LYS A 1 517 ? -78.215 -6.477 27.076 1.00 80.94 517 LYS A CA 1
ATOM 4264 C C . LYS A 1 517 ? -79.305 -6.600 28.146 1.00 80.94 517 LYS A C 1
ATOM 4266 O O . LYS A 1 517 ? -79.920 -7.653 28.278 1.00 80.94 517 LYS A O 1
ATOM 4271 N N . LYS A 1 518 ? -79.577 -5.531 28.907 1.00 80.62 518 LYS A N 1
ATOM 4272 C CA . LYS A 1 518 ? -80.699 -5.494 29.863 1.00 80.62 518 LYS A CA 1
ATOM 4273 C C . LYS A 1 518 ? -82.060 -5.546 29.164 1.00 80.62 518 LYS A C 1
ATOM 4275 O O . LYS A 1 518 ? -82.944 -6.250 29.645 1.00 80.62 518 LYS A O 1
ATOM 4280 N N . LYS A 1 519 ? -82.237 -4.822 28.053 1.00 78.31 519 LYS A N 1
ATOM 4281 C CA . LYS A 1 519 ? -83.467 -4.878 27.246 1.00 78.31 519 LYS A CA 1
ATOM 4282 C C . LYS A 1 519 ? -83.669 -6.256 26.614 1.00 78.31 519 LYS A C 1
ATOM 4284 O O . LYS A 1 519 ? -84.785 -6.758 26.653 1.00 78.31 519 LYS A O 1
ATOM 4289 N N . ASP A 1 520 ? -82.609 -6.876 26.107 1.00 79.94 520 ASP A N 1
ATOM 4290 C CA . ASP A 1 520 ? -82.677 -8.203 25.491 1.00 79.94 520 ASP A CA 1
ATOM 4291 C C . ASP A 1 520 ? -83.018 -9.278 26.530 1.00 79.94 520 ASP A C 1
ATOM 4293 O O . ASP A 1 520 ? -83.971 -10.021 26.325 1.00 79.94 520 ASP A O 1
ATOM 4297 N N . LYS A 1 521 ? -82.376 -9.263 27.710 1.00 77.69 521 LYS A N 1
ATOM 4298 C CA . LYS A 1 521 ? -82.762 -10.135 28.837 1.00 77.69 521 LYS A CA 1
ATOM 4299 C C . LYS A 1 521 ? -84.206 -9.923 29.293 1.00 77.69 521 LYS A C 1
ATOM 4301 O O . LYS A 1 521 ? -84.864 -10.871 29.707 1.00 77.69 521 LYS A O 1
ATOM 4306 N N . LYS A 1 522 ? -84.715 -8.685 29.251 1.00 78.56 522 LYS A N 1
ATOM 4307 C CA . LYS A 1 522 ? -86.123 -8.408 29.577 1.00 78.56 522 LYS A CA 1
ATOM 4308 C C . LYS A 1 522 ? -87.061 -9.034 28.538 1.00 78.56 522 LYS A C 1
ATOM 4310 O O . LYS A 1 522 ? -88.021 -9.688 28.927 1.00 78.56 522 LYS A O 1
ATOM 4315 N N . LYS A 1 523 ? -86.752 -8.893 27.245 1.00 76.56 523 LYS A N 1
ATOM 4316 C CA . LYS A 1 523 ? -87.512 -9.529 26.155 1.00 76.56 523 LYS A CA 1
ATOM 4317 C C . LYS A 1 523 ? -87.450 -11.055 26.210 1.00 76.56 523 LYS A C 1
ATOM 4319 O O . LYS A 1 523 ? -88.434 -11.711 25.894 1.00 76.56 523 LYS A O 1
ATOM 4324 N N . GLU A 1 524 ? -86.311 -11.620 26.593 1.00 76.81 524 GLU A N 1
ATOM 4325 C CA . GLU A 1 524 ? -86.129 -13.063 26.768 1.00 76.81 524 GLU A CA 1
ATOM 4326 C C . GLU A 1 524 ? -87.003 -13.597 27.909 1.00 76.81 524 GLU A C 1
ATOM 4328 O O . GLU A 1 524 ? -87.784 -14.513 27.684 1.00 76.81 524 GLU A O 1
ATOM 4333 N N . ARG A 1 525 ? -87.004 -12.927 29.070 1.00 75.19 525 ARG A N 1
ATOM 4334 C CA . ARG A 1 525 ? -87.917 -13.245 30.183 1.00 75.19 525 ARG A CA 1
ATOM 4335 C C . ARG A 1 525 ? -89.394 -13.115 29.806 1.00 75.19 525 ARG A C 1
ATOM 4337 O O . ARG A 1 525 ? -90.209 -13.915 30.244 1.00 75.19 525 ARG A O 1
ATOM 4344 N N . GLU A 1 526 ? -89.760 -12.116 29.001 1.00 75.44 526 GLU A N 1
ATOM 4345 C CA . GLU A 1 526 ? -91.132 -11.976 28.485 1.00 75.44 526 GLU A CA 1
ATOM 4346 C C . GLU A 1 526 ? -91.502 -13.105 27.504 1.00 75.44 526 GLU A C 1
ATOM 4348 O O . GLU A 1 526 ? -92.649 -13.545 27.483 1.00 75.44 526 GLU A O 1
ATOM 4353 N N . ARG A 1 527 ? -90.546 -13.610 26.712 1.00 73.56 527 ARG A N 1
ATOM 4354 C CA . ARG A 1 527 ? -90.746 -14.780 25.838 1.00 73.56 527 ARG A CA 1
ATOM 4355 C C . ARG A 1 527 ? -90.843 -16.084 26.626 1.00 73.56 527 ARG A C 1
ATOM 4357 O O . ARG A 1 527 ? -91.649 -16.927 26.252 1.00 73.56 527 ARG A O 1
ATOM 4364 N N . GLU A 1 528 ? -90.051 -16.252 27.683 1.00 71.31 528 GLU A N 1
ATOM 4365 C CA . GLU A 1 528 ? -90.145 -17.402 28.592 1.00 71.31 528 GLU A CA 1
ATOM 4366 C C . GLU A 1 528 ? -91.484 -17.418 29.323 1.00 71.31 528 GLU A C 1
ATOM 4368 O O . GLU A 1 528 ? -92.170 -18.430 29.256 1.00 71.31 528 GLU A O 1
ATOM 4373 N N . LYS A 1 529 ? -91.929 -16.280 29.875 1.00 69.50 529 LYS A N 1
ATOM 4374 C CA . LYS A 1 529 ? -93.269 -16.158 30.471 1.00 69.50 529 LYS A CA 1
ATOM 4375 C C . LYS A 1 529 ? -94.387 -16.492 29.488 1.00 69.50 529 LYS A C 1
ATOM 4377 O O . LYS A 1 529 ? -95.300 -17.222 29.836 1.00 69.50 529 LYS A O 1
ATOM 4382 N N . LYS A 1 530 ? -94.296 -16.026 28.236 1.00 67.00 530 LYS A N 1
ATOM 4383 C CA . LYS A 1 530 ? -95.263 -16.408 27.193 1.00 67.00 530 LYS A CA 1
ATOM 4384 C C . LYS A 1 530 ? -95.214 -17.898 26.846 1.00 67.00 530 LYS A C 1
ATOM 4386 O O . LYS A 1 530 ? -96.244 -18.462 26.506 1.00 67.00 530 LYS A O 1
ATOM 4391 N N . LYS A 1 531 ? -94.045 -18.544 26.903 1.00 64.75 531 LYS A N 1
ATOM 4392 C CA . LYS A 1 531 ? -93.925 -20.000 26.717 1.00 64.75 531 LYS A CA 1
ATOM 4393 C C . LYS A 1 531 ? -94.482 -20.776 27.914 1.00 64.75 531 LYS A C 1
ATOM 4395 O O . LYS A 1 531 ? -95.066 -21.830 27.701 1.00 64.75 531 LYS A O 1
ATOM 4400 N N . GLU A 1 532 ? -94.323 -20.265 29.131 1.00 61.97 532 GLU A N 1
ATOM 4401 C CA . GLU A 1 532 ? -94.948 -20.801 30.348 1.00 61.97 532 GLU A CA 1
ATOM 4402 C C . GLU A 1 532 ? -96.473 -20.664 30.302 1.00 61.97 532 GLU A C 1
ATOM 4404 O O . GLU A 1 532 ? -97.159 -21.657 30.491 1.00 61.97 532 GLU A O 1
ATOM 4409 N N . GLU A 1 533 ? -97.008 -19.501 29.917 1.00 61.28 533 GLU A N 1
ATOM 4410 C CA . GLU A 1 533 ? -98.454 -19.294 29.727 1.00 61.28 533 GLU A CA 1
ATOM 4411 C C . GLU A 1 533 ? -99.043 -20.190 28.621 1.00 61.28 533 GLU A C 1
ATOM 4413 O O . GLU A 1 533 ? -100.200 -20.597 28.699 1.00 61.28 533 GLU A O 1
ATOM 4418 N N . VAL A 1 534 ? -98.268 -20.515 27.578 1.00 61.41 534 VAL A N 1
ATOM 4419 C CA . VAL A 1 534 ? -98.678 -21.489 26.549 1.00 61.41 534 VAL A CA 1
ATOM 4420 C C . VAL A 1 534 ? -98.628 -22.922 27.093 1.00 61.41 534 VAL A C 1
ATOM 4422 O O . VAL A 1 534 ? -99.555 -23.682 26.837 1.00 61.41 534 VAL A O 1
ATOM 4425 N N . ARG A 1 535 ? -97.625 -23.281 27.908 1.00 58.12 535 ARG A N 1
ATOM 4426 C CA . ARG A 1 535 ? -97.553 -24.596 28.577 1.00 58.12 535 ARG A CA 1
ATOM 4427 C C . ARG A 1 535 ? -98.649 -24.793 29.628 1.00 58.12 535 ARG A C 1
ATOM 4429 O O . ARG A 1 535 ? -99.185 -25.890 29.728 1.00 58.12 535 ARG A O 1
ATOM 4436 N N . GLU A 1 536 ? -99.025 -23.753 30.370 1.00 56.94 536 GLU A N 1
ATOM 4437 C CA . GLU A 1 536 ? -100.165 -23.792 31.299 1.00 56.94 536 GLU A CA 1
ATOM 4438 C C . GLU A 1 536 ? -101.506 -23.905 30.559 1.00 56.94 536 GLU A C 1
ATOM 4440 O O . GLU A 1 536 ? -102.413 -24.582 31.038 1.00 56.94 536 GLU A O 1
ATOM 4445 N N . LYS A 1 537 ? -101.625 -23.322 29.357 1.00 55.66 537 LYS A N 1
ATOM 4446 C CA . LYS A 1 537 ? -102.804 -23.504 28.493 1.00 55.66 537 LYS A CA 1
ATOM 4447 C C . LYS A 1 537 ? -102.876 -24.890 27.846 1.00 55.66 537 LYS A C 1
ATOM 4449 O O . LYS A 1 537 ? -103.977 -25.404 27.694 1.00 55.66 537 LYS A O 1
ATOM 4454 N N . GLU A 1 538 ? -101.746 -25.521 27.532 1.00 53.09 538 GLU A N 1
ATOM 4455 C CA . GLU A 1 538 ? -101.700 -26.917 27.058 1.00 53.09 538 GLU A CA 1
ATOM 4456 C C . GLU A 1 538 ? -101.958 -27.941 28.184 1.00 53.09 538 GLU A C 1
ATOM 4458 O O . GLU A 1 538 ? -102.401 -29.055 27.913 1.00 53.09 538 GLU A O 1
ATOM 4463 N N . HIS A 1 539 ? -101.771 -27.568 29.458 1.00 49.69 539 HIS A N 1
ATOM 4464 C CA . HIS A 1 539 ? -102.157 -28.400 30.610 1.00 49.69 539 HIS A CA 1
ATOM 4465 C C . HIS A 1 539 ? -103.654 -28.312 30.971 1.00 49.69 539 HIS A C 1
ATOM 4467 O O . HIS A 1 539 ? -104.140 -29.102 31.777 1.00 49.69 539 HIS A O 1
ATOM 4473 N N . PHE A 1 540 ? -104.404 -27.416 30.321 1.00 48.41 540 PHE A N 1
ATOM 4474 C CA . PHE A 1 540 ? -105.868 -27.328 30.379 1.00 48.41 540 PHE A CA 1
ATOM 4475 C C . PHE A 1 540 ? -106.525 -27.801 29.072 1.00 48.41 540 PHE A C 1
ATOM 4477 O O . PHE A 1 540 ? -107.527 -27.260 28.616 1.00 48.41 540 PHE A O 1
ATOM 4484 N N . THR A 1 541 ? -105.989 -28.865 28.478 1.00 49.41 541 THR A N 1
ATOM 4485 C CA . THR A 1 541 ? -106.707 -29.685 27.495 1.00 49.41 541 THR A CA 1
ATOM 4486 C C . THR A 1 541 ? -106.469 -31.160 27.785 1.00 49.41 541 THR A C 1
ATOM 4488 O O . THR A 1 541 ? -105.674 -31.821 27.131 1.00 49.41 541 THR A O 1
ATOM 4491 N N . PHE A 1 542 ? -107.199 -31.678 28.768 1.00 49.56 542 PHE A N 1
ATOM 4492 C CA . PHE A 1 542 ? -107.701 -33.046 28.719 1.00 49.56 542 PHE A CA 1
ATOM 4493 C C . PHE A 1 542 ? -109.182 -33.010 29.074 1.00 49.56 542 PHE A C 1
ATOM 4495 O O . PHE A 1 542 ? -109.553 -32.528 30.146 1.00 49.56 542 PHE A O 1
ATOM 4502 N N . PRO A 1 543 ? -110.030 -33.554 28.199 1.00 47.09 543 PRO A N 1
ATOM 4503 C CA . PRO A 1 543 ? -111.189 -34.254 28.705 1.00 47.09 543 PRO A CA 1
ATOM 4504 C C . PRO A 1 543 ? -111.312 -35.628 28.046 1.00 47.09 543 PRO A C 1
ATOM 4506 O O . PRO A 1 543 ? -111.563 -35.701 26.849 1.00 47.09 543 PRO A O 1
ATOM 4509 N N . LYS A 1 544 ? -111.253 -36.655 28.902 1.00 39.25 544 LYS A N 1
ATOM 4510 C CA . LYS A 1 544 ? -111.736 -38.031 28.700 1.00 39.25 544 LYS A CA 1
ATOM 4511 C C . LYS A 1 544 ? -111.040 -38.888 27.646 1.00 39.25 544 LYS A C 1
ATOM 4513 O O . LYS A 1 544 ? -111.063 -38.544 26.450 1.00 39.25 544 LYS A O 1
#

Secondary structure (DSSP, 8-state):
----PPP--SS--TT-TTHHHHHHHHHHHHHHHHHHTT-EEEEETTEEEEE-SSHHHHHHHHHHHHHHHHHTT----TTT---S--S----S-PPSS----PPPHHHHTS-HHHHHHHHHHHHHHHTHHHHTTSEEEEEES-HHHHHHHHH--SSHHHHHHHHHHHHHHHHTT-EEEEEE--GGG-HHHHHHHT---SSS----HHHHHHHHHHH----EETT--TTT--SSSBEESS--TT-SEE-GGGS--TT--EE----GGGHHHHHHHHHHHT-TTHHHHHTS-HHHHHHHHHHHHHHHHTS-HHHHHHHHHHHHHHHHHHHHTT--GGGBTTBPHHHHHHHHHHHHHH-SSSHHHHHHHHHHHHHHHHTTPPPGGGSHHHHHHHHHHHHHT-----PPPPP-HHHHHHHHHHH--TT-HHHHHHHHHHHHHHHHT--HHHHHT--GGG-----HHHHHHHHHHHHHHHHHHHHHHHHHHHHHHHHHHHHHHHHHHHHHHHHHHHHHHHHHHHHHHHHHHHHHHHHHHHHHHHTT----

Radius of gyration: 42.97 Å; chains: 1; bounding box: 160×91×82 Å

pLDDT: mean 75.86, std 12.58, range [38.94, 96.38]

Organism: Mytilus galloprovincialis (NCBI:txid29158)

Sequence (544 aa):
MAVLHFFKFLVLPFGLSTACFIFTKLTRPLVKKWRSEGKQVIMYLDDGLGIEQDQEMCKIVSEQVKLDLVRSGFVPKAEKSLWEPTKRLVWLEAPQNIAHGMWVESERSNSSTWKELSAVKKVLLSLINIISGKKVKWFTDNQNVVSIVSKGSTKTILQNLALDIFSACLKYNVNIDIVWIPRTLNEKADFLSRIVDHDDWGISYYIFQLIESLWGPHEVDWFASDHNFKLLVFYSRFWNENSSGIDAFTVDWYGVNGLFVPPVFLIPRVINYMRQCNAAYESEINFLPPALHTNVDVLMDLLCESKADSTVKTYHAGFIRWKKWAVHNGISRCDILPAKSLHVALYLSSLVQNSHTASPVISAFYSIQWAHHMIGQTSPTENLVVKNVLEGAKRRLATRIEKKEPVTPEILSKMYSSSFKEYNVMSQRFICACLLAYSGFLRVSELLNIRRCDIIFELERERERERKKEKDRVRKIKRVRERDRVREKQKERDRKRKKEKERERKKKERKRERERKKKDKKKEREREKKKEEVREKEHFTFPK

Foldseek 3Di:
DDDDDDDDDPDDDPPDPCQQVVQCVLCVVVVVVCLVVLWQKDDHRPDIDTDDDDQVVLLVSLVVSVVVCVVSVHDDDPVPDDSRDDPDDCDDPDDPDDDEDDADPVRVPDDPLLVVLVVLLRSCVVCLVPQQQHEAEAEDQDPVNLCCLVPNDPDPSSRVSSVSSVVSCVVRVYHYHYDYDHVVVCVVVVVRHPPDPPQQDADDVVVVVVCCVVQDPAAEAEDHDPPRDDHQAYEYCDDDVSHNYYDSLVDQCPPGRYDYDGRSSCVVVVVVSVVLSVALCVVVLVPDDPVCVVCVVVLLVVLLVVDDPVLSVLLQVLLVVQVVVCVVVPNDPVCSVQPALVSLLVVLVVCLVVDLALVSSVSNLVSQVSRNVSNVHDGSCVDPSNVVSSVVSRVSNDDPDDDDDDDDPVNLVVLCVPQDDPPDPVSVVVSVLVVCCVVVVDDPVRSVPDDPVNDDDDDPVV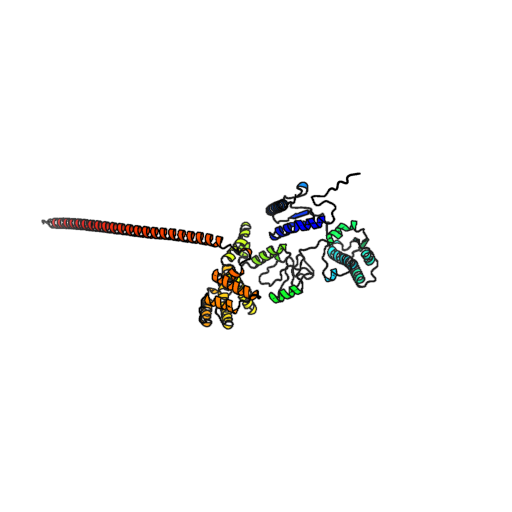VVVVVVVVVVVVVVVVVVVVVVVVVVVVVVVVVVVVVVVVVVVVVVVVVVVVVVVVVVVVVVVVVVVVVVVVVVVVVPDDDD

InterPro domains:
  IPR010998 Integrase/recombinase, N-terminal [G3DSA:1.10.150.130] (300-403)
  IPR011010 DNA breaking-rejoining enzyme, catalytic core [SSF56349] (403-477)
  IPR036397 Ribonuclease H superfamily [G3DSA:3.30.420.10] (91-199)
  IPR043128 Reverse transcriptase/Diguanylate cyclase domain [G3DSA:3.30.70.270] (2-90)
  IPR043502 DNA/RNA polymerase superfamily [SSF56672] (5-164)
  IPR052055 Hepadnavirus polymerase/reverse transcriptase [PTHR33050] (100-280)